Protein 4YIT (pdb70)

Secondary structure (DSSP, 8-state):
--HHHHHHHHHHHEEEEEEEE--EEEEEEEEEEEGGGHHHHHHHHHHHT--EEE--SSSEEEEEE-SHHHHHHHHHHHHHS---STHHHHHHHHHHHHHHHHTTGGGSTTHHHHHHHHHTTSSS-----SSSSTT---------SSHHHHHHHHHHEEEEEEEE--SSSTTS-EEEEEEEEEEEGGGHHHHHHHHHHHT--EEEEETTEEEEE--HHHHHHHHHHHHHS---STHHHHHHHHHHHHHHTSSS-SSSHHHHHHHHHHHHTS--/--SHHHHHHHHHTEEEEEEEE---EEEEEEEEE--GGGHHHHHHHHHHHT--EEEE-STT-EEEEE--HHHHHHHHHHHHHS---STHHHHHHHHHHHHHHHHTTGGGSHHHHHHHHHHHHTSSS---HHHHTTSTT----------SHHHHHHHHHHHEEEEEEEE--SS-TTSSEEEEEEEEEEEGGGHHHHHHHHHTT---EEEE-SSEEEEEE--HHHHHHHHHHHHHS---STHHHHHHHHHHHHHHHHTTGGGSGGGTHHHHHHHHTSS--

B-factor: mean 50.45, std 12.21, range [4.49, 120.56]

Foldseek 3Di:
DDLQLVQLQCLAFKFWAWDAPPNDIFIKIKGKFALQFVVVVVVVCVVLVDWDWDDPDPSIIMTMDTDLVSVVSVLVSCVVNPHDFLCSLQSVLSVVLSVCVVVPVCVDPVNVLVNLLSNQPHDHHDDVCCVVCVVHHDDTDCDDDCLSVLSNCLRQKAWAWDWAQCCPAPLSTFIDTKIKGKDALVRVVVLVVVCVVLVDFDWADDPRMIMTMGPLVGVVVVLVVCVVHNRDGPCVVSSVLSVVCNVCVVVVNRRDNVSVVVNCVSRVPPDD/DDLQLVLLQCLFFKAWAWDWAPVTDIWIKIKGKDFLQQVVVVVVVCVVLVAWDWADPDPGIIMTMHTDLVRVVSVLVSCVVRPHDFLVSQLNVLRVVLSVCVVVVVCVDVVSVLVNLLSQQPRPPGDDPVVCVVNVPHHHDDTDPQDDLSSVLSNCLRFKDKAWDFAQDDPQPQGTDIWIKIKGKDAPNRVVCLCVCCPVLHDDDWDDDDRMIIPMDGDLVSVPVVLVSCVVHPHDGCVNVQSVLSVVVNVVVVVVLCRHNVRVVVSVVSRVPHDVD

Structure (mmCIF, N/CA/C/O backbone):
data_4YIT
#
_entry.id   4YIT
#
_cell.length_a   41.960
_cell.length_b   61.536
_cell.length_c   88.621
_cell.angle_alpha   97.180
_cell.angle_beta   99.100
_cell.angle_gamma   101.890
#
_symmetry.space_group_name_H-M   'P 1'
#
loop_
_entity.id
_entity.type
_entity.pdbx_description
1 polymer 'Meganuclease I-AabMI'
2 polymer 'DNA (25-MER)'
3 polymer 'DNA (25-MER)'
4 polymer 'DNA (25MER)'
5 polymer 'DNA (25-MER)'
6 non-polymer 'CALCIUM ION'
7 water water
#
loop_
_atom_site.group_PDB
_atom_site.id
_atom_site.type_symbol
_atom_site.label_atom_id
_atom_site.label_alt_id
_atom_site.label_comp_id
_atom_site.label_asym_id
_atom_site.label_entity_id
_atom_site.label_seq_id
_atom_site.pdbx_PDB_ins_code
_atom_site.Cartn_x
_atom_site.Cartn_y
_atom_site.Cartn_z
_atom_site.occupancy
_atom_site.B_iso_or_equiv
_atom_site.auth_seq_id
_atom_site.auth_comp_id
_atom_site.auth_asym_id
_atom_site.auth_atom_id
_atom_site.pdbx_PDB_model_num
ATOM 1 N N . ILE A 1 1 ? -35.021 -6.656 -29.013 1.00 85.56 1 ILE A N 1
ATOM 2 C CA . ILE A 1 1 ? -33.794 -7.527 -29.104 1.00 83.50 1 ILE A CA 1
ATOM 3 C C . ILE A 1 1 ? -33.848 -8.519 -30.291 1.00 83.00 1 ILE A C 1
ATOM 4 O O . ILE A 1 1 ? -34.652 -9.465 -30.327 1.00 85.73 1 ILE A O 1
ATOM 9 N N . ASN A 1 2 ? -32.986 -8.279 -31.270 1.00 79.00 2 ASN A N 1
ATOM 10 C CA . ASN A 1 2 ? -33.003 -9.036 -32.516 1.00 78.70 2 ASN A CA 1
ATOM 11 C C . ASN A 1 2 ? -32.317 -10.382 -32.339 1.00 75.97 2 ASN A C 1
ATOM 12 O O . ASN A 1 2 ? -31.386 -10.477 -31.543 1.00 76.52 2 ASN A O 1
ATOM 17 N N . PRO A 1 3 ? -32.740 -11.416 -33.105 1.00 73.90 3 PRO A N 1
ATOM 18 C CA . PRO A 1 3 ? -32.240 -12.744 -32.794 1.00 71.17 3 PRO A CA 1
ATOM 19 C C . PRO A 1 3 ? -30.845 -13.019 -33.338 1.00 65.20 3 PRO A C 1
ATOM 20 O O . PRO A 1 3 ? -30.270 -14.070 -33.031 1.00 67.74 3 PRO A O 1
ATOM 24 N N . TRP A 1 4 ? -30.319 -12.114 -34.156 1.00 55.57 4 TRP A N 1
ATOM 25 C CA . TRP A 1 4 ? -28.978 -12.282 -34.685 1.00 51.91 4 TRP A CA 1
ATOM 26 C C . TRP A 1 4 ? -27.967 -11.643 -33.776 1.00 46.59 4 TRP A C 1
ATOM 27 O O . TRP A 1 4 ? -26.887 -12.174 -33.579 1.00 40.52 4 TRP A O 1
ATOM 38 N N . PHE A 1 5 ? -28.326 -10.493 -33.227 1.00 47.48 5 PHE A N 1
ATOM 39 C CA . PHE A 1 5 ? -27.468 -9.821 -32.273 1.00 50.31 5 PHE A CA 1
ATOM 40 C C . PHE A 1 5 ? -26.988 -10.839 -31.253 1.00 51.20 5 PHE A C 1
ATOM 41 O O . PHE A 1 5 ? -25.818 -10.816 -30.865 1.00 52.69 5 PHE A O 1
ATOM 49 N N . LEU A 1 6 ? -27.887 -11.734 -30.831 1.00 50.90 6 LEU A N 1
ATOM 50 C CA . LEU A 1 6 ? -27.546 -12.760 -29.837 1.00 50.35 6 LEU A CA 1
ATOM 51 C C . LEU A 1 6 ? -26.441 -13.667 -30.347 1.00 48.17 6 LEU A C 1
ATOM 52 O O . LEU A 1 6 ? -25.455 -13.874 -29.647 1.00 54.96 6 LEU A O 1
ATOM 54 N N . THR A 1 7 ? -26.578 -14.196 -31.558 1.00 43.76 7 THR A N 1
ATOM 55 C CA . THR A 1 7 ? -25.550 -15.083 -32.070 1.00 42.87 7 THR A CA 1
ATOM 56 C C . THR A 1 7 ? -24.272 -14.280 -32.212 1.00 44.70 7 THR A C 1
ATOM 57 O O . THR A 1 7 ? -23.270 -14.587 -31.561 1.00 43.04 7 THR A O 1
ATOM 61 N N . GLY A 1 8 ? -24.336 -13.220 -33.022 1.00 47.36 8 GLY A N 1
ATOM 62 C CA . GLY A 1 8 ? -23.246 -12.252 -33.153 1.00 47.00 8 GLY A CA 1
ATOM 63 C C . GLY A 1 8 ? -22.534 -12.025 -31.833 1.00 48.53 8 GLY A C 1
ATOM 64 O O . GLY A 1 8 ? -21.304 -12.043 -31.777 1.00 54.79 8 GLY A O 1
ATOM 65 N N . PHE A 1 9 ? -23.301 -11.844 -30.762 1.00 45.48 9 PHE A N 1
ATOM 66 C CA . PHE A 1 9 ? -22.724 -11.713 -29.424 1.00 44.17 9 PHE A CA 1
ATOM 67 C C . PHE A 1 9 ? -22.055 -13.005 -28.958 1.00 42.42 9 PHE A C 1
ATOM 68 O O . PHE A 1 9 ? -20.841 -13.038 -28.733 1.00 43.87 9 PHE A O 1
ATOM 76 N N . ILE A 1 10 ? -22.837 -14.076 -28.861 1.00 40.13 10 ILE A N 1
ATOM 77 C CA . ILE A 1 10 ? -22.336 -15.381 -28.396 1.00 39.74 10 ILE A CA 1
ATOM 78 C C . ILE A 1 10 ? -21.132 -15.914 -29.209 1.00 40.16 10 ILE A C 1
ATOM 79 O O . ILE A 1 10 ? -20.348 -16.724 -28.686 1.00 42.20 10 ILE A O 1
ATOM 81 N N . ASP A 1 11 ? -20.998 -15.459 -30.463 1.00 35.88 11 ASP A N 1
ATOM 82 C CA . ASP A 1 11 ? -19.897 -15.837 -31.348 1.00 33.21 11 ASP A CA 1
ATOM 83 C C . ASP A 1 11 ? -18.649 -15.171 -30.839 1.00 32.93 11 ASP A C 1
ATOM 84 O O . ASP A 1 11 ? -17.546 -15.690 -31.010 1.00 31.45 11 ASP A O 1
ATOM 89 N N . GLY A 1 12 ? -18.836 -13.998 -30.238 1.00 34.00 12 GLY A N 1
ATOM 90 C CA . GLY A 1 12 ? -17.725 -13.176 -29.765 1.00 36.47 12 GLY A CA 1
ATOM 91 C C . GLY A 1 12 ? -17.313 -13.433 -28.336 1.00 37.68 12 GLY A C 1
ATOM 92 O O . GLY A 1 12 ? -16.123 -13.361 -28.008 1.00 37.50 12 GLY A O 1
ATOM 93 N N . GLU A 1 13 ? -18.294 -13.720 -27.484 1.00 38.75 13 GLU A N 1
ATOM 94 C CA . GLU A 1 13 ? -18.036 -13.808 -26.052 1.00 40.85 13 GLU A CA 1
ATOM 95 C C . GLU A 1 13 ? -18.609 -15.013 -25.315 1.00 41.43 13 GLU A C 1
ATOM 96 O O . GLU A 1 13 ? -18.264 -15.245 -24.152 1.00 41.67 13 GLU A O 1
ATOM 102 N N . GLY A 1 14 ? -19.450 -15.798 -25.979 1.00 40.83 14 GLY A N 1
ATOM 103 C CA . GLY A 1 14 ? -19.983 -17.008 -25.367 1.00 41.88 14 GLY A CA 1
ATOM 104 C C . GLY A 1 14 ? -18.885 -17.999 -25.044 1.00 42.96 14 GLY A C 1
ATOM 105 O O . GLY A 1 14 ? -17.765 -17.880 -25.538 1.00 45.81 14 GLY A O 1
ATOM 106 N N . CYS A 1 15 ? -19.192 -18.984 -24.210 1.00 42.35 15 CYS A N 1
ATOM 107 C CA . CYS A 1 15 ? -18.189 -19.978 -23.859 1.00 42.51 15 CYS A CA 1
ATOM 108 C C . CYS A 1 15 ? -18.786 -21.347 -23.569 1.00 42.61 15 CYS A C 1
ATOM 109 O O . CYS A 1 15 ? -19.247 -21.607 -22.461 1.00 40.74 15 CYS A O 1
ATOM 112 N N . PHE A 1 16 ? -18.760 -22.219 -24.573 1.00 43.55 16 PHE A N 1
ATOM 113 C CA . PHE A 1 16 ? -19.309 -23.566 -24.443 1.00 43.82 16 PHE A CA 1
ATOM 114 C C . PHE A 1 16 ? -18.275 -24.505 -23.857 1.00 43.10 16 PHE A C 1
ATOM 115 O O . PHE A 1 16 ? -17.246 -24.774 -24.479 1.00 41.53 16 PHE A O 1
ATOM 123 N N . ARG A 1 17 ? -18.582 -25.058 -22.695 1.00 43.27 17 ARG A N 1
ATOM 124 C CA . ARG A 1 17 ? -17.617 -25.829 -21.960 1.00 44.06 17 ARG A CA 1
ATOM 125 C C . ARG A 1 17 ? -18.111 -27.239 -21.614 1.00 42.37 17 ARG A C 1
ATOM 126 O O . ARG A 1 17 ? -19.308 -27.490 -21.507 1.00 38.55 17 ARG A O 1
ATOM 134 N N . ILE A 1 18 ? -17.148 -28.150 -21.479 1.00 42.42 18 ILE A N 1
ATOM 135 C CA . ILE A 1 18 ? -17.352 -29.482 -20.942 1.00 41.86 18 ILE A CA 1
ATOM 136 C C . ILE A 1 18 ? -16.385 -29.650 -19.793 1.00 42.79 18 ILE A C 1
ATOM 137 O O . ILE A 1 18 ? -15.172 -29.593 -19.998 1.00 39.90 18 ILE A O 1
ATOM 142 N N . SER A 1 19 ? -16.924 -29.886 -18.600 1.00 47.20 19 SER A N 1
ATOM 143 C CA . SER A 1 19 ? -16.118 -30.122 -17.403 1.00 49.70 19 SER A CA 1
ATOM 144 C C . SER A 1 19 ? -16.194 -31.597 -17.027 1.00 51.15 19 SER A C 1
ATOM 145 O O . SER A 1 19 ? -17.181 -32.274 -17.328 1.00 50.03 19 SER A O 1
ATOM 148 N N . VAL A 1 20 ? -15.127 -32.086 -16.394 1.00 53.73 20 VAL A N 1
ATOM 149 C CA . VAL A 1 20 ? -15.099 -33.422 -15.792 1.00 52.33 20 VAL A CA 1
ATOM 150 C C . VAL A 1 20 ? -14.516 -33.336 -14.390 1.00 57.93 20 VAL A C 1
ATOM 151 O O . VAL A 1 20 ? -13.580 -32.568 -14.147 1.00 62.51 20 VAL A O 1
ATOM 155 N N . THR A 1 21 ? -15.059 -34.145 -13.483 1.00 60.82 21 THR A N 1
ATOM 156 C CA . THR A 1 21 ? -14.709 -34.063 -12.073 1.00 63.51 21 THR A CA 1
ATOM 157 C C . THR A 1 21 ? -14.835 -35.421 -11.353 1.00 65.55 21 THR A C 1
ATOM 158 O O . THR A 1 21 ? -15.723 -36.217 -11.671 1.00 58.75 21 THR A O 1
ATOM 162 N N . LYS A 1 22 ? -13.924 -35.658 -10.396 1.00 72.07 22 LYS A N 1
ATOM 163 C CA . LYS A 1 22 ? -13.896 -36.852 -9.517 1.00 74.16 22 LYS A CA 1
ATOM 164 C C . LYS A 1 22 ? -14.311 -38.161 -10.209 1.00 73.96 22 LYS A C 1
ATOM 165 O O . LYS A 1 22 ? -15.382 -38.723 -9.949 1.00 71.13 22 LYS A O 1
ATOM 171 N N . TRP A 1 29 ? -16.199 -40.282 -12.434 1.00 55.04 29 TRP A N 1
ATOM 172 C CA . TRP A 1 29 ? -16.291 -39.193 -13.415 1.00 54.66 29 TRP A CA 1
ATOM 173 C C . TRP A 1 29 ? -17.697 -38.625 -13.624 1.00 53.54 29 TRP A C 1
ATOM 174 O O . TRP A 1 29 ? -18.583 -39.278 -14.196 1.00 50.35 29 TRP A O 1
ATOM 185 N N . ARG A 1 30 ? -17.873 -37.383 -13.181 1.00 52.01 30 ARG A N 1
ATOM 186 C CA . ARG A 1 30 ? -19.101 -36.630 -13.430 1.00 49.52 30 ARG A CA 1
ATOM 187 C C . ARG A 1 30 ? -18.883 -35.712 -14.615 1.00 47.83 30 ARG A C 1
ATOM 188 O O . ARG A 1 30 ? -17.907 -34.950 -14.628 1.00 53.64 30 ARG A O 1
ATOM 196 N N . VAL A 1 31 ? -19.787 -35.766 -15.593 1.00 41.68 31 VAL A N 1
ATOM 197 C CA . VAL A 1 31 ? -19.696 -34.895 -16.769 1.00 37.62 31 VAL A CA 1
ATOM 198 C C . VAL A 1 31 ? -20.890 -33.967 -16.819 1.00 35.76 31 VAL A C 1
ATOM 199 O O . VAL A 1 31 ? -22.034 -34.406 -16.723 1.00 33.77 31 VAL A O 1
ATOM 203 N N . GLN A 1 32 ? -20.614 -32.673 -16.956 1.00 36.01 32 GLN A N 1
ATOM 204 C CA . GLN A 1 32 ? -21.672 -31.685 -17.200 1.00 34.77 32 GLN A CA 1
ATOM 205 C C . GLN A 1 32 ? -21.246 -30.601 -18.173 1.00 33.22 32 GLN A C 1
ATOM 206 O O . GLN A 1 32 ? -20.103 -30.173 -18.175 1.00 32.09 32 GLN A O 1
ATOM 212 N N . LEU A 1 33 ? -22.197 -30.193 -19.008 1.00 34.06 33 LEU A N 1
ATOM 213 C CA . LEU A 1 33 ? -21.989 -29.184 -20.040 1.00 34.70 33 LEU A CA 1
ATOM 214 C C . LEU A 1 33 ? -22.400 -27.816 -19.493 1.00 35.72 33 LEU A C 1
ATOM 215 O O . LEU A 1 33 ? -23.403 -27.710 -18.797 1.00 36.62 33 LEU A O 1
ATOM 217 N N . PHE A 1 34 ? -21.608 -26.780 -19.761 1.00 38.16 34 PHE A N 1
ATOM 218 C CA . PHE A 1 34 ? -22.030 -25.402 -19.465 1.00 40.40 34 PHE A CA 1
ATOM 219 C C . PHE A 1 34 ? -21.805 -24.512 -20.661 1.00 41.30 34 PHE A C 1
ATOM 220 O O . PHE A 1 34 ? -20.881 -24.700 -21.452 1.00 42.46 34 PHE A O 1
ATOM 228 N N . PHE A 1 35 ? -22.635 -23.494 -20.742 1.00 41.66 35 PHE A N 1
ATOM 229 C CA . PHE A 1 35 ? -22.360 -22.395 -21.607 1.00 41.97 35 PHE A CA 1
ATOM 230 C C . PHE A 1 35 ? -22.692 -21.166 -20.824 1.00 42.08 35 PHE A C 1
ATOM 231 O O . PHE A 1 35 ? -23.753 -21.082 -20.192 1.00 39.62 35 PHE A O 1
ATOM 239 N N . GLN A 1 36 ? -21.757 -20.228 -20.875 1.00 44.76 36 GLN A N 1
ATOM 240 C CA . GLN A 1 36 ? -21.834 -19.013 -20.102 1.00 46.57 36 GLN A CA 1
ATOM 241 C C . GLN A 1 36 ? -21.229 -17.871 -20.887 1.00 45.42 36 GLN A C 1
ATOM 242 O O . GLN A 1 36 ? -20.337 -18.058 -21.722 1.00 46.04 36 GLN A O 1
ATOM 248 N N . ILE A 1 37 ? -21.756 -16.688 -20.625 1.00 43.85 37 ILE A N 1
ATOM 249 C CA . ILE A 1 37 ? -21.106 -15.465 -21.003 1.00 41.48 37 ILE A CA 1
ATOM 250 C C . ILE A 1 37 ? -20.657 -14.809 -19.693 1.00 41.69 37 ILE A C 1
ATOM 251 O O . ILE A 1 37 ? -21.381 -14.752 -18.694 1.00 41.19 37 ILE A O 1
ATOM 256 N N . ASN A 1 38 ? -19.417 -14.367 -19.699 1.00 43.41 38 ASN A N 1
ATOM 257 C CA . ASN A 1 38 ? -18.794 -13.753 -18.552 1.00 45.00 38 ASN A CA 1
ATOM 258 C C . ASN A 1 38 ? -18.369 -12.374 -19.036 1.00 45.86 38 ASN A C 1
ATOM 259 O O . ASN A 1 38 ? -17.742 -12.269 -20.106 1.00 47.82 38 ASN A O 1
ATOM 264 N N . LEU A 1 39 ? -18.729 -11.326 -18.297 1.00 44.00 39 LEU A N 1
ATOM 265 C CA . LEU A 1 39 ? -18.277 -9.979 -18.648 1.00 43.87 39 LEU A CA 1
ATOM 266 C C . LEU A 1 39 ? -18.243 -9.007 -17.459 1.00 43.61 39 LEU A C 1
ATOM 267 O O . LEU A 1 39 ? -18.587 -9.368 -16.339 1.00 41.94 39 LEU A O 1
ATOM 272 N N . HIS A 1 40 ? -17.807 -7.779 -17.720 1.00 45.09 40 HIS A N 1
ATOM 273 C CA . HIS A 1 40 ? -17.710 -6.743 -16.696 1.00 46.51 40 HIS A CA 1
ATOM 274 C C . HIS A 1 40 ? -19.057 -6.455 -16.071 1.00 47.41 40 HIS A C 1
ATOM 275 O O . HIS A 1 40 ? -20.060 -6.332 -16.771 1.00 49.18 40 HIS A O 1
ATOM 282 N N . GLU A 1 41 ? -19.054 -6.267 -14.760 1.00 47.96 41 GLU A N 1
ATOM 283 C CA . GLU A 1 41 ? -20.281 -6.064 -13.995 1.00 47.64 41 GLU A CA 1
ATOM 284 C C . GLU A 1 41 ? -21.130 -4.950 -14.591 1.00 46.30 41 GLU A C 1
ATOM 285 O O . GLU A 1 41 ? -22.360 -5.043 -14.620 1.00 45.86 41 GLU A O 1
ATOM 291 N N . LYS A 1 42 ? -20.452 -3.910 -15.074 1.00 44.93 42 LYS A N 1
ATOM 292 C CA . LYS A 1 42 ? -21.098 -2.726 -15.631 1.00 45.72 42 LYS A CA 1
ATOM 293 C C . LYS A 1 42 ? -22.115 -3.062 -16.703 1.00 48.42 42 LYS A C 1
ATOM 294 O O . LYS A 1 42 ? -23.004 -2.256 -16.996 1.00 50.95 42 LYS A O 1
ATOM 296 N N . ASP A 1 43 ? -21.984 -4.251 -17.282 1.00 49.28 43 ASP A N 1
ATOM 297 C CA . ASP A 1 43 ? -22.862 -4.678 -18.353 1.00 48.98 43 ASP A CA 1
ATOM 298 C C . ASP A 1 43 ? -23.757 -5.841 -18.007 1.00 47.71 43 ASP A C 1
ATOM 299 O O . ASP A 1 43 ? -24.295 -6.501 -18.897 1.00 45.60 43 ASP A O 1
ATOM 304 N N . ARG A 1 44 ? -23.946 -6.063 -16.710 1.00 49.17 44 ARG A N 1
ATOM 305 C CA . ARG A 1 44 ? -24.947 -7.006 -16.221 1.00 52.20 44 ARG A CA 1
ATOM 306 C C . ARG A 1 44 ? -26.290 -6.846 -16.944 1.00 50.59 44 ARG A C 1
ATOM 307 O O . ARG A 1 44 ? -26.944 -7.829 -17.277 1.00 51.84 44 ARG A O 1
ATOM 315 N N . ALA A 1 45 ? -26.699 -5.608 -17.179 1.00 45.93 45 ALA A N 1
ATOM 316 C CA . ALA A 1 45 ? -27.972 -5.358 -17.822 1.00 43.21 45 ALA A CA 1
ATOM 317 C C . ALA A 1 45 ? -28.079 -6.021 -19.203 1.00 41.59 45 ALA A C 1
ATOM 318 O O . ALA A 1 45 ? -29.154 -6.471 -19.601 1.00 39.89 45 ALA A O 1
ATOM 320 N N . LEU A 1 46 ? -26.974 -6.093 -19.931 1.00 41.39 46 LEU A N 1
ATOM 321 C CA . LEU A 1 46 ? -26.996 -6.744 -21.233 1.00 42.43 46 LEU A CA 1
ATOM 322 C C . LEU A 1 46 ? -27.291 -8.231 -21.049 1.00 42.24 46 LEU A C 1
ATOM 323 O O . LEU A 1 46 ? -28.063 -8.830 -21.805 1.00 41.21 46 LEU A O 1
ATOM 328 N N . LEU A 1 47 ? -26.675 -8.820 -20.031 1.00 41.64 47 LEU A N 1
ATOM 329 C CA . LEU A 1 47 ? -26.951 -10.209 -19.690 1.00 39.96 47 LEU A CA 1
ATOM 330 C C . LEU A 1 47 ? -28.437 -10.364 -19.403 1.00 40.59 47 LEU A C 1
ATOM 331 O O . LEU A 1 47 ? -29.137 -11.145 -20.049 1.00 38.44 47 LEU A O 1
ATOM 336 N N . GLU A 1 48 ? -28.918 -9.553 -18.474 1.00 42.72 48 GLU A N 1
ATOM 337 C CA . GLU A 1 48 ? -30.330 -9.495 -18.167 1.00 43.29 48 GLU A CA 1
ATOM 338 C C . GLU A 1 48 ? -31.180 -9.385 -19.429 1.00 43.23 48 GLU A C 1
ATOM 339 O O . GLU A 1 48 ? -32.202 -10.041 -19.530 1.00 45.13 48 GLU A O 1
ATOM 345 N N . SER A 1 49 ? -30.778 -8.564 -20.391 1.00 44.06 49 SER A N 1
ATOM 346 C CA . SER A 1 49 ? -31.556 -8.450 -21.633 1.00 46.06 49 SER A CA 1
ATOM 347 C C . SER A 1 49 ? -31.638 -9.814 -22.313 1.00 46.08 49 SER A C 1
ATOM 348 O O . SER A 1 49 ? -32.694 -10.235 -22.783 1.00 44.19 49 SER A O 1
ATOM 351 N N . ILE A 1 50 ? -30.494 -10.493 -22.342 1.00 47.39 50 ILE A N 1
ATOM 352 C CA . ILE A 1 50 ? -30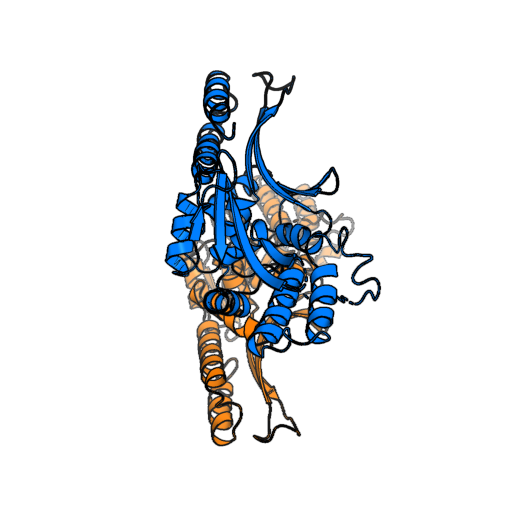.340 -11.772 -23.020 1.00 45.73 50 ILE A CA 1
ATOM 353 C C . ILE A 1 50 ? -31.066 -12.836 -22.239 1.00 45.52 50 ILE A C 1
ATOM 354 O O . ILE A 1 50 ? -31.751 -13.682 -22.804 1.00 45.15 50 ILE A O 1
ATOM 359 N N . LYS A 1 51 ? -30.889 -12.797 -20.930 1.00 45.04 51 LYS A N 1
ATOM 360 C CA . LYS A 1 51 ? -31.547 -13.742 -20.070 1.00 45.71 51 LYS A CA 1
ATOM 361 C C . LYS A 1 51 ? -33.022 -13.727 -20.406 1.00 47.80 51 LYS A C 1
ATOM 362 O O . LYS A 1 51 ? -33.574 -14.726 -20.850 1.00 51.25 51 LYS A O 1
ATOM 368 N N . ASP A 1 52 ? -33.650 -12.576 -20.249 1.00 48.41 52 ASP A N 1
ATOM 369 C CA . ASP A 1 52 ? -35.079 -12.483 -20.464 1.00 48.13 52 ASP A CA 1
ATOM 370 C C . ASP A 1 52 ? -35.446 -12.977 -21.880 1.00 45.38 52 ASP A C 1
ATOM 371 O O . ASP A 1 52 ? -36.474 -13.629 -22.048 1.00 47.43 52 ASP A O 1
ATOM 376 N N . TYR A 1 53 ? -34.581 -12.743 -22.865 1.00 42.47 53 TYR A N 1
ATOM 377 C CA . TYR A 1 53 ? -34.831 -13.187 -24.251 1.00 42.75 53 TYR A CA 1
ATOM 378 C C . TYR A 1 53 ? -34.968 -14.691 -24.446 1.00 46.13 53 TYR A C 1
ATOM 379 O O . TYR A 1 53 ? -35.862 -15.145 -25.154 1.00 47.77 53 TYR A O 1
ATOM 388 N N . LEU A 1 54 ? -34.040 -15.451 -23.878 1.00 49.73 54 LEU A N 1
ATOM 389 C CA . LEU A 1 54 ? -34.142 -16.913 -23.853 1.00 51.45 54 LEU A CA 1
ATOM 390 C C . LEU A 1 54 ? -35.040 -17.372 -22.693 1.00 55.55 54 LEU A C 1
ATOM 391 O O . LEU A 1 54 ? -35.570 -18.487 -22.697 1.00 61.59 54 LEU A O 1
ATOM 396 N N . LYS A 1 55 ? -35.180 -16.525 -21.681 1.00 55.68 55 LYS A N 1
ATOM 397 C CA . LYS A 1 55 ? -35.999 -16.852 -20.523 1.00 57.32 55 LYS A CA 1
ATOM 398 C C . LYS A 1 55 ? -35.452 -17.985 -19.676 1.00 57.32 55 LYS A C 1
ATOM 399 O O . LYS A 1 55 ? -36.150 -18.507 -18.809 1.00 57.76 55 LYS A O 1
ATOM 400 N N . VAL A 1 56 ? -34.206 -18.374 -19.928 1.00 59.08 56 VAL A N 1
ATOM 401 C CA . VAL A 1 56 ? -33.541 -19.417 -19.143 1.00 63.38 56 VAL A CA 1
ATOM 402 C C . VAL A 1 56 ? -32.112 -19.025 -18.754 1.00 62.54 56 VAL A C 1
ATOM 403 O O . VAL A 1 56 ? -31.512 -18.129 -19.351 1.00 65.54 56 VAL A O 1
ATOM 407 N N . GLY A 1 57 ? -31.560 -19.724 -17.770 1.00 57.98 57 GLY A N 1
ATOM 408 C CA . GLY A 1 57 ? -30.210 -19.433 -17.303 1.00 56.53 57 GLY A CA 1
ATOM 409 C C . GLY A 1 57 ? -30.241 -18.476 -16.133 1.00 54.94 57 GLY A C 1
ATOM 410 O O . GLY A 1 57 ? -31.316 -18.091 -15.677 1.00 52.81 57 GLY A O 1
ATOM 411 N N . LYS A 1 58 ? -29.058 -18.078 -15.666 1.00 55.21 58 LYS A N 1
ATOM 412 C CA . LYS A 1 58 ? -28.919 -17.286 -14.439 1.00 56.64 58 LYS A CA 1
ATOM 413 C C . LYS A 1 58 ? -27.645 -16.435 -14.431 1.00 57.18 58 LYS A C 1
ATOM 414 O O . LYS A 1 58 ? -26.655 -16.793 -15.061 1.00 60.88 58 LYS A O 1
ATOM 416 N N . ILE A 1 59 ? -27.689 -15.317 -13.704 1.00 55.76 59 ILE A N 1
ATOM 417 C CA . I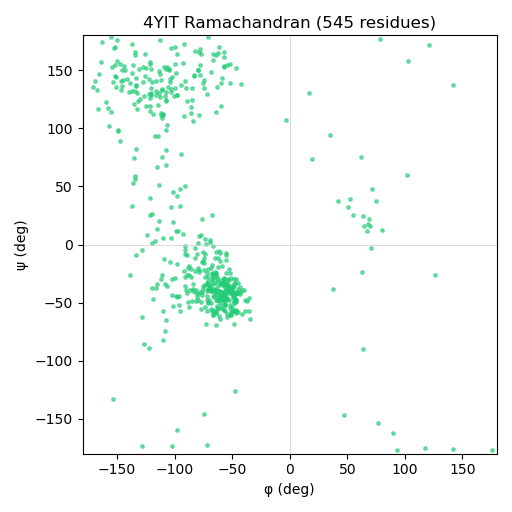LE A 1 59 ? -26.549 -14.392 -13.552 1.00 55.48 59 ILE A CA 1
ATOM 418 C C . ILE A 1 59 ? -26.019 -14.381 -12.099 1.00 54.08 59 ILE A C 1
ATOM 419 O O . ILE A 1 59 ? -26.776 -14.530 -11.142 1.00 53.36 59 ILE A O 1
ATOM 424 N N . HIS A 1 60 ? -24.712 -14.202 -11.944 1.00 54.11 60 HIS A N 1
ATOM 425 C CA . HIS A 1 60 ? -24.077 -14.171 -10.624 1.00 54.67 60 HIS A CA 1
ATOM 426 C C . HIS A 1 60 ? -22.694 -13.552 -10.731 1.00 52.86 60 HIS A C 1
ATOM 427 O O . HIS A 1 60 ? -22.219 -13.290 -11.824 1.00 52.96 60 HIS A O 1
ATOM 434 N N . ILE A 1 61 ? -22.042 -13.358 -9.591 1.00 52.28 61 ILE A N 1
ATOM 435 C CA . ILE A 1 61 ? -20.846 -12.517 -9.505 1.00 50.75 61 ILE A CA 1
ATOM 436 C C . ILE A 1 61 ? -19.589 -13.348 -9.638 1.00 49.72 61 ILE A C 1
ATOM 437 O O . ILE A 1 61 ? -18.914 -13.659 -8.658 1.00 47.21 61 ILE A O 1
ATOM 442 N N . SER A 1 62 ? -19.279 -13.706 -10.868 1.00 53.69 62 SER A N 1
ATOM 443 C CA . SER A 1 62 ? -18.038 -14.386 -11.155 1.00 60.36 62 SER A CA 1
ATOM 444 C C . SER A 1 62 ? -17.271 -13.500 -12.095 1.00 59.57 62 SER A C 1
ATOM 445 O O . SER A 1 62 ? -17.721 -13.266 -13.221 1.00 55.71 62 SER A O 1
ATOM 448 N N . GLY A 1 63 ? -16.155 -12.953 -11.629 1.00 61.32 63 GLY A N 1
ATOM 449 C CA . GLY A 1 63 ? -15.733 -13.041 -10.235 1.00 62.18 63 GLY A CA 1
ATOM 450 C C . GLY A 1 63 ? -15.849 -11.679 -9.592 1.00 62.87 63 GLY A C 1
ATOM 451 O O . GLY A 1 63 ? -16.825 -11.382 -8.933 1.00 65.34 63 GLY A O 1
ATOM 452 N N . LYS A 1 64 ? -14.840 -10.849 -9.811 1.00 67.52 64 LYS A N 1
ATOM 453 C CA . LYS A 1 64 ? -14.744 -9.524 -9.198 1.00 70.91 64 LYS A CA 1
ATOM 454 C C . LYS A 1 64 ? -15.000 -8.404 -10.205 1.00 71.74 64 LYS A C 1
ATOM 455 O O . LYS A 1 64 ? -14.385 -8.373 -11.271 1.00 75.32 64 LYS A O 1
ATOM 461 N N . ASN A 1 65 ? -15.859 -7.453 -9.842 1.00 69.73 65 ASN A N 1
ATOM 462 C CA . ASN A 1 65 ? -16.269 -6.398 -10.770 1.00 68.85 65 ASN A CA 1
ATOM 463 C C . ASN A 1 65 ? -16.832 -6.998 -12.052 1.00 68.94 65 ASN A C 1
ATOM 464 O O . ASN A 1 65 ? -16.814 -6.369 -13.113 1.00 73.60 65 ASN A O 1
ATOM 469 N N . LEU A 1 66 ? -17.341 -8.220 -11.943 1.00 67.63 66 LEU A N 1
ATOM 470 C CA . LEU A 1 66 ? -17.820 -8.970 -13.086 1.00 63.43 66 LEU A CA 1
ATOM 471 C C . LEU A 1 66 ? -19.126 -9.650 -12.758 1.00 58.73 66 LEU A C 1
ATOM 472 O O . LEU A 1 66 ? -19.603 -9.644 -11.621 1.00 54.80 66 LEU A O 1
ATOM 477 N N . VAL A 1 67 ? -19.708 -10.220 -13.795 1.00 56.66 67 VAL A N 1
ATOM 478 C CA . VAL A 1 67 ? -20.914 -10.993 -13.669 1.00 57.99 67 VAL A CA 1
ATOM 479 C C . VAL A 1 67 ? -20.815 -12.092 -14.700 1.00 57.06 67 VAL A C 1
ATOM 480 O O . VAL A 1 67 ? -20.394 -11.865 -15.832 1.00 59.40 67 VAL A O 1
ATOM 484 N N . GLN A 1 68 ? -21.183 -13.291 -14.294 1.00 55.93 68 GLN A N 1
ATOM 485 C CA . GLN A 1 68 ? -21.273 -14.384 -15.215 1.00 54.45 68 GLN A CA 1
ATOM 486 C C . GLN A 1 68 ? -22.725 -14.692 -15.401 1.00 51.34 68 GLN A C 1
ATOM 487 O O . GLN A 1 68 ? -23.545 -14.449 -14.533 1.00 51.19 68 GLN A O 1
ATOM 493 N N . TYR A 1 69 ? -23.029 -15.232 -16.557 1.00 49.31 69 TYR A N 1
ATOM 494 C CA . TYR A 1 69 ? -24.349 -15.720 -16.855 1.00 49.97 69 TYR A CA 1
ATOM 495 C C . TYR A 1 69 ? -24.128 -17.153 -17.293 1.00 48.84 69 TYR A C 1
ATOM 496 O O . TYR A 1 69 ? -23.110 -17.442 -17.902 1.00 45.60 69 TYR A O 1
ATOM 505 N N . ARG A 1 70 ? -25.050 -18.056 -16.975 1.00 47.90 70 ARG A N 1
ATOM 506 C CA . ARG A 1 70 ? -24.806 -19.471 -17.229 1.00 47.29 70 ARG A CA 1
ATOM 507 C C . ARG A 1 70 ? -26.063 -20.280 -17.428 1.00 49.07 70 ARG A C 1
ATOM 508 O O . ARG A 1 70 ? -27.057 -20.079 -16.723 1.00 52.13 70 ARG A O 1
ATOM 516 N N . ILE A 1 71 ? -25.990 -21.204 -18.386 1.00 47.57 71 ILE A N 1
ATOM 517 C CA . ILE A 1 71 ? -27.008 -22.238 -18.587 1.00 45.96 71 ILE A CA 1
ATOM 518 C C . ILE A 1 71 ? -26.392 -23.600 -18.205 1.00 44.50 71 ILE A C 1
ATOM 519 O O . ILE A 1 71 ? -25.514 -24.124 -18.906 1.00 41.16 71 ILE A O 1
ATOM 524 N N . GLN A 1 72 ? -26.845 -24.157 -17.084 1.00 44.15 72 GLN A N 1
ATOM 525 C CA . GLN A 1 72 ? -26.259 -25.392 -16.544 1.00 45.86 72 GLN A CA 1
ATOM 526 C C . GLN A 1 72 ? -27.255 -26.506 -16.217 1.00 46.70 72 GLN A C 1
ATOM 527 O O . GLN A 1 72 ? -26.857 -27.606 -15.851 1.00 46.36 72 GLN A O 1
ATOM 533 N N . THR A 1 73 ? -28.540 -26.220 -16.359 1.00 49.07 73 THR A N 1
ATOM 534 C CA . THR A 1 73 ? -29.557 -27.257 -16.423 1.00 53.52 73 THR A CA 1
ATOM 535 C C . THR A 1 73 ? -29.480 -27.894 -17.814 1.00 53.40 73 THR A C 1
ATOM 536 O O . THR A 1 73 ? -29.309 -27.192 -18.806 1.00 55.34 73 THR A O 1
ATOM 540 N N . PHE A 1 74 ? -29.600 -29.214 -17.895 1.00 51.97 74 PHE A N 1
ATOM 541 C CA . PHE A 1 74 ? -29.732 -29.863 -19.193 1.00 51.08 74 PHE A CA 1
ATOM 542 C C . PHE A 1 74 ? -30.911 -29.248 -19.975 1.00 55.01 74 PHE A C 1
ATOM 543 O O . PHE A 1 74 ? -30.714 -28.631 -21.034 1.00 56.17 74 PHE A O 1
ATOM 551 N N . ASP A 1 75 ? -32.124 -29.387 -19.432 1.00 56.60 75 ASP A N 1
ATOM 552 C CA . ASP A 1 75 ? -33.358 -28.987 -20.139 1.00 57.09 75 ASP A CA 1
ATOM 553 C C . ASP A 1 75 ? -33.477 -27.503 -20.517 1.00 59.96 75 ASP A C 1
ATOM 554 O O . ASP A 1 75 ? -34.345 -27.143 -21.309 1.00 65.30 75 ASP A O 1
ATOM 559 N N . GLU A 1 76 ? -32.634 -26.646 -19.949 1.00 59.84 76 GLU A N 1
ATOM 560 C CA . GLU A 1 76 ? -32.599 -25.244 -20.348 1.00 58.68 76 GLU A CA 1
ATOM 561 C C . GLU A 1 76 ? -31.626 -25.063 -21.479 1.00 55.58 76 GLU A C 1
ATOM 562 O O . GLU A 1 76 ? -31.765 -24.128 -22.248 1.00 61.26 76 GLU A O 1
ATOM 568 N N . LEU A 1 77 ? -30.627 -25.937 -21.565 1.00 51.25 77 LEU A N 1
ATOM 569 C CA . LEU A 1 77 ? -29.669 -25.886 -22.664 1.00 49.82 77 LEU A CA 1
ATOM 570 C C . LEU A 1 77 ? -30.326 -26.149 -24.006 1.00 51.55 77 LEU A C 1
ATOM 571 O O . LEU A 1 77 ? -29.825 -25.701 -25.033 1.00 53.78 77 LEU A O 1
ATOM 576 N N . THR A 1 78 ? -31.443 -26.872 -24.008 1.00 52.54 78 THR A N 1
ATOM 577 C CA . THR A 1 78 ? -32.143 -27.165 -25.263 1.00 53.12 78 THR A CA 1
ATOM 578 C C . THR A 1 78 ? -32.638 -25.896 -25.974 1.00 51.41 78 THR A C 1
ATOM 579 O O . THR A 1 78 ? -32.441 -25.769 -27.185 1.00 50.12 78 THR A O 1
ATOM 583 N N . ILE A 1 79 ? -33.272 -24.983 -25.227 1.00 50.17 79 ILE A N 1
ATOM 584 C CA . ILE A 1 79 ? -33.647 -23.644 -25.740 1.00 50.81 79 ILE A CA 1
ATOM 585 C C . ILE A 1 79 ? -32.470 -22.982 -26.439 1.00 52.51 79 ILE A C 1
ATOM 586 O O . ILE A 1 79 ? -32.621 -22.479 -27.559 1.00 59.12 79 ILE A O 1
ATOM 588 N N . LEU A 1 80 ? -31.304 -23.002 -25.790 1.00 49.17 80 LEU A N 1
ATOM 589 C CA . LEU A 1 80 ? -30.079 -22.473 -26.389 1.00 49.21 80 LEU A CA 1
ATOM 590 C C . LEU A 1 80 ? -29.748 -23.217 -27.668 1.00 48.26 80 LEU A C 1
ATOM 591 O O . LEU A 1 80 ? -29.592 -22.616 -28.724 1.00 50.12 80 LEU A O 1
ATOM 596 N N . ILE A 1 81 ? -29.661 -24.531 -27.581 1.00 47.83 81 ILE A N 1
ATOM 597 C CA . ILE A 1 81 ? -29.238 -25.315 -28.731 1.00 49.74 81 ILE A CA 1
ATOM 598 C C . ILE A 1 81 ? -30.211 -25.100 -29.889 1.00 52.71 81 ILE A C 1
ATOM 599 O O . ILE A 1 81 ? -29.813 -24.955 -31.049 1.00 48.76 81 ILE A O 1
ATOM 604 N N . LYS A 1 82 ? -31.492 -25.063 -29.549 1.00 58.36 82 LYS A N 1
ATOM 605 C CA . LYS A 1 82 ? -32.548 -24.806 -30.514 1.00 60.67 82 LYS A CA 1
ATOM 606 C C . LYS A 1 82 ? -32.363 -23.430 -31.175 1.00 59.01 82 LYS A C 1
ATOM 607 O O . LYS A 1 82 ? -32.551 -23.282 -32.381 1.00 60.33 82 LYS A O 1
ATOM 613 N N . HIS A 1 83 ? -31.996 -22.422 -30.395 1.00 56.93 83 HIS A N 1
ATOM 614 C CA . HIS A 1 83 ? -31.726 -21.097 -30.965 1.00 56.01 83 HIS A CA 1
ATOM 615 C C . HIS A 1 83 ? -30.599 -21.138 -31.995 1.00 50.16 83 HIS A C 1
ATOM 616 O O . HIS A 1 83 ? -30.703 -20.568 -33.070 1.00 46.14 83 HIS A O 1
ATOM 623 N N . LEU A 1 84 ? -29.541 -21.854 -31.655 1.00 47.90 84 LEU A N 1
ATOM 624 C CA . LEU A 1 84 ? -28.291 -21.767 -32.383 1.00 48.05 84 LEU A CA 1
ATOM 625 C C . LEU A 1 84 ? -28.209 -22.600 -33.666 1.00 50.01 84 LEU A C 1
ATOM 626 O O . LEU A 1 84 ? -27.275 -22.425 -34.465 1.00 50.83 84 LEU A O 1
ATOM 631 N N . LYS A 1 85 ? -29.168 -23.495 -33.879 1.00 50.14 85 LYS A N 1
ATOM 632 C CA . LYS A 1 85 ? -29.164 -24.293 -35.098 1.00 49.84 85 LYS A CA 1
ATOM 633 C C . LYS A 1 85 ? -29.774 -23.476 -36.223 1.00 51.01 85 LYS A C 1
ATOM 634 O O . LYS A 1 85 ? -29.255 -23.477 -37.334 1.00 50.27 85 LYS A O 1
ATOM 636 N N . GLU A 1 86 ? -30.858 -22.763 -35.925 1.00 53.00 86 GLU A N 1
ATOM 637 C CA . GLU A 1 86 ? -31.540 -21.941 -36.940 1.00 57.12 86 GLU A CA 1
ATOM 638 C C . GLU A 1 86 ? -30.788 -20.652 -37.260 1.00 57.24 86 GLU A C 1
ATOM 639 O O . GLU A 1 86 ? -30.798 -20.186 -38.405 1.00 57.51 86 GLU A O 1
ATOM 645 N N . TYR A 1 87 ? -30.165 -20.070 -36.241 1.00 54.89 87 TYR A N 1
ATOM 646 C CA . TYR A 1 87 ? -29.260 -18.946 -36.420 1.00 51.85 87 TYR A CA 1
ATOM 647 C C . TYR A 1 87 ? -27.855 -19.430 -36.112 1.00 50.59 87 TYR A C 1
ATOM 648 O O . TYR A 1 87 ? -27.301 -19.135 -35.059 1.00 53.39 87 TYR A O 1
ATOM 657 N N . PRO A 1 88 ? -27.268 -20.191 -37.034 1.00 48.95 88 PRO A N 1
ATOM 658 C CA . PRO A 1 88 ? -25.957 -20.729 -36.731 1.00 51.01 88 PRO A CA 1
ATOM 659 C C . PRO A 1 88 ? -24.907 -19.651 -36.492 1.00 53.12 88 PRO A C 1
ATOM 660 O O . PRO A 1 88 ? -25.153 -18.470 -36.769 1.00 53.55 88 PRO A O 1
ATOM 664 N N . LEU A 1 89 ? -23.744 -20.095 -36.005 1.00 54.22 89 LEU A N 1
ATOM 665 C CA . LEU A 1 89 ? -22.600 -19.239 -35.654 1.00 52.23 89 LEU A CA 1
ATOM 666 C C . LEU A 1 89 ? -21.459 -19.311 -36.702 1.00 49.42 89 LEU A C 1
ATOM 667 O O . LEU A 1 89 ? -21.262 -20.341 -37.349 1.00 45.33 89 LEU A O 1
ATOM 669 N N . VAL A 1 90 ? -20.711 -18.209 -36.834 1.00 49.68 90 VAL A N 1
ATOM 670 C CA . VAL A 1 90 ? -19.671 -18.031 -37.875 1.00 48.36 90 VAL A CA 1
ATOM 671 C C . VAL A 1 90 ? -18.229 -18.213 -37.369 1.00 48.15 90 VAL A C 1
ATOM 672 O O . VAL A 1 90 ? -17.354 -18.632 -38.124 1.00 48.52 90 VAL A O 1
ATOM 674 N N . SER A 1 91 ? -17.968 -17.907 -36.106 1.00 47.61 91 SER A N 1
ATOM 675 C CA . SER A 1 91 ? -16.632 -18.120 -35.559 1.00 51.41 91 SER A CA 1
ATOM 676 C C . SER A 1 91 ? -16.250 -19.598 -35.530 1.00 54.26 91 SER A C 1
ATOM 677 O O . SER A 1 91 ? -17.110 -20.472 -35.624 1.00 56.73 91 SER A O 1
ATOM 680 N N . LYS A 1 92 ? -14.952 -19.862 -35.382 1.00 55.78 92 LYS A N 1
ATOM 681 C CA . LYS A 1 92 ? -14.458 -21.202 -35.072 1.00 56.31 92 LYS A CA 1
ATOM 682 C C . LYS A 1 92 ? -15.190 -21.748 -33.850 1.00 57.13 92 LYS A C 1
ATOM 683 O O . LYS A 1 92 ? -15.288 -22.966 -33.667 1.00 59.70 92 LYS A O 1
ATOM 689 N N . LYS A 1 93 ? -15.698 -20.841 -33.017 1.00 55.52 93 LYS A N 1
ATOM 690 C CA . LYS A 1 93 ? -16.650 -21.202 -31.974 1.00 58.65 93 LYS A CA 1
ATOM 691 C C . LYS A 1 93 ? -17.696 -22.206 -32.462 1.00 56.71 93 LYS A C 1
ATOM 692 O O . LYS A 1 93 ? -18.073 -23.107 -31.726 1.00 59.03 93 LYS A O 1
ATOM 698 N N . ARG A 1 94 ? -18.165 -22.049 -33.696 1.00 53.12 94 ARG A N 1
ATOM 699 C CA . ARG A 1 94 ? -19.016 -23.050 -34.319 1.00 50.93 94 ARG A CA 1
ATOM 700 C C . ARG A 1 94 ? -18.529 -24.456 -33.947 1.00 51.90 94 ARG A C 1
ATOM 701 O O . ARG A 1 94 ? -19.263 -25.240 -33.345 1.00 56.07 94 ARG A O 1
ATOM 703 N N . ALA A 1 95 ? -17.277 -24.758 -34.259 1.00 49.85 95 ALA A N 1
ATOM 704 C CA . ALA A 1 95 ? -16.738 -26.080 -33.981 1.00 50.67 95 ALA A CA 1
ATOM 705 C C . ALA A 1 95 ? -16.981 -26.485 -32.529 1.00 51.20 95 ALA A C 1
ATOM 706 O O . ALA A 1 95 ? -17.242 -27.650 -32.230 1.00 54.61 95 ALA A O 1
ATOM 708 N N . ASP A 1 96 ? -16.907 -25.511 -31.635 1.00 48.91 96 ASP A N 1
ATOM 709 C CA . ASP A 1 96 ? -17.154 -25.759 -30.226 1.00 48.64 96 ASP A CA 1
ATOM 710 C C . ASP A 1 96 ? -18.612 -26.061 -29.947 1.00 47.12 96 ASP A C 1
ATOM 711 O O . ASP A 1 96 ? -18.899 -26.850 -29.072 1.00 47.76 96 ASP A O 1
ATOM 716 N N . PHE A 1 97 ? -19.529 -25.432 -30.672 1.00 48.03 97 PHE A N 1
ATOM 717 C CA . PHE A 1 97 ? -20.945 -25.734 -30.518 1.00 49.45 97 PHE A CA 1
ATOM 718 C C . PHE A 1 97 ? -21.195 -27.165 -30.993 1.00 52.47 97 PHE A C 1
ATOM 719 O O . PHE A 1 97 ? -21.608 -28.026 -30.215 1.00 49.69 97 PHE A O 1
ATOM 727 N N . GLU A 1 98 ? -20.908 -27.425 -32.266 1.00 56.71 98 GLU A N 1
ATOM 728 C CA . GLU A 1 98 ? -21.149 -28.749 -32.844 1.00 57.89 98 GLU A CA 1
ATOM 729 C C . GLU A 1 98 ? -20.685 -29.771 -31.819 1.00 54.55 98 GLU A C 1
ATOM 730 O O . GLU A 1 98 ? -21.384 -30.743 -31.530 1.00 57.98 98 GLU A O 1
ATOM 736 N N . LEU A 1 99 ? -19.535 -29.492 -31.218 1.00 50.35 99 LEU A N 1
ATOM 737 C CA . LEU A 1 99 ? -18.911 -30.417 -30.290 1.00 48.46 99 LEU A CA 1
ATOM 738 C C . LEU A 1 99 ? -19.688 -30.502 -28.975 1.00 47.70 99 LEU A C 1
ATOM 739 O O . LEU A 1 99 ? -20.027 -31.584 -28.493 1.00 50.31 99 LEU A O 1
ATOM 744 N N . PHE A 1 100 ? -19.967 -29.339 -28.412 1.00 45.87 100 PHE A N 1
ATOM 745 C CA . PHE A 1 100 ? -20.830 -29.183 -27.229 1.00 44.07 100 PHE A CA 1
ATOM 746 C C . PHE A 1 100 ? -22.188 -29.868 -27.428 1.00 45.39 100 PHE A C 1
ATOM 747 O O . PHE A 1 100 ? -22.739 -30.491 -26.510 1.00 45.17 100 PHE A O 1
ATOM 755 N N . ASN A 1 101 ? -22.707 -29.749 -28.647 1.00 46.32 101 ASN A N 1
ATOM 756 C CA . ASN A 1 101 ? -24.022 -30.267 -28.995 1.00 45.34 101 ASN A CA 1
ATOM 757 C C . ASN A 1 101 ? -24.056 -31.781 -29.075 1.00 44.21 101 ASN A C 1
ATOM 758 O O . ASN A 1 101 ? -24.959 -32.415 -28.520 1.00 45.61 101 ASN A O 1
ATOM 763 N N . THR A 1 102 ? -23.080 -32.356 -29.777 1.00 41.85 102 THR A N 1
ATOM 764 C CA . THR A 1 102 ? -22.932 -33.817 -29.846 1.00 39.59 102 THR A CA 1
ATOM 765 C C . THR A 1 102 ? -23.009 -34.442 -28.453 1.00 38.36 102 THR A C 1
ATOM 766 O O . THR A 1 102 ? -23.771 -35.389 -28.223 1.00 34.82 102 THR A O 1
ATOM 770 N N . ALA A 1 103 ? -22.210 -33.877 -27.548 1.00 38.69 103 ALA A N 1
ATOM 771 C CA . ALA A 1 103 ? -22.162 -34.238 -26.123 1.00 38.69 103 ALA A CA 1
ATOM 772 C C . ALA A 1 103 ? -23.533 -34.221 -25.412 1.00 38.40 103 ALA A C 1
ATOM 773 O O . ALA A 1 103 ? -23.899 -35.146 -24.671 1.00 36.08 103 ALA A O 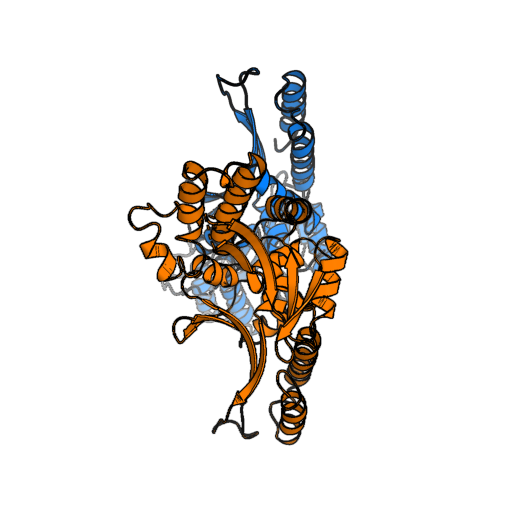1
ATOM 775 N N . HIS A 1 104 ? -24.262 -33.134 -25.629 1.00 38.95 104 HIS A N 1
ATOM 776 C CA . HIS A 1 104 ? -25.626 -32.992 -25.157 1.00 39.58 104 HIS A CA 1
ATOM 777 C C . HIS A 1 104 ? -26.524 -34.078 -25.725 1.00 39.45 104 HIS A C 1
ATOM 778 O O . HIS A 1 104 ? -27.457 -34.502 -25.057 1.00 40.47 104 HIS A O 1
ATOM 785 N N . LYS A 1 105 ? -26.253 -34.523 -26.956 1.00 39.54 105 LYS A N 1
ATOM 786 C CA . LYS A 1 105 ? -26.907 -35.725 -27.513 1.00 39.46 105 LYS A CA 1
ATOM 787 C C . LYS A 1 105 ? -26.711 -36.913 -26.588 1.00 38.09 105 LYS A C 1
ATOM 788 O O . LYS A 1 105 ? -27.675 -37.488 -26.080 1.00 35.70 105 LYS A O 1
ATOM 790 N N . LEU A 1 106 ? -25.440 -37.236 -26.367 1.00 37.95 106 LEU A N 1
ATOM 791 C CA . LEU A 1 106 ? -25.029 -38.336 -25.503 1.00 37.84 106 LEU A CA 1
ATOM 792 C C . LEU A 1 106 ? -25.717 -38.272 -24.170 1.00 38.26 106 LEU A C 1
ATOM 793 O O . LEU A 1 106 ? -26.174 -39.287 -23.653 1.00 41.89 106 LEU A O 1
ATOM 798 N N . ILE A 1 107 ? -25.834 -37.080 -23.622 1.00 38.32 107 ILE A N 1
ATOM 799 C CA . ILE A 1 107 ? -26.538 -36.943 -22.366 1.00 41.02 107 ILE A CA 1
ATOM 800 C C . ILE A 1 107 ? -28.043 -37.191 -22.576 1.00 46.08 107 ILE A C 1
ATOM 801 O O . ILE A 1 107 ? -28.639 -38.007 -21.854 1.00 46.32 107 ILE A O 1
ATOM 806 N N . LYS A 1 108 ? -28.633 -36.565 -23.598 1.00 51.02 108 LYS A N 1
ATOM 807 C CA . LYS A 1 108 ? -30.061 -36.762 -23.909 1.00 55.75 108 LYS A CA 1
ATOM 808 C C . LYS A 1 108 ? -30.472 -38.247 -23.813 1.00 61.27 108 LYS A C 1
ATOM 809 O O . LYS A 1 108 ? -31.583 -38.565 -23.369 1.00 62.32 108 LYS A O 1
ATOM 811 N N . ASN A 1 109 ? -29.566 -39.140 -24.214 1.00 65.50 109 ASN A N 1
ATOM 812 C CA . ASN A 1 109 ? -29.806 -40.586 -24.160 1.00 72.20 109 ASN A CA 1
ATOM 813 C C . ASN A 1 109 ? -29.369 -41.262 -22.859 1.00 76.57 109 ASN A C 1
ATOM 814 O O . ASN A 1 109 ? -29.663 -42.445 -22.642 1.00 83.69 109 ASN A O 1
ATOM 819 N N . ASN A 1 110 ? -28.672 -40.522 -22.003 1.00 74.94 110 ASN A N 1
ATOM 820 C CA . ASN A 1 110 ? -28.115 -41.072 -20.769 1.00 76.71 110 ASN A CA 1
ATOM 821 C C . ASN A 1 110 ? -26.971 -42.058 -21.055 1.00 74.04 110 ASN A C 1
ATOM 822 O O . ASN A 1 110 ? -26.641 -42.886 -20.207 1.00 73.40 110 ASN A O 1
ATOM 827 N N . GLU A 1 111 ? -26.348 -41.943 -22.235 1.00 71.16 111 GLU A N 1
ATOM 828 C CA . GLU A 1 111 ? -25.269 -42.862 -22.639 1.00 70.63 111 GLU A CA 1
ATOM 829 C C . GLU A 1 111 ? -24.001 -42.622 -21.826 1.00 65.82 111 GLU A C 1
ATOM 830 O O . GLU A 1 111 ? -23.133 -43.492 -21.733 1.00 68.95 111 GLU A O 1
ATOM 836 N N . HIS A 1 112 ? -23.908 -41.433 -21.244 1.00 60.52 112 HIS A N 1
ATOM 837 C CA . HIS A 1 112 ? -22.755 -41.028 -20.435 1.00 60.05 112 HIS A CA 1
ATOM 838 C C . HIS A 1 112 ? -22.723 -41.581 -19.008 1.00 63.01 112 HIS A C 1
ATOM 839 O O . HIS A 1 112 ? -21.894 -41.155 -18.197 1.00 66.06 112 HIS A O 1
ATOM 846 N N . LEU A 1 113 ? -23.636 -42.481 -18.675 1.00 59.00 113 LEU A N 1
ATOM 847 C CA . LEU A 1 113 ? -23.557 -43.161 -17.408 1.00 56.47 113 LEU A CA 1
ATOM 848 C C . LEU A 1 113 ? -22.751 -44.437 -17.574 1.00 55.36 113 LEU A C 1
ATOM 849 O O . LEU A 1 113 ? -22.469 -45.123 -16.604 1.00 59.08 113 LEU A O 1
ATOM 854 N N . ASN A 1 114 ? -22.366 -44.737 -18.812 1.00 55.03 114 ASN A N 1
ATOM 855 C CA . ASN A 1 114 ? -21.479 -45.857 -19.128 1.00 58.35 114 ASN A CA 1
ATOM 856 C C . ASN A 1 114 ? -20.013 -45.408 -19.133 1.00 59.23 114 ASN A C 1
ATOM 857 O O . ASN A 1 114 ? -19.720 -44.328 -19.626 1.00 65.18 114 ASN A O 1
ATOM 859 N N . LYS A 1 115 ? -19.098 -46.236 -18.618 1.00 58.94 115 LYS A N 1
ATOM 860 C CA . LYS A 1 115 ? -17.652 -45.962 -18.711 1.00 57.42 115 LYS A CA 1
ATOM 861 C C . LYS A 1 115 ? -17.205 -45.759 -20.163 1.00 60.71 115 LYS A C 1
ATOM 862 O O . LYS A 1 115 ? -16.085 -45.291 -20.414 1.00 60.57 115 LYS A O 1
ATOM 864 N N . GLU A 1 116 ? -18.085 -46.116 -21.107 1.00 63.70 116 GLU A N 1
ATOM 865 C CA . GLU A 1 116 ? -17.840 -45.924 -22.536 1.00 70.43 116 GLU A CA 1
ATOM 866 C C . GLU A 1 116 ? -18.274 -44.533 -23.041 1.00 74.94 116 GLU A C 1
ATOM 867 O O . GLU A 1 116 ? -17.474 -43.811 -23.664 1.00 76.51 116 GLU A O 1
ATOM 873 N N . GLY A 1 117 ? -19.536 -44.172 -22.783 1.00 73.24 117 GLY A N 1
ATOM 874 C CA . GLY A 1 117 ? -20.042 -42.827 -23.081 1.00 67.89 117 GLY A CA 1
ATOM 875 C C . GLY A 1 117 ? -19.069 -41.796 -22.550 1.00 64.80 117 GLY A C 1
ATOM 876 O O . GLY A 1 117 ? -18.686 -40.855 -23.246 1.00 65.80 117 GLY A O 1
ATOM 877 N N . ILE A 1 118 ? -18.618 -42.034 -21.326 1.00 59.01 118 ILE A N 1
ATOM 878 C CA . ILE A 1 118 ? -17.646 -41.181 -20.655 1.00 58.56 118 ILE A CA 1
ATOM 879 C C . ILE A 1 118 ? -16.388 -40.895 -21.514 1.00 57.65 118 ILE A C 1
ATOM 880 O O . ILE A 1 118 ? -15.765 -39.840 -21.378 1.00 57.23 118 ILE A O 1
ATOM 885 N N . ASN A 1 119 ? -16.026 -41.820 -22.399 1.00 56.27 119 ASN A N 1
ATOM 886 C CA . ASN A 1 119 ? -14.871 -41.641 -23.296 1.00 55.06 119 ASN A CA 1
ATOM 887 C C . ASN A 1 119 ? -15.219 -40.857 -24.554 1.00 53.26 119 ASN A C 1
ATOM 888 O O . ASN A 1 119 ? -14.417 -40.043 -25.047 1.00 45.06 119 ASN A O 1
ATOM 893 N N . LYS A 1 120 ? -16.421 -41.122 -25.066 1.00 54.39 120 LYS A N 1
ATOM 894 C CA . LYS A 1 120 ? -16.959 -40.396 -26.211 1.00 56.67 120 LYS A CA 1
ATOM 895 C C . LYS A 1 120 ? -17.014 -38.893 -25.932 1.00 59.31 120 LYS A C 1
ATOM 896 O O . LYS A 1 120 ? -16.904 -38.093 -26.854 1.00 61.18 120 LYS A O 1
ATOM 898 N N . LEU A 1 121 ? -17.172 -38.533 -24.655 1.00 61.85 121 LEU A N 1
ATOM 899 C CA . LEU A 1 121 ? -17.261 -37.131 -24.188 1.00 59.69 121 LEU A CA 1
ATOM 900 C C . LEU A 1 121 ? -15.921 -36.423 -23.949 1.00 57.72 121 LEU A C 1
ATOM 901 O O . LEU A 1 121 ? -15.811 -35.206 -24.131 1.00 52.01 121 LEU A O 1
ATOM 906 N N . VAL A 1 122 ? -14.919 -37.168 -23.495 1.00 57.49 122 VAL A N 1
ATOM 907 C CA . VAL A 1 122 ? -13.603 -36.584 -23.254 1.00 58.89 122 VAL A CA 1
ATOM 908 C C . VAL A 1 122 ? -12.914 -36.264 -24.583 1.00 61.72 122 VAL A C 1
ATOM 909 O O . VAL A 1 122 ? -12.260 -35.227 -24.725 1.00 57.12 122 VAL A O 1
ATOM 913 N N . SER A 1 123 ? -13.073 -37.172 -25.543 1.00 66.08 123 SER A N 1
ATOM 914 C CA . SER A 1 123 ? -12.597 -36.980 -26.914 1.00 68.81 123 SER A CA 1
ATOM 915 C C . SER A 1 123 ? -13.122 -35.698 -27.536 1.00 64.77 123 SER A C 1
ATOM 916 O O . SER A 1 123 ? -12.446 -35.072 -28.359 1.00 67.52 123 SER A O 1
ATOM 919 N N . LEU A 1 124 ? -14.346 -35.345 -27.156 1.00 57.72 124 LEU A N 1
ATOM 920 C CA . LEU A 1 124 ? -14.923 -34.055 -27.478 1.00 53.24 124 LEU A CA 1
ATOM 921 C C . LEU A 1 124 ? -14.228 -32.981 -26.639 1.00 53.13 124 LEU A C 1
ATOM 922 O O . LEU A 1 124 ? -13.635 -32.040 -27.187 1.00 51.25 124 LEU A O 1
ATOM 927 N N . LYS A 1 125 ? -14.273 -33.140 -25.316 1.00 51.59 125 LYS A N 1
ATOM 928 C CA . LYS A 1 125 ? -13.714 -32.140 -24.409 1.00 52.05 125 LYS A CA 1
ATOM 929 C C . LYS A 1 125 ? -12.293 -31.781 -24.796 1.00 55.84 125 LYS A C 1
ATOM 930 O O . LYS A 1 125 ? -11.905 -30.612 -24.738 1.00 58.24 125 LYS A O 1
ATOM 936 N N . ALA A 1 126 ? -11.535 -32.803 -25.201 1.00 60.77 126 ALA A N 1
ATOM 937 C CA . ALA A 1 126 ? -10.131 -32.667 -25.621 1.00 60.44 126 ALA A CA 1
ATOM 938 C C . ALA A 1 126 ? -9.959 -31.716 -26.810 1.00 54.63 126 ALA A C 1
ATOM 939 O O . ALA A 1 126 ? -8.932 -31.058 -26.936 1.00 53.78 126 ALA A O 1
ATOM 941 N N . SER A 1 127 ? -10.969 -31.644 -27.666 1.00 49.83 127 SER A N 1
ATOM 942 C CA . SER A 1 127 ? -10.959 -30.715 -28.786 1.00 51.08 127 SER A CA 1
ATOM 943 C C . SER A 1 127 ? -11.841 -29.474 -28.546 1.00 49.52 127 SER A C 1
ATOM 944 O O . SER A 1 127 ? -12.413 -28.912 -29.476 1.00 48.65 127 SER A O 1
ATOM 947 N N . LEU A 1 128 ? -11.945 -29.038 -27.300 1.00 48.49 128 LEU A N 1
ATOM 948 C CA . LEU A 1 128 ? -12.778 -27.887 -26.986 1.00 47.22 128 LEU A CA 1
ATOM 949 C C . LEU A 1 128 ? -11.877 -26.663 -26.898 1.00 48.63 128 LEU A C 1
ATOM 950 O O . LEU A 1 128 ? -10.755 -26.688 -27.393 1.00 51.92 128 LEU A O 1
ATOM 955 N N . ASN A 1 129 ? -12.360 -25.621 -26.231 1.00 47.82 129 ASN A N 1
ATOM 956 C CA . ASN A 1 129 ? -11.588 -24.400 -26.035 1.00 46.67 129 ASN A CA 1
ATOM 957 C C . ASN A 1 129 ? -10.087 -24.636 -25.871 1.00 48.13 129 ASN A C 1
ATOM 958 O O . ASN A 1 129 ? -9.291 -24.190 -26.698 1.00 49.32 129 ASN A O 1
ATOM 963 N N . LEU A 1 130 ? -9.699 -25.328 -24.802 1.00 49.64 130 LEU A N 1
ATOM 964 C CA . LEU A 1 130 ? -8.268 -25.523 -24.506 1.00 50.36 130 LEU A CA 1
ATOM 965 C C . LEU A 1 130 ? -7.760 -26.948 -24.750 1.00 54.16 130 LEU A C 1
ATOM 966 O O . LEU A 1 130 ? -6.909 -27.167 -25.627 1.00 53.93 130 LEU A O 1
ATOM 971 N N . GLY A 1 131 ? -8.280 -27.890 -23.956 1.00 57.85 131 GLY A N 1
ATOM 972 C CA . GLY A 1 131 ? -7.947 -29.317 -24.050 1.00 59.34 131 GLY A CA 1
ATOM 973 C C . GLY A 1 131 ? -7.850 -30.013 -22.698 1.00 63.54 131 GLY A C 1
ATOM 974 O O . GLY A 1 131 ? -8.113 -29.422 -21.641 1.00 63.74 131 GLY A O 1
ATOM 975 N N . LEU A 1 132 ? -7.468 -31.284 -22.735 1.00 66.72 132 LEU A N 1
ATOM 976 C CA . LEU A 1 132 ? -7.360 -32.093 -21.523 1.00 66.72 132 LEU A CA 1
ATOM 977 C C . LEU A 1 132 ? -6.168 -31.646 -20.709 1.00 66.68 132 LEU A C 1
ATOM 978 O O . LEU A 1 132 ? -5.068 -31.543 -21.242 1.00 67.60 132 LEU A O 1
ATOM 980 N N . SER A 1 133 ? -6.392 -31.404 -19.421 1.00 68.53 133 SER A N 1
ATOM 981 C CA . SER A 1 133 ? -5.353 -30.914 -18.522 1.00 72.35 133 SER A CA 1
ATOM 982 C C . SER A 1 133 ? -4.834 -32.031 -17.630 1.00 72.89 133 SER A C 1
ATOM 983 O O . SER A 1 133 ? -4.295 -31.774 -16.551 1.00 74.82 133 SER A O 1
ATOM 986 N N . SER A 1 135 ? -3.380 -33.734 -15.772 1.00 63.93 135 SER A N 1
ATOM 987 C CA . SER A 1 135 ? -4.290 -34.043 -14.669 1.00 64.13 135 SER A CA 1
ATOM 988 C C . SER A 1 135 ? -5.534 -34.820 -15.093 1.00 66.77 135 SER A C 1
ATOM 989 O O . SER A 1 135 ? -6.157 -35.476 -14.262 1.00 67.78 135 SER A O 1
ATOM 991 N N . LEU A 1 136 ? -5.917 -34.712 -16.361 1.00 68.59 136 LEU A N 1
ATOM 992 C CA . LEU A 1 136 ? -6.941 -35.574 -16.961 1.00 67.82 136 LEU A CA 1
ATOM 993 C C . LEU A 1 136 ? -6.433 -35.987 -18.339 1.00 67.59 136 LEU A C 1
ATOM 994 O O . LEU A 1 136 ? -7.198 -36.151 -19.293 1.00 70.68 136 LEU A O 1
ATOM 996 N N . LYS A 1 137 ? -5.116 -36.129 -18.409 1.00 64.38 137 LYS A N 1
ATOM 997 C CA . LYS A 1 137 ? -4.385 -36.504 -19.616 1.00 63.10 137 LYS A CA 1
ATOM 998 C C . LYS A 1 137 ? -3.881 -37.934 -19.419 1.00 62.83 137 LYS A C 1
ATOM 999 O O . LYS A 1 137 ? -3.773 -38.729 -20.359 1.00 55.43 137 LYS A O 1
ATOM 1005 N N . LEU A 1 138 ? -3.557 -38.206 -18.156 1.00 64.58 138 LEU A N 1
ATOM 1006 C CA . LEU A 1 138 ? -3.117 -39.495 -17.662 1.00 64.52 138 LEU A CA 1
ATOM 1007 C C . LEU A 1 138 ? -4.295 -40.319 -17.175 1.00 64.96 138 LEU A C 1
ATOM 1008 O O . LEU A 1 138 ? -4.195 -41.539 -17.098 1.00 65.86 138 LEU A O 1
ATOM 1013 N N . ALA A 1 139 ? -5.400 -39.666 -16.821 1.00 65.62 139 ALA A N 1
ATOM 1014 C CA . ALA A 1 139 ? -6.629 -40.398 -16.509 1.00 68.58 139 ALA A CA 1
ATOM 1015 C C . ALA A 1 139 ? -7.191 -41.047 -17.785 1.00 68.81 139 ALA A C 1
ATOM 1016 O O . ALA A 1 139 ? -7.483 -42.244 -17.814 1.00 69.73 139 ALA A O 1
ATOM 1018 N N . PHE A 1 140 ? -7.313 -40.252 -18.845 1.00 66.86 140 PHE A N 1
ATOM 1019 C CA . PHE A 1 140 ? -7.799 -40.736 -20.130 1.00 64.97 140 PHE A CA 1
ATOM 1020 C C . PHE A 1 140 ? -6.714 -40.682 -21.208 1.00 68.48 140 PHE A C 1
ATOM 1021 O O . PHE A 1 140 ? -6.968 -40.162 -22.305 1.00 68.31 140 PHE A O 1
ATOM 1029 N N . PRO A 1 141 ? -5.508 -41.243 -20.937 1.00 72.24 141 PRO A N 1
ATOM 1030 C CA . PRO A 1 141 ? -4.450 -41.236 -21.968 1.00 69.99 141 PRO A CA 1
ATOM 1031 C C . PRO A 1 141 ? -4.746 -42.117 -23.193 1.00 64.61 141 PRO A C 1
ATOM 1032 O O . PRO A 1 141 ? -3.821 -42.555 -23.865 1.00 57.42 141 PRO A O 1
ATOM 1036 N N . ASN A 1 142 ? -6.028 -42.356 -23.469 1.00 66.10 142 ASN A N 1
ATOM 1037 C CA . ASN A 1 142 ? -6.470 -43.092 -24.639 1.00 66.53 142 ASN A CA 1
ATOM 1038 C C . ASN A 1 142 ? -6.964 -42.139 -25.710 1.00 68.28 142 ASN A C 1
ATOM 1039 O O . ASN A 1 142 ? -7.719 -42.561 -26.587 1.00 74.12 142 ASN A O 1
ATOM 1041 N N . VAL A 1 143 ? -6.570 -40.861 -25.613 1.00 66.15 143 VAL A N 1
ATOM 1042 C CA . VAL A 1 143 ? -6.773 -39.865 -26.679 1.00 61.99 143 VAL A CA 1
ATOM 1043 C C . VAL A 1 143 ? -8.195 -39.905 -27.227 1.00 58.87 143 VAL A C 1
ATOM 1044 O O . VAL A 1 143 ? -9.128 -40.193 -26.483 1.00 60.42 143 VAL A O 1
ATOM 1046 N N . ILE A 1 144 ? -8.359 -39.631 -28.518 1.00 57.03 144 ILE A N 1
ATOM 1047 C CA . ILE A 1 144 ? -9.680 -39.543 -29.115 1.00 57.71 144 ILE A CA 1
ATOM 1048 C C . ILE A 1 144 ? -9.658 -39.872 -30.608 1.00 60.08 144 ILE A C 1
ATOM 1049 O O . ILE A 1 144 ? -10.644 -39.647 -31.326 1.00 59.94 144 ILE A O 1
ATOM 1051 N N . ALA A 1 146 ? -12.555 -35.387 -30.539 1.00 38.80 146 ALA A N 1
ATOM 1052 C CA . ALA A 1 146 ? -11.562 -35.095 -31.564 1.00 41.30 146 ALA A CA 1
ATOM 1053 C C . ALA A 1 146 ? -12.234 -34.796 -32.915 1.00 43.15 146 ALA A C 1
ATOM 1054 O O . ALA A 1 146 ? -13.444 -34.961 -33.060 1.00 45.62 146 ALA A O 1
ATOM 1056 N N . THR A 1 147 ? -11.452 -34.345 -33.893 1.00 44.11 147 THR A N 1
ATOM 1057 C CA . THR A 1 147 ? -11.961 -34.092 -35.248 1.00 45.55 147 THR A CA 1
ATOM 1058 C C . THR A 1 147 ? -13.042 -33.014 -35.230 1.00 46.57 147 THR A C 1
ATOM 1059 O O . THR A 1 147 ? -14.241 -33.311 -35.344 1.00 46.87 147 THR A O 1
ATOM 1061 N N . ARG A 1 148 ? -12.598 -31.767 -35.079 1.00 47.72 148 ARG A N 1
ATOM 1062 C CA . ARG A 1 148 ? -13.493 -30.610 -35.034 1.00 49.30 148 ARG A CA 1
ATOM 1063 C C . ARG A 1 148 ? -14.021 -30.288 -36.424 1.00 51.30 148 ARG A C 1
ATOM 1064 O O . ARG A 1 148 ? -13.280 -30.349 -37.411 1.00 52.25 148 ARG A O 1
ATOM 1072 N N . LEU A 1 149 ? -15.288 -29.895 -36.487 1.00 52.69 149 LEU A N 1
ATOM 1073 C CA . LEU A 1 149 ? -15.942 -29.536 -37.751 1.00 54.25 149 LEU A CA 1
ATOM 1074 C C . LEU A 1 149 ? -15.070 -28.605 -38.564 1.00 50.98 149 LEU A C 1
ATOM 1075 O O . LEU A 1 149 ? -14.548 -27.653 -38.019 1.00 50.01 149 LEU A O 1
ATOM 1080 N N . ASN A 1 155 ? -18.561 -15.765 -44.031 1.00 41.66 155 ASN A N 1
ATOM 1081 C CA . ASN A 1 155 ? -19.911 -15.896 -44.528 1.00 43.05 155 ASN A CA 1
ATOM 1082 C C . ASN A 1 155 ? -20.961 -15.265 -43.578 1.00 44.65 155 ASN A C 1
ATOM 1083 O O . ASN A 1 155 ? -21.861 -15.945 -43.100 1.00 48.33 155 ASN A O 1
ATOM 1088 N N . ILE A 1 156 ? -20.839 -13.956 -43.334 1.00 44.44 156 ILE A N 1
ATOM 1089 C CA . ILE A 1 156 ? -21.720 -13.176 -42.418 1.00 44.40 156 ILE A CA 1
ATOM 1090 C C . ILE A 1 156 ? -23.184 -13.386 -42.742 1.00 45.59 156 ILE A C 1
ATOM 1091 O O . ILE A 1 156 ? -23.488 -13.687 -43.868 1.00 55.60 156 ILE A O 1
ATOM 1096 N N . PRO A 1 157 ? -24.105 -13.199 -41.787 1.00 45.93 157 PRO A N 1
ATOM 1097 C CA . PRO A 1 157 ? -25.395 -13.806 -42.061 1.00 46.79 157 PRO A CA 1
ATOM 1098 C C . PRO A 1 157 ? -26.578 -12.878 -42.166 1.00 43.77 157 PRO A C 1
ATOM 1099 O O . PRO A 1 157 ? -27.403 -13.066 -43.024 1.00 46.02 157 PRO A O 1
ATOM 1103 N N . ASP A 1 158 ? -26.709 -11.960 -41.234 1.00 43.85 158 ASP A N 1
ATOM 1104 C CA . ASP A 1 158 ? -27.624 -10.845 -41.329 1.00 46.09 158 ASP A CA 1
ATOM 1105 C C . ASP A 1 158 ? -26.623 -9.740 -41.027 1.00 46.29 158 ASP A C 1
ATOM 1106 O O . ASP A 1 158 ? -25.425 -10.011 -40.945 1.00 48.75 158 ASP A O 1
ATOM 1111 N N . PRO A 1 159 ? -27.067 -8.500 -40.874 1.00 45.19 159 PRO A N 1
ATOM 1112 C CA . PRO A 1 159 ? -26.083 -7.572 -40.397 1.00 46.67 159 PRO A CA 1
ATOM 1113 C C . PRO A 1 159 ? -26.339 -7.312 -38.931 1.00 48.86 159 PRO A C 1
ATOM 1114 O O . PRO A 1 159 ? -25.711 -6.448 -38.328 1.00 52.15 159 PRO A O 1
ATOM 1118 N N . HIS A 1 160 ? -27.284 -8.039 -38.363 1.00 47.36 160 HIS A N 1
ATOM 1119 C CA . HIS A 1 160 ? -27.535 -7.932 -36.959 1.00 46.40 160 HIS A CA 1
ATOM 1120 C C . HIS A 1 160 ? -26.469 -8.743 -36.245 1.00 43.99 160 HIS A C 1
ATOM 1121 O O . HIS A 1 160 ? -26.150 -8.511 -35.084 1.00 43.20 160 HIS A O 1
ATOM 1128 N N . TRP A 1 161 ? -25.909 -9.697 -36.960 1.00 42.49 161 TRP A N 1
ATOM 1129 C CA . TRP A 1 161 ? -24.794 -10.428 -36.448 1.00 44.04 161 TRP A CA 1
ATOM 1130 C C . TRP A 1 161 ? -23.699 -9.465 -36.077 1.00 44.68 161 TRP A C 1
ATOM 1131 O O . TRP A 1 161 ? -23.205 -9.518 -34.965 1.00 48.70 161 TRP A O 1
ATOM 1142 N N . LEU A 1 162 ? -23.329 -8.585 -37.009 1.00 44.88 162 LEU A N 1
ATOM 1143 C CA . LEU A 1 162 ? -22.158 -7.719 -36.835 1.00 43.54 162 LEU A CA 1
ATOM 1144 C C . LEU A 1 162 ? -22.394 -6.698 -35.746 1.00 40.12 162 LEU A C 1
ATOM 1145 O O . LEU A 1 162 ? -21.484 -6.368 -35.002 1.00 40.41 162 LEU A O 1
ATOM 1150 N N . SER A 1 163 ? -23.604 -6.187 -35.646 1.00 37.98 163 SER A N 1
ATOM 1151 C CA . SER A 1 163 ? -23.902 -5.308 -34.545 1.00 40.42 163 SER A CA 1
ATOM 1152 C C . SER A 1 163 ? -23.578 -6.046 -33.243 1.00 41.57 163 SER A C 1
ATOM 1153 O O . SER A 1 163 ? -22.936 -5.489 -32.350 1.00 45.34 163 SER A O 1
ATOM 1156 N N . GLY A 1 164 ? -23.997 -7.311 -33.158 1.00 39.82 164 GLY A N 1
ATOM 1157 C CA . GLY A 1 164 ? -23.730 -8.156 -31.985 1.00 36.64 164 GLY A CA 1
ATOM 1158 C C . GLY A 1 164 ? -22.263 -8.455 -31.800 1.00 34.18 164 GLY A C 1
ATOM 1159 O O . GLY A 1 164 ? -21.732 -8.362 -30.714 1.00 34.38 164 GLY A O 1
ATOM 1160 N N . PHE A 1 165 ? -21.608 -8.806 -32.884 1.00 34.30 165 PHE A N 1
ATOM 1161 C CA . PHE A 1 165 ? -20.201 -9.107 -32.849 1.00 35.69 165 PHE A CA 1
ATOM 1162 C C . PHE A 1 165 ? -19.354 -7.907 -32.466 1.00 38.49 165 PHE A C 1
ATOM 1163 O O . PHE A 1 165 ? -18.367 -8.063 -31.748 1.00 43.49 165 PHE A O 1
ATOM 1171 N N . ALA A 1 166 ? -19.724 -6.719 -32.940 1.00 39.13 166 ALA A N 1
ATOM 1172 C CA . ALA A 1 166 ? -18.928 -5.510 -32.686 1.00 38.86 166 ALA A CA 1
ATOM 1173 C C . ALA A 1 166 ? -19.171 -4.991 -31.296 1.00 38.72 166 ALA A C 1
ATOM 1174 O O . ALA A 1 166 ? -18.244 -4.589 -30.595 1.00 37.48 166 ALA A O 1
ATOM 1176 N N . SER A 1 167 ? -20.430 -5.023 -30.890 1.00 39.81 167 SER A N 1
ATOM 1177 C CA . SER A 1 167 ? -20.808 -4.533 -29.578 1.00 42.65 167 SER A CA 1
ATOM 1178 C C . SER A 1 167 ? -20.126 -5.287 -28.435 1.00 45.52 167 SER A C 1
ATOM 1179 O O . SER A 1 167 ? -20.252 -4.892 -27.270 1.00 47.30 167 SER A O 1
ATOM 1182 N N . ALA A 1 168 ? -19.416 -6.363 -28.774 1.00 47.69 168 ALA A N 1
ATOM 1183 C CA . ALA A 1 168 ? -18.663 -7.157 -27.807 1.00 49.25 168 ALA A CA 1
ATOM 1184 C C . ALA A 1 168 ? -17.172 -7.209 -28.089 1.00 50.90 168 ALA A C 1
ATOM 1185 O O . ALA A 1 168 ? -16.360 -7.177 -27.159 1.00 55.57 168 ALA A O 1
ATOM 1187 N N . GLU A 1 169 ? -16.819 -7.279 -29.370 1.00 49.75 169 GLU A N 1
ATOM 1188 C CA . GLU A 1 169 ? -15.439 -7.469 -29.799 1.00 47.83 169 GLU A CA 1
ATOM 1189 C C . GLU A 1 169 ? -14.980 -6.285 -30.647 1.00 46.21 169 GLU A C 1
ATOM 1190 O O . GLU A 1 169 ? -14.089 -6.416 -31.480 1.00 45.20 169 GLU A O 1
ATOM 1196 N N . GLY A 1 170 ? -15.595 -5.130 -30.428 1.00 45.06 170 GLY A N 1
ATOM 1197 C CA . GLY A 1 170 ? -15.253 -3.919 -31.162 1.00 45.84 170 GLY A CA 1
ATOM 1198 C C . GLY A 1 170 ? -14.618 -2.894 -30.246 1.00 45.41 170 GLY A C 1
ATOM 1199 O O . GLY A 1 170 ? -14.507 -3.117 -29.049 1.00 45.89 170 GLY A O 1
ATOM 1200 N N . CYS A 1 171 ? -14.187 -1.774 -30.821 1.00 44.94 171 CYS A N 1
ATOM 1201 C CA . CYS A 1 171 ? -13.592 -0.668 -30.059 1.00 44.27 171 CYS A CA 1
ATOM 1202 C C . CYS A 1 171 ? -13.697 0.584 -30.900 1.00 43.07 171 CYS A C 1
ATOM 1203 O O . CYS A 1 171 ? -13.213 0.623 -32.034 1.00 42.03 171 CYS A O 1
ATOM 1206 N N . PHE A 1 172 ? -14.346 1.595 -30.333 1.00 41.65 172 PHE A N 1
ATOM 1207 C CA . PHE A 1 172 ? -14.554 2.875 -30.986 1.00 39.18 172 PHE A CA 1
ATOM 1208 C C . PHE A 1 172 ? -13.656 3.925 -30.324 1.00 38.31 172 PHE A C 1
ATOM 1209 O O . PHE A 1 172 ? -14.020 4.444 -29.268 1.00 36.95 172 PHE A O 1
ATOM 1217 N N . MET A 1 173 ? -12.495 4.226 -30.916 1.00 37.21 173 MET A N 1
ATOM 1218 C CA . MET A 1 173 ? -11.537 5.158 -30.278 1.00 37.92 173 MET A CA 1
ATOM 1219 C C . MET A 1 173 ? -11.106 6.337 -31.167 1.00 36.64 173 MET A C 1
ATOM 1220 O O . MET A 1 173 ? -11.319 6.315 -32.379 1.00 35.71 173 MET A O 1
ATOM 1225 N N . VAL A 1 174 ? -10.523 7.365 -30.543 1.00 36.40 174 VAL A N 1
ATOM 1226 C CA . VAL A 1 174 ? -10.133 8.604 -31.252 1.00 39.10 174 VAL A CA 1
ATOM 1227 C C . VAL A 1 174 ? -8.649 8.919 -31.135 1.00 40.03 174 VAL A C 1
ATOM 1228 O O . VAL A 1 174 ? -8.049 8.759 -30.079 1.00 44.34 174 VAL A O 1
ATOM 1232 N N . GLY A 1 175 ? -8.078 9.429 -32.211 1.00 39.38 175 GLY A N 1
ATOM 1233 C CA . GLY A 1 175 ? -6.646 9.477 -32.340 1.00 41.17 175 GLY A CA 1
ATOM 1234 C C . GLY A 1 175 ? -6.072 10.876 -32.365 1.00 45.47 175 GLY A C 1
ATOM 1235 O O . GLY A 1 175 ? -6.382 11.666 -33.259 1.00 48.75 175 GLY A O 1
ATOM 1236 N N . ILE A 1 176 ? -5.211 11.167 -31.392 1.00 45.95 176 ILE A N 1
ATOM 1237 C CA . ILE A 1 176 ? -4.497 12.425 -31.327 1.00 44.42 176 ILE A CA 1
ATOM 1238 C C . ILE A 1 176 ? -3.035 12.186 -31.678 1.00 44.74 176 ILE A C 1
ATOM 1239 O O . ILE A 1 176 ? -2.176 12.067 -30.806 1.00 46.99 176 ILE A O 1
ATOM 1244 N N . ALA A 1 177 ? -2.768 12.113 -32.973 1.00 44.75 177 ALA A N 1
ATOM 1245 C CA . ALA A 1 177 ? -1.406 11.990 -33.487 1.00 46.24 177 ALA A CA 1
ATOM 1246 C C . ALA A 1 177 ? -0.585 13.241 -33.226 1.00 46.58 177 ALA A C 1
ATOM 1247 O O . ALA A 1 177 ? -1.117 14.327 -33.059 1.00 47.52 177 ALA A O 1
ATOM 1249 N N . LYS A 1 178 ? 0.724 13.087 -33.242 1.00 47.01 178 LYS A N 1
ATOM 1250 C CA . LYS A 1 178 ? 1.600 14.180 -32.915 1.00 50.95 178 LYS A CA 1
ATOM 1251 C C . LYS A 1 178 ? 2.180 14.788 -34.193 1.00 53.03 178 LYS A C 1
ATOM 1252 O O . LYS A 1 178 ? 3.375 15.058 -34.257 1.00 61.70 178 LYS A O 1
ATOM 1258 N N . SER A 1 179 ? 1.360 15.024 -35.214 1.00 50.71 179 SER A N 1
ATOM 1259 C CA . SER A 1 179 ? 1.921 15.518 -36.485 1.00 48.56 179 SER A CA 1
ATOM 1260 C C . SER A 1 179 ? 2.624 16.842 -36.220 1.00 48.81 179 SER A C 1
ATOM 1261 O O . SER A 1 179 ? 2.002 17.792 -35.777 1.00 50.07 179 SER A O 1
ATOM 1264 N N . SER A 1 180 ? 3.927 16.895 -36.477 1.00 50.19 180 SER A N 1
ATOM 1265 C CA . SER A 1 180 ? 4.683 18.142 -36.312 1.00 52.91 180 SER A CA 1
ATOM 1266 C C . SER A 1 180 ? 4.340 19.145 -37.413 1.00 52.55 180 SER A C 1
ATOM 1267 O O . SER A 1 180 ? 4.865 20.262 -37.432 1.00 54.36 180 SER A O 1
ATOM 1269 N N . ALA A 1 181 ? 3.440 18.745 -38.306 1.00 50.58 181 ALA A N 1
ATOM 1270 C CA . ALA A 1 181 ? 3.157 19.495 -39.500 1.00 50.21 181 ALA A CA 1
ATOM 1271 C C . ALA A 1 181 ? 1.870 20.279 -39.354 1.00 50.42 181 ALA A C 1
ATOM 1272 O O . ALA A 1 181 ? 1.824 21.437 -39.741 1.00 51.96 181 ALA A O 1
ATOM 1274 N N . SER A 1 182 ? 0.831 19.661 -38.803 1.00 53.23 182 SER A N 1
ATOM 1275 C CA . SER A 1 182 ? -0.446 20.356 -38.585 1.00 59.96 182 SER A CA 1
ATOM 1276 C C . SER A 1 182 ? -0.283 21.591 -37.687 1.00 61.33 182 SER A C 1
ATOM 1277 O O . SER A 1 182 ? 0.496 21.578 -36.724 1.00 64.59 182 SER A O 1
ATOM 1279 N N . SER A 1 183 ? -1.030 22.646 -37.992 1.00 58.25 183 SER A N 1
ATOM 1280 C CA . SER A 1 183 ? -0.853 23.927 -37.312 1.00 60.66 183 SER A CA 1
ATOM 1281 C C . SER A 1 183 ? -1.042 23.792 -35.798 1.00 59.63 183 SER A C 1
ATOM 1282 O O . SER A 1 183 ? -0.397 24.475 -34.988 1.00 55.91 183 SER A O 1
ATOM 1285 N N . THR A 1 184 ? -1.931 22.880 -35.438 1.00 57.98 184 THR A N 1
ATOM 1286 C CA . THR A 1 184 ? -2.164 22.528 -34.056 1.00 57.64 184 THR A CA 1
ATOM 1287 C C . THR A 1 184 ? -1.060 21.627 -33.482 1.00 55.64 184 THR A C 1
ATOM 1288 O O . THR A 1 184 ? -0.973 21.474 -32.270 1.00 53.77 184 THR A O 1
ATOM 1292 N N . GLY A 1 185 ? -0.233 21.042 -34.352 1.00 53.19 185 GLY A N 1
ATOM 1293 C CA . GLY A 1 185 ? 0.809 20.088 -33.958 1.00 51.15 185 GLY A CA 1
ATOM 1294 C C . GLY A 1 185 ? 0.265 18.684 -33.723 1.00 49.78 185 GLY A C 1
ATOM 1295 O O . GLY A 1 185 ? 0.958 17.802 -33.198 1.00 48.38 185 GLY A O 1
ATOM 1296 N N . TYR A 1 186 ? -0.970 18.463 -34.149 1.00 47.78 186 TYR A N 1
ATOM 1297 C CA . TYR A 1 186 ? -1.674 17.255 -33.798 1.00 48.47 186 TYR A CA 1
ATOM 1298 C C . TYR A 1 186 ? -2.687 16.902 -34.873 1.00 49.30 186 TYR A C 1
ATOM 1299 O O . TYR A 1 186 ? -3.138 17.784 -35.600 1.00 53.01 186 TYR A O 1
ATOM 1301 N N . GLN A 1 187 ? -3.022 15.613 -34.982 1.00 47.92 187 GLN A N 1
ATOM 1302 C CA . GLN A 1 187 ? -4.120 15.146 -35.847 1.00 45.67 187 GLN A CA 1
ATOM 1303 C C . GLN A 1 187 ? -5.200 14.388 -35.078 1.00 45.72 187 GLN A C 1
ATOM 1304 O O . GLN A 1 187 ? -4.934 13.394 -34.406 1.00 46.00 187 GLN A O 1
ATOM 1310 N N . VAL A 1 188 ? -6.431 14.837 -35.226 1.00 45.65 188 VAL A N 1
ATOM 1311 C CA . VAL A 1 188 ? -7.557 14.070 -34.762 1.00 46.32 188 VAL A CA 1
ATOM 1312 C C . VAL A 1 188 ? -7.900 13.091 -35.873 1.00 45.57 188 VAL A C 1
ATOM 1313 O O . VAL A 1 188 ? -7.932 13.477 -37.043 1.00 43.91 188 VAL A O 1
ATOM 1317 N N . TYR A 1 189 ? -8.139 11.831 -35.508 1.00 43.89 189 TYR A N 1
ATOM 1318 C CA . TYR A 1 189 ? -8.624 10.820 -36.457 1.00 42.83 189 TYR A CA 1
ATOM 1319 C C . TYR A 1 189 ? -9.417 9.790 -35.706 1.00 39.84 189 TYR A C 1
ATOM 1320 O O . TYR A 1 189 ? -9.085 9.475 -34.576 1.00 43.80 189 TYR A O 1
ATOM 1329 N N . LEU A 1 190 ? -10.459 9.260 -36.328 1.00 37.21 190 LEU A N 1
ATOM 1330 C CA . LEU A 1 190 ? -11.296 8.252 -35.701 1.00 33.85 190 LEU A CA 1
ATOM 1331 C C . LEU A 1 190 ? -11.062 6.949 -36.388 1.00 31.81 190 LEU A C 1
ATOM 1332 O O . LEU A 1 190 ? -11.410 6.804 -37.547 1.00 29.55 190 LEU A O 1
ATOM 1337 N N . THR A 1 191 ? -10.465 6.002 -35.678 1.00 32.62 191 THR A N 1
ATOM 1338 C CA . THR A 1 191 ? -10.461 4.578 -36.108 1.00 33.34 191 THR A CA 1
ATOM 1339 C C . THR A 1 191 ? -11.530 3.723 -35.385 1.00 32.52 191 THR A C 1
ATOM 1340 O O . THR A 1 191 ? -11.965 4.049 -34.267 1.00 32.30 191 THR A O 1
ATOM 1344 N N . PHE A 1 192 ? -11.942 2.635 -36.032 1.00 32.20 192 PHE A N 1
ATOM 1345 C CA . PHE A 1 192 ? -12.803 1.604 -35.401 1.00 32.80 192 PHE A CA 1
ATOM 1346 C C . PHE A 1 192 ? -12.074 0.276 -35.442 1.00 34.55 192 PHE A C 1
ATOM 1347 O O . PHE A 1 192 ? -11.514 -0.096 -36.476 1.00 37.24 192 PHE A O 1
ATOM 1355 N N . ILE A 1 193 ? -12.083 -0.448 -34.333 1.00 35.57 193 ILE A N 1
ATOM 1356 C CA . ILE A 1 193 ? -11.275 -1.646 -34.231 1.00 36.52 193 ILE A CA 1
ATOM 1357 C C . ILE A 1 193 ? -12.138 -2.791 -33.800 1.00 38.70 193 ILE A C 1
ATOM 1358 O O . ILE A 1 193 ? -13.158 -2.590 -33.142 1.00 41.01 193 ILE A O 1
ATOM 1363 N N . LEU A 1 194 ? -11.729 -3.988 -34.195 1.00 40.93 194 LEU A N 1
ATOM 1364 C CA . LEU A 1 194 ? -12.383 -5.206 -33.754 1.00 43.66 194 LEU A CA 1
ATOM 1365 C C . LEU A 1 194 ? -11.382 -6.353 -33.842 1.00 41.64 194 LEU A C 1
ATOM 1366 O O . LEU A 1 194 ? -10.916 -6.694 -34.922 1.00 41.11 194 LEU A O 1
ATOM 1371 N N . THR A 1 195 ? -11.025 -6.901 -32.687 1.00 39.27 195 THR A N 1
ATOM 1372 C CA . THR A 1 195 ? -9.911 -7.834 -32.581 1.00 37.98 195 THR A CA 1
ATOM 1373 C C . THR A 1 195 ? -10.403 -9.264 -32.424 1.00 38.17 195 THR A C 1
ATOM 1374 O O . THR A 1 195 ? -11.470 -9.506 -31.870 1.00 40.08 195 THR A O 1
ATOM 1378 N N . GLN A 1 196 ? -9.612 -10.215 -32.896 1.00 36.72 196 GLN A N 1
ATOM 1379 C CA . GLN A 1 196 ? -9.985 -11.617 -32.809 1.00 37.16 196 GLN A CA 1
ATOM 1380 C C . GLN A 1 196 ? -8.765 -12.482 -33.059 1.00 37.06 196 GLN A C 1
ATOM 1381 O O . GLN A 1 196 ? -7.811 -12.043 -33.677 1.00 37.74 196 GLN A O 1
ATOM 1387 N N . HIS A 1 197 ? -8.790 -13.712 -32.577 1.00 37.65 197 HIS A N 1
ATOM 1388 C CA . HIS A 1 197 ? -7.634 -14.572 -32.709 1.00 41.63 197 HIS A CA 1
ATOM 1389 C C . HIS A 1 197 ? -7.166 -14.709 -34.157 1.00 43.57 197 HIS A C 1
ATOM 1390 O O . HIS A 1 197 ? -7.958 -14.577 -35.091 1.00 43.84 197 HIS A O 1
ATOM 1397 N N . VAL A 1 198 ? -5.880 -15.014 -34.329 1.00 44.93 198 VAL A N 1
ATOM 1398 C CA . VAL A 1 198 ? -5.283 -15.178 -35.654 1.00 45.53 198 VAL A CA 1
ATOM 1399 C C . VAL A 1 198 ? -5.804 -16.408 -36.355 1.00 48.85 198 VAL A C 1
ATOM 1400 O O . VAL A 1 198 ? -5.722 -16.507 -37.568 1.00 53.87 198 VAL A O 1
ATOM 1402 N N . ARG A 1 199 ? -6.345 -17.346 -35.592 1.00 54.67 199 ARG A N 1
ATOM 1403 C CA . ARG A 1 199 ? -6.881 -18.595 -36.146 1.00 59.17 199 ARG A CA 1
ATOM 1404 C C . ARG A 1 199 ? -8.215 -18.372 -36.839 1.00 57.58 199 ARG A C 1
ATOM 1405 O O . ARG A 1 199 ? -8.682 -19.226 -37.595 1.00 55.79 199 ARG A O 1
ATOM 1413 N N . ASP A 1 200 ? -8.823 -17.223 -36.563 1.00 55.06 200 ASP A N 1
ATOM 1414 C CA . ASP A 1 200 ? -10.074 -16.865 -37.176 1.00 55.70 200 ASP A CA 1
ATOM 1415 C C . ASP A 1 200 ? -9.837 -16.001 -38.394 1.00 59.47 200 ASP A C 1
ATOM 1416 O O . ASP A 1 200 ? -10.662 -15.149 -38.714 1.00 69.43 200 ASP A O 1
ATOM 1421 N N . GLU A 1 201 ? -8.729 -16.234 -39.100 1.00 59.09 201 GLU A N 1
ATOM 1422 C CA . GLU A 1 201 ? -8.458 -15.542 -40.372 1.00 57.05 201 GLU A CA 1
ATOM 1423 C C . GLU A 1 201 ? -9.669 -15.601 -41.293 1.00 54.80 201 GLU A C 1
ATOM 1424 O O . GLU A 1 201 ? -9.887 -14.708 -42.104 1.00 52.59 201 GLU A O 1
ATOM 1430 N N . ASN A 1 202 ? -10.438 -16.679 -41.144 1.00 55.15 202 ASN A N 1
ATOM 1431 C CA . ASN A 1 202 ? -11.648 -16.938 -41.909 1.00 55.36 202 ASN A CA 1
ATOM 1432 C C . ASN A 1 202 ? -12.652 -15.810 -41.794 1.00 54.05 202 ASN A C 1
ATOM 1433 O O . ASN A 1 202 ? -13.229 -15.334 -42.775 1.00 59.00 202 ASN A O 1
ATOM 1435 N N . LEU A 1 203 ? -12.839 -15.404 -40.556 1.00 50.93 203 LEU A N 1
ATOM 1436 C CA . LEU A 1 203 ? -13.815 -14.431 -40.169 1.00 48.77 203 LEU A CA 1
ATOM 1437 C C . LEU A 1 203 ? -13.305 -13.014 -40.459 1.00 50.42 203 LEU A C 1
ATOM 1438 O O . LEU A 1 203 ? -14.038 -12.161 -40.964 1.00 53.55 203 LEU A O 1
ATOM 1443 N N . MET A 1 204 ? -12.039 -12.770 -40.148 1.00 50.67 204 MET A N 1
ATOM 1444 C CA . MET A 1 204 ? -11.473 -11.435 -40.260 1.00 51.22 204 MET A CA 1
ATOM 1445 C C . MET A 1 204 ? -11.496 -10.959 -41.704 1.00 54.45 204 MET A C 1
ATOM 1446 O O . MET A 1 204 ? -12.033 -9.886 -42.014 1.00 56.68 204 MET A O 1
ATOM 1451 N N . LYS A 1 205 ? -10.943 -11.785 -42.583 1.00 54.12 205 LYS A N 1
ATOM 1452 C CA . LYS A 1 205 ? -11.012 -11.542 -44.018 1.00 52.05 205 LYS A CA 1
ATOM 1453 C C . LYS A 1 205 ? -12.439 -11.274 -44.461 1.00 52.02 205 LYS A C 1
ATOM 1454 O O . LYS A 1 205 ? -12.696 -10.390 -45.271 1.00 52.44 205 LYS A O 1
ATOM 1460 N N . CYS A 1 206 ? -13.370 -12.040 -43.917 1.00 54.03 206 CYS A N 1
ATOM 1461 C CA . CYS A 1 206 ? -14.769 -11.882 -44.265 1.00 56.94 206 CYS A CA 1
ATOM 1462 C C . CYS A 1 206 ? -15.351 -10.544 -43.775 1.00 56.80 206 CYS A C 1
ATOM 1463 O O . CYS A 1 206 ? -16.239 -9.976 -44.424 1.00 63.30 206 CYS A O 1
ATOM 1466 N N . LEU A 1 207 ? -14.859 -10.044 -42.643 1.00 52.40 207 LEU A N 1
ATOM 1467 C CA . LEU A 1 207 ? -15.305 -8.748 -42.124 1.00 52.35 207 LEU A CA 1
ATOM 1468 C C . LEU A 1 207 ? -15.066 -7.627 -43.152 1.00 53.92 207 LEU A C 1
ATOM 1469 O O . LEU A 1 207 ? -15.960 -6.808 -43.434 1.00 50.46 207 LEU A O 1
ATOM 1471 N N . VAL A 1 208 ? -13.854 -7.631 -43.711 1.00 55.55 208 VAL A N 1
ATOM 1472 C CA . VAL A 1 208 ? -13.436 -6.721 -44.786 1.00 56.55 208 VAL A CA 1
ATOM 1473 C C . VAL A 1 208 ? -14.430 -6.720 -45.956 1.00 59.14 208 VAL A C 1
ATOM 1474 O O . VAL A 1 208 ? -14.977 -5.671 -46.301 1.00 66.04 208 VAL A O 1
ATOM 1478 N N . ASP A 1 209 ? -14.660 -7.890 -46.556 1.00 59.33 209 ASP A N 1
ATOM 1479 C CA . ASP A 1 209 ? -15.510 -8.016 -47.761 1.00 58.81 209 ASP A CA 1
ATOM 1480 C C . ASP A 1 209 ? -16.956 -7.614 -47.534 1.00 55.01 209 ASP A C 1
ATOM 1481 O O . ASP A 1 209 ? -17.637 -7.157 -48.459 1.00 51.13 209 ASP A O 1
ATOM 1486 N N . TYR A 1 210 ? -17.414 -7.809 -46.302 1.00 53.53 210 TYR A N 1
ATOM 1487 C CA . TYR A 1 210 ? -18.754 -7.430 -45.909 1.00 53.78 210 TYR A CA 1
ATOM 1488 C C . TYR A 1 210 ? -19.003 -5.951 -46.191 1.00 57.25 210 TYR A C 1
ATOM 1489 O O . TYR A 1 210 ? -20.084 -5.570 -46.630 1.00 60.14 210 TYR A O 1
ATOM 1498 N N . PHE A 1 211 ? -17.995 -5.124 -45.941 1.00 61.04 211 PHE A N 1
ATOM 1499 C CA . PHE A 1 211 ? -18.089 -3.692 -46.230 1.00 63.44 211 PHE A CA 1
ATOM 1500 C C . PHE A 1 211 ? -17.333 -3.255 -47.481 1.00 58.77 211 PHE A C 1
ATOM 1501 O O . PHE A 1 211 ? -17.551 -2.150 -47.966 1.00 56.07 211 PHE A O 1
ATOM 1509 N N . ASN A 1 212 ? -16.448 -4.111 -47.985 1.00 57.33 212 ASN A N 1
ATOM 1510 C CA . ASN A 1 212 ? -15.622 -3.801 -49.154 1.00 59.25 212 ASN A CA 1
ATOM 1511 C C . ASN A 1 212 ? -14.574 -2.725 -48.806 1.00 57.31 212 ASN A C 1
ATOM 1512 O O . ASN A 1 212 ? -13.958 -2.119 -49.685 1.00 59.40 212 ASN A O 1
ATOM 1517 N N . TRP A 1 213 ? -14.359 -2.499 -47.515 1.00 54.74 213 TRP A N 1
ATOM 1518 C CA . TRP A 1 213 ? -13.358 -1.527 -47.065 1.00 51.71 213 TRP A CA 1
ATOM 1519 C C . TRP A 1 213 ? -12.841 -1.917 -45.705 1.00 46.60 213 TRP A C 1
ATOM 1520 O O . TRP A 1 213 ? -13.406 -2.777 -45.037 1.00 45.16 213 TRP A O 1
ATOM 1531 N N . GLY A 1 214 ? -11.776 -1.252 -45.296 1.00 43.42 214 GLY A N 1
ATOM 1532 C CA . GLY A 1 214 ? -11.170 -1.537 -44.016 1.00 44.22 214 GLY A CA 1
ATOM 1533 C C . GLY A 1 214 ? -9.911 -2.370 -44.133 1.00 42.59 214 GLY A C 1
ATOM 1534 O O . GLY A 1 214 ? -9.697 -3.100 -45.093 1.00 41.28 214 GLY A O 1
ATOM 1535 N N . ARG A 1 215 ? -9.106 -2.267 -43.095 1.00 41.77 215 ARG A N 1
ATOM 1536 C CA . ARG A 1 215 ? -7.758 -2.763 -43.079 1.00 43.69 215 ARG A CA 1
ATOM 1537 C C . ARG A 1 215 ? -7.742 -4.045 -42.272 1.00 45.32 215 ARG A C 1
ATOM 1538 O O . ARG A 1 215 ? -8.438 -4.139 -41.264 1.00 49.62 215 ARG A O 1
ATOM 1546 N N . LEU A 1 216 ? -6.954 -5.026 -42.686 1.00 43.87 216 LEU A N 1
ATOM 1547 C CA . LEU A 1 216 ? -6.722 -6.186 -41.832 1.00 43.74 216 LEU A CA 1
ATOM 1548 C C . LEU A 1 216 ? -5.274 -6.130 -41.368 1.00 45.50 216 LEU A C 1
ATOM 1549 O O . LEU A 1 216 ? -4.374 -5.871 -42.160 1.00 48.29 216 LEU A O 1
ATOM 1554 N N . ALA A 1 217 ? -5.039 -6.347 -40.082 1.00 46.99 217 ALA A N 1
ATOM 1555 C CA . ALA A 1 217 ? -3.686 -6.214 -39.535 1.00 49.10 217 ALA A CA 1
ATOM 1556 C C . ALA A 1 217 ? -3.341 -7.350 -38.577 1.00 49.58 217 ALA A C 1
ATOM 1557 O O . ALA A 1 217 ? -4.218 -7.866 -37.871 1.00 52.31 217 ALA A O 1
ATOM 1559 N N . ARG A 1 218 ? -2.059 -7.719 -38.555 1.00 47.05 218 ARG A N 1
ATOM 1560 C CA . ARG A 1 218 ? -1.560 -8.806 -37.714 1.00 43.87 218 ARG A CA 1
ATOM 1561 C C . ARG A 1 218 ? -0.826 -8.228 -36.543 1.00 43.51 218 ARG A C 1
ATOM 1562 O O . ARG A 1 218 ? -0.093 -7.264 -36.681 1.00 39.17 218 ARG A O 1
ATOM 1564 N N . LYS A 1 219 ? -1.019 -8.839 -35.385 1.00 50.60 219 LYS A N 1
ATOM 1565 C CA . LYS A 1 219 ? -0.415 -8.369 -34.145 1.00 55.65 219 LYS A CA 1
ATOM 1566 C C . LYS A 1 219 ? -0.566 -9.436 -33.071 1.00 58.81 219 LYS A C 1
ATOM 1567 O O . LYS A 1 219 ? -1.645 -9.980 -32.900 1.00 59.13 219 LYS A O 1
ATOM 1573 N N . ARG A 1 220 ? 0.519 -9.729 -32.357 1.00 64.55 220 ARG A N 1
ATOM 1574 C CA . ARG A 1 220 ? 0.495 -10.615 -31.180 1.00 70.57 220 ARG A CA 1
ATOM 1575 C C . ARG A 1 220 ? -0.365 -11.864 -31.344 1.00 69.39 220 ARG A C 1
ATOM 1576 O O . ARG A 1 220 ? -1.049 -12.301 -30.403 1.00 70.01 220 ARG A O 1
ATOM 1584 N N . ASN A 1 221 ? -0.358 -12.436 -32.534 1.00 67.29 221 ASN A N 1
ATOM 1585 C CA . ASN A 1 221 ? -1.204 -13.602 -32.790 1.00 70.62 221 ASN A CA 1
ATOM 1586 C C . ASN A 1 221 ? -2.723 -13.293 -32.857 1.00 70.58 221 ASN A C 1
ATOM 1587 O O . ASN A 1 221 ? -3.525 -14.193 -33.100 1.00 77.20 221 ASN A O 1
ATOM 1592 N N . VAL A 1 222 ? -3.116 -12.041 -32.620 1.00 67.90 222 VAL A N 1
ATOM 1593 C CA . VAL A 1 222 ? -4.491 -11.579 -32.845 1.00 62.48 222 VAL A CA 1
ATOM 1594 C C . VAL A 1 222 ? -4.481 -10.709 -34.096 1.00 59.31 222 VAL A C 1
ATOM 1595 O O . VAL A 1 222 ? -3.464 -10.122 -34.432 1.00 62.07 222 VAL A O 1
ATOM 1597 N N . TYR A 1 223 ? -5.601 -10.636 -34.794 1.00 56.05 223 TYR A N 1
ATOM 1598 C CA . TYR A 1 223 ? -5.711 -9.794 -35.971 1.00 54.61 223 TYR A CA 1
ATOM 1599 C C . TYR A 1 223 ? -6.698 -8.689 -35.667 1.00 49.35 223 TYR A C 1
ATOM 1600 O O . TYR A 1 223 ? -7.611 -8.875 -34.867 1.00 47.27 223 TYR A O 1
ATOM 1609 N N . GLU A 1 224 ? -6.509 -7.528 -36.279 1.00 45.44 224 GLU A N 1
ATOM 1610 C CA . GLU A 1 224 ? -7.439 -6.426 -36.082 1.00 43.51 224 GLU A CA 1
ATOM 1611 C C . GLU A 1 224 ? -8.037 -6.024 -37.404 1.00 42.32 224 GLU A C 1
ATOM 1612 O O . GLU A 1 224 ? -7.314 -5.826 -38.387 1.00 43.12 224 GLU A O 1
ATOM 1618 N N . TYR A 1 225 ? -9.357 -5.914 -37.438 1.00 38.57 225 TYR A N 1
ATOM 1619 C CA . TYR A 1 225 ? -9.996 -5.284 -38.559 1.00 36.38 225 TYR A CA 1
ATOM 1620 C C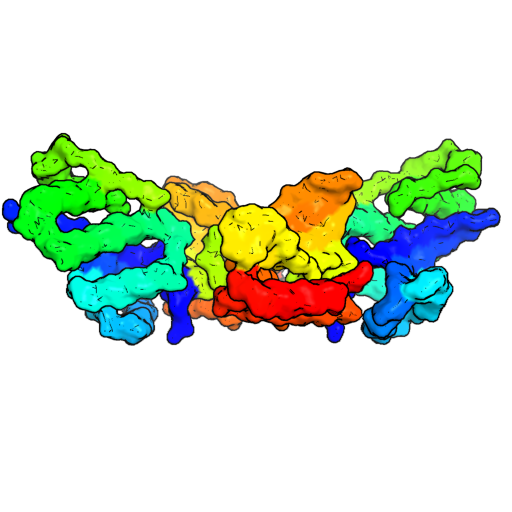 . TYR A 1 225 ? -10.096 -3.838 -38.143 1.00 37.00 225 TYR A C 1
ATOM 1621 O O . TYR A 1 225 ? -10.809 -3.515 -37.200 1.00 40.04 225 TYR A O 1
ATOM 1630 N N . GLN A 1 226 ? -9.325 -2.988 -38.810 1.00 36.85 226 GLN A N 1
ATOM 1631 C CA . GLN A 1 226 ? -9.353 -1.545 -38.595 1.00 36.48 226 GLN A CA 1
ATOM 1632 C C . GLN A 1 226 ? -10.139 -0.892 -39.739 1.00 36.99 226 GLN A C 1
ATOM 1633 O O . GLN A 1 226 ? -10.075 -1.363 -40.887 1.00 38.71 226 GLN A O 1
ATOM 1639 N N . VAL A 1 227 ? -10.887 0.170 -39.438 1.00 35.22 227 VAL A N 1
ATOM 1640 C CA . VAL A 1 227 ? -11.598 0.934 -40.476 1.00 34.89 227 VAL A CA 1
ATOM 1641 C C . VAL A 1 227 ? -11.516 2.440 -40.195 1.00 36.21 227 VAL A C 1
ATOM 1642 O O . VAL A 1 227 ? -10.850 2.884 -39.251 1.00 36.20 227 VAL A O 1
ATOM 1644 N N . LYS A 1 229 ? -10.393 5.553 -43.013 1.00 33.22 229 LYS A N 1
ATOM 1645 C CA . LYS A 1 229 ? -10.733 6.687 -43.864 1.00 32.54 229 LYS A CA 1
ATOM 1646 C C . LYS A 1 229 ? -12.074 7.231 -43.461 1.00 33.44 229 LYS A C 1
ATOM 1647 O O . LYS A 1 229 ? -13.031 6.477 -43.344 1.00 33.18 229 LYS A O 1
ATOM 1649 N N . PHE A 1 230 ? -12.148 8.543 -43.263 1.00 36.15 230 PHE A N 1
ATOM 1650 C CA . PHE A 1 230 ? -13.368 9.193 -42.737 1.00 38.35 230 PHE A CA 1
ATOM 1651 C C . PHE A 1 230 ? -14.649 8.752 -43.462 1.00 39.51 230 PHE A C 1
ATOM 1652 O O . PHE A 1 230 ? -15.655 8.367 -42.834 1.00 36.70 230 PHE A O 1
ATOM 1660 N N . SER A 1 231 ? -14.568 8.819 -44.789 1.00 40.34 231 SER A N 1
ATOM 1661 C CA . SER A 1 231 ? -15.639 8.424 -45.700 1.00 43.00 231 SER A CA 1
ATOM 1662 C C . SER A 1 231 ? -16.141 6.992 -45.489 1.00 42.76 231 SER A C 1
ATOM 1663 O O . SER A 1 231 ? -17.329 6.704 -45.685 1.00 46.30 231 SER A O 1
ATOM 1666 N N . ASP A 1 232 ? -15.232 6.096 -45.124 1.00 40.18 232 ASP A N 1
ATOM 1667 C CA . ASP A 1 232 ? -15.607 4.763 -44.693 1.00 39.08 232 ASP A CA 1
ATOM 1668 C C . ASP A 1 232 ? -16.026 4.840 -43.234 1.00 38.91 232 ASP A C 1
ATOM 1669 O O . ASP A 1 232 ? -17.090 4.363 -42.866 1.00 39.52 232 ASP A O 1
ATOM 1674 N N . VAL A 1 233 ? -15.219 5.486 -42.400 1.00 38.88 233 VAL A N 1
ATOM 1675 C CA . VAL A 1 233 ? -15.563 5.631 -40.970 1.00 38.87 233 VAL A CA 1
ATOM 1676 C C . VAL A 1 233 ? -17.022 6.071 -40.826 1.00 38.98 233 VAL A C 1
ATOM 1677 O O . VAL A 1 233 ? -17.704 5.763 -39.843 1.00 38.33 233 VAL A O 1
ATOM 1681 N N . GLU A 1 234 ? -17.483 6.795 -41.830 1.00 38.95 234 GLU A N 1
ATOM 1682 C CA . GLU A 1 234 ? -18.822 7.330 -41.843 1.00 40.66 234 GLU A CA 1
ATOM 1683 C C . GLU A 1 234 ? -19.842 6.305 -42.273 1.00 40.38 234 GLU A C 1
ATOM 1684 O O . GLU A 1 234 ? -20.948 6.289 -41.761 1.00 40.00 234 GLU A O 1
ATOM 1690 N N . LYS A 1 235 ? -19.486 5.483 -43.250 1.00 43.25 235 LYS A N 1
ATOM 1691 C CA . LYS A 1 235 ? -20.333 4.349 -43.656 1.00 47.45 235 LYS A CA 1
ATOM 1692 C C . LYS A 1 235 ? -20.814 3.514 -42.448 1.00 48.69 235 LYS A C 1
ATOM 1693 O O . LYS A 1 235 ? -22.009 3.528 -42.112 1.00 45.46 235 LYS A O 1
ATOM 1695 N N . LEU A 1 236 ? -19.891 2.819 -41.781 1.00 49.35 236 LEU A N 1
ATOM 1696 C CA . LEU A 1 236 ? -20.260 2.050 -40.590 1.00 50.79 236 LEU A CA 1
ATOM 1697 C C . LEU A 1 236 ? -20.947 2.913 -39.533 1.00 49.63 236 LEU A C 1
ATOM 1698 O O . LEU A 1 236 ? -21.802 2.438 -38.808 1.00 50.56 236 LEU A O 1
ATOM 1703 N N . LEU A 1 237 ? -20.581 4.182 -39.446 1.00 51.84 237 LEU A N 1
ATOM 1704 C CA . LEU A 1 237 ? -21.305 5.092 -38.573 1.00 55.12 237 LEU A CA 1
ATOM 1705 C C . LEU A 1 237 ? -22.798 5.015 -38.939 1.00 58.16 237 LEU A C 1
ATOM 1706 O O . LEU A 1 237 ? -23.659 4.863 -38.058 1.00 54.61 237 LEU A O 1
ATOM 1708 N N . SER A 1 238 ? -23.085 5.078 -40.243 1.00 63.29 238 SER A N 1
ATOM 1709 C CA . SER A 1 238 ? -24.445 4.884 -40.774 1.00 67.39 238 SER A CA 1
ATOM 1710 C C . SER A 1 238 ? -25.019 3.524 -40.382 1.00 73.94 238 SER A C 1
ATOM 1711 O O . SER A 1 238 ? -26.187 3.430 -39.988 1.00 81.67 238 SER A O 1
ATOM 1713 N N . PHE A 1 239 ? -24.187 2.484 -40.496 1.00 72.68 239 PHE A N 1
ATOM 1714 C CA . PHE A 1 239 ? -24.544 1.111 -40.110 1.00 64.10 239 PHE A CA 1
ATOM 1715 C C . PHE A 1 239 ? -25.163 1.055 -38.730 1.00 59.19 239 PHE A C 1
ATOM 1716 O O . PHE A 1 239 ? -26.292 0.607 -38.586 1.00 60.42 239 PHE A O 1
ATOM 1724 N N . PHE A 1 240 ? -24.446 1.547 -37.725 1.00 55.00 240 PHE A N 1
ATOM 1725 C CA . PHE A 1 240 ? -24.935 1.497 -36.346 1.00 55.59 240 PHE A CA 1
ATOM 1726 C C . PHE A 1 240 ? -26.015 2.553 -36.071 1.00 61.64 240 PHE A C 1
ATOM 1727 O O . PHE A 1 240 ? -26.242 2.967 -34.924 1.00 65.26 240 PHE A O 1
ATOM 1735 N N . ASP A 1 241 ? -26.648 3.008 -37.150 1.00 62.89 241 ASP A N 1
ATOM 1736 C CA . ASP A 1 241 ? -27.972 3.603 -37.112 1.00 61.57 241 ASP A CA 1
ATOM 1737 C C . ASP A 1 241 ? -28.963 2.512 -37.516 1.00 59.96 241 ASP A C 1
ATOM 1738 O O . ASP A 1 241 ? -29.999 2.346 -36.891 1.00 60.24 241 ASP A O 1
ATOM 1740 N N . LYS A 1 242 ? -28.630 1.765 -38.561 1.00 60.87 242 LYS A N 1
ATOM 1741 C CA . LYS A 1 242 ? -29.435 0.626 -38.991 1.00 66.27 242 LYS A CA 1
ATOM 1742 C C . LYS A 1 242 ? -29.395 -0.548 -38.002 1.00 69.88 242 LYS A C 1
ATOM 1743 O O . LYS A 1 242 ? -30.397 -1.239 -37.829 1.00 72.68 242 LYS A O 1
ATOM 1745 N N . TYR A 1 243 ? -28.248 -0.782 -37.366 1.00 70.37 243 TYR A N 1
ATOM 1746 C CA . TYR A 1 243 ? -28.120 -1.864 -36.378 1.00 70.02 243 TYR A CA 1
ATOM 1747 C C . TYR A 1 243 ? -27.141 -1.516 -35.276 1.00 64.40 243 TYR A C 1
ATOM 1748 O O . TYR A 1 243 ? -25.973 -1.855 -35.364 1.00 63.49 243 TYR A O 1
ATOM 1757 N N . PRO A 1 244 ? -27.621 -0.882 -34.207 1.00 61.71 244 PRO A N 1
ATOM 1758 C CA . PRO A 1 244 ? -26.635 -0.264 -33.352 1.00 61.55 244 PRO A CA 1
ATOM 1759 C C . PRO A 1 244 ? -25.970 -1.216 -32.365 1.00 56.56 244 PRO A C 1
ATOM 1760 O O . PRO A 1 244 ? -26.420 -2.355 -32.171 1.00 55.21 244 PRO A O 1
ATOM 1764 N N . ILE A 1 245 ? -24.883 -0.722 -31.777 1.00 50.33 245 ILE A N 1
ATOM 1765 C CA . ILE A 1 245 ? -24.169 -1.396 -30.713 1.00 45.34 245 ILE A CA 1
ATOM 1766 C C . ILE A 1 245 ? -25.122 -1.404 -29.553 1.00 42.00 245 ILE A C 1
ATOM 1767 O O . ILE A 1 245 ? -26.110 -0.675 -29.555 1.00 37.59 245 ILE A O 1
ATOM 1772 N N . LEU A 1 246 ? -24.826 -2.257 -28.583 1.00 41.49 246 LEU A N 1
ATOM 1773 C CA . LEU A 1 246 ? -25.637 -2.410 -27.396 1.00 38.81 246 LEU A CA 1
ATOM 1774 C C . LEU A 1 246 ? -24.734 -2.693 -26.198 1.00 37.74 246 LEU A C 1
ATOM 1775 O O . LEU A 1 246 ? -23.734 -3.407 -26.314 1.00 35.58 246 LEU A O 1
ATOM 1780 N N . GLY A 1 247 ? -25.104 -2.114 -25.059 1.00 39.23 247 GLY A N 1
ATOM 1781 C CA . GLY A 1 247 ? -24.344 -2.207 -23.806 1.00 40.33 247 GLY A CA 1
ATOM 1782 C C . GLY A 1 247 ? -23.878 -0.830 -23.379 1.00 41.21 247 GLY A C 1
ATOM 1783 O O . GLY A 1 247 ? -24.234 0.179 -24.002 1.00 41.42 247 GLY A O 1
ATOM 1784 N N . GLU A 1 248 ? -23.085 -0.781 -22.316 1.00 41.80 248 GLU A N 1
ATOM 1785 C CA . GLU A 1 248 ? -22.362 0.438 -21.989 1.00 43.16 248 GLU A CA 1
ATOM 1786 C C . GLU A 1 248 ? -21.625 0.931 -23.231 1.00 39.93 248 GLU A C 1
ATOM 1787 O O . GLU A 1 248 ? -21.596 2.126 -23.514 1.00 36.38 248 GLU A O 1
ATOM 1793 N N . LYS A 1 249 ? -21.096 -0.014 -24.002 1.00 38.84 249 LYS A N 1
ATOM 1794 C CA . LYS A 1 249 ? -20.220 0.292 -25.135 1.00 39.45 249 LYS A CA 1
ATOM 1795 C C . LYS A 1 249 ? -20.800 1.245 -26.166 1.00 39.27 249 LYS A C 1
ATOM 1796 O O . LYS A 1 249 ? -20.084 1.688 -27.075 1.00 40.77 249 LYS A O 1
ATOM 1802 N N . ALA A 1 250 ? -22.080 1.548 -26.044 1.00 37.91 250 ALA A N 1
ATOM 1803 C CA . ALA A 1 250 ? -22.692 2.502 -26.939 1.00 40.46 250 ALA A CA 1
ATOM 1804 C C . ALA A 1 250 ? -22.678 3.948 -26.408 1.00 39.99 250 ALA A C 1
ATOM 1805 O O . ALA A 1 250 ? -23.324 4.821 -26.980 1.00 39.05 250 ALA A O 1
ATOM 1807 N N . LYS A 1 251 ? -21.969 4.213 -25.319 1.00 41.20 251 LYS A N 1
ATOM 1808 C CA . LYS A 1 251 ? -21.629 5.601 -24.997 1.00 43.37 251 LYS A CA 1
ATOM 1809 C C . LYS A 1 251 ? -20.447 5.955 -25.858 1.00 40.14 251 LYS A C 1
ATOM 1810 O O . LYS A 1 251 ? -20.393 7.011 -26.477 1.00 42.27 251 LYS A O 1
ATOM 1816 N N . ASP A 1 252 ? -19.506 5.031 -25.883 1.00 36.63 252 ASP A N 1
ATOM 1817 C CA . ASP A 1 252 ? -18.284 5.190 -26.617 1.00 36.10 252 ASP A CA 1
ATOM 1818 C C . ASP A 1 252 ? -18.555 5.413 -28.081 1.00 36.34 252 ASP A C 1
ATOM 1819 O O . ASP A 1 252 ? -17.948 6.266 -28.712 1.00 36.02 252 ASP A O 1
ATOM 1824 N N . LEU A 1 253 ? -19.506 4.673 -28.608 1.00 38.16 253 LEU A N 1
ATOM 1825 C CA . LEU A 1 253 ? -19.959 4.923 -29.949 1.00 39.98 253 LEU A CA 1
ATOM 1826 C C . LEU A 1 253 ? -20.438 6.365 -30.045 1.00 39.80 253 LEU A C 1
ATOM 1827 O O . LEU A 1 253 ? -19.922 7.117 -30.864 1.00 41.12 253 LEU A O 1
ATOM 1832 N N . GLN A 1 254 ? -21.389 6.767 -29.197 1.00 38.79 254 GLN A N 1
ATOM 1833 C CA . GLN A 1 254 ? -21.982 8.130 -29.283 1.00 39.18 254 GLN A CA 1
ATOM 1834 C C . GLN A 1 254 ? -20.953 9.281 -29.170 1.00 37.54 254 GLN A C 1
ATOM 1835 O O . GLN A 1 254 ? -20.970 10.238 -29.948 1.00 34.14 254 GLN A O 1
ATOM 1837 N N . ASP A 1 255 ? -20.066 9.173 -28.191 1.00 37.39 255 ASP A N 1
ATOM 1838 C CA . ASP A 1 255 ? -18.986 10.132 -28.018 1.00 37.87 255 ASP A CA 1
ATOM 1839 C C . ASP A 1 255 ? -18.081 10.127 -29.242 1.00 37.57 255 ASP A C 1
ATOM 1840 O O . ASP A 1 255 ? -17.624 11.178 -29.690 1.00 37.86 255 ASP A O 1
ATOM 1845 N N . PHE A 1 256 ? -17.818 8.937 -29.771 1.00 36.52 256 PHE A N 1
ATOM 1846 C CA . PHE A 1 256 ? -17.050 8.780 -31.017 1.00 35.70 256 PHE A CA 1
ATOM 1847 C C . PHE A 1 256 ? -17.854 9.458 -32.107 1.00 37.41 256 PHE A C 1
ATOM 1848 O O . PHE A 1 256 ? -17.379 10.394 -32.757 1.00 37.03 256 PHE A O 1
ATOM 1856 N N . CYS A 1 257 ? -19.099 9.018 -32.237 1.00 39.26 257 CYS A N 1
ATOM 1857 C CA . CYS A 1 257 ? -20.045 9.586 -33.179 1.00 43.32 257 CYS A CA 1
ATOM 1858 C C . CYS A 1 257 ? -20.056 11.128 -33.102 1.00 44.62 257 CYS A C 1
ATOM 1859 O O . CYS A 1 257 ? -19.993 11.801 -34.137 1.00 43.19 257 CYS A O 1
ATOM 1862 N N . SER A 1 258 ? -20.093 11.665 -31.874 1.00 44.56 258 SER A N 1
ATOM 1863 C CA . SER A 1 258 ? -20.051 13.120 -31.624 1.00 44.26 258 SER A CA 1
ATOM 1864 C C . SER A 1 258 ? -18.801 13.764 -32.209 1.00 44.90 258 SER A C 1
ATOM 1865 O O . SER A 1 258 ? -18.887 14.793 -32.880 1.00 44.08 258 SER A O 1
ATOM 1868 N N . VAL A 1 259 ? -17.644 13.159 -31.955 1.00 46.34 259 VAL A N 1
ATOM 1869 C CA . VAL A 1 259 ? -16.403 13.649 -32.538 1.00 47.13 259 VAL A CA 1
ATOM 1870 C C . VAL A 1 259 ? -16.583 13.682 -34.057 1.00 49.48 259 VAL A C 1
ATOM 1871 O O . VAL A 1 259 ? -16.123 14.602 -34.731 1.00 53.01 259 VAL A O 1
ATOM 1875 N N . SER A 1 260 ? -17.290 12.692 -34.588 1.00 49.25 260 SER A N 1
ATOM 1876 C CA . SER A 1 260 ? -17.489 12.589 -36.023 1.00 48.77 260 SER A CA 1
ATOM 1877 C C . SER A 1 260 ? -18.247 13.769 -36.603 1.00 48.70 260 SER A C 1
ATOM 1878 O O . SER A 1 260 ? -18.322 13.915 -37.812 1.00 48.89 260 SER A O 1
ATOM 1881 N N . ASP A 1 261 ? -18.828 14.598 -35.748 1.00 50.00 261 ASP A N 1
ATOM 1882 C CA . ASP A 1 261 ? -19.539 15.796 -36.197 1.00 53.24 261 ASP A CA 1
ATOM 1883 C C . ASP A 1 261 ? -18.711 17.057 -36.028 1.00 52.63 261 ASP A C 1
ATOM 1884 O O . ASP A 1 261 ? -18.531 17.843 -36.969 1.00 46.56 261 ASP A O 1
ATOM 1889 N N . LEU A 1 262 ? -18.223 17.221 -34.801 1.00 56.99 262 LEU A N 1
ATOM 1890 C CA . LEU A 1 262 ? -17.344 18.322 -34.408 1.00 59.02 262 LEU A CA 1
ATOM 1891 C C . LEU A 1 262 ? -15.950 18.137 -34.957 1.00 59.77 262 LEU A C 1
ATOM 1892 O O . LEU A 1 262 ? -15.059 18.879 -34.600 1.00 62.25 262 LEU A O 1
ATOM 1897 N N . MET A 1 263 ? -15.740 17.113 -35.768 1.00 64.06 263 MET A N 1
ATOM 1898 C CA . MET A 1 263 ? -14.484 16.958 -36.479 1.00 70.33 263 MET A CA 1
ATOM 1899 C C . MET A 1 263 ? -14.723 16.857 -37.977 1.00 70.33 263 MET A C 1
ATOM 1900 O O . MET A 1 263 ? -13.802 16.591 -38.743 1.00 80.27 263 MET A O 1
ATOM 1902 N N . LYS A 1 264 ? -15.965 17.093 -38.384 1.00 67.68 264 LYS A N 1
ATOM 1903 C CA . LYS A 1 264 ? -16.410 16.874 -39.766 1.00 65.94 264 LYS A CA 1
ATOM 1904 C C . LYS A 1 264 ? -16.910 18.156 -40.423 1.00 62.42 264 LYS A C 1
ATOM 1905 O O . LYS A 1 264 ? -17.368 18.155 -41.573 1.00 59.64 264 LYS A O 1
ATOM 1907 N N . SER A 1 265 ? -16.830 19.240 -39.663 1.00 58.81 265 SER A N 1
ATOM 1908 C CA . SER A 1 265 ? -17.105 20.574 -40.137 1.00 56.62 265 SER A CA 1
ATOM 1909 C C . SER A 1 265 ? -15.846 21.445 -39.914 1.00 56.35 265 SER A C 1
ATOM 1910 O O . SER A 1 265 ? -15.934 22.617 -39.531 1.00 50.59 265 SER A O 1
ATOM 1913 N N . LYS A 1 266 ? -14.681 20.835 -40.165 1.00 56.59 266 LYS A N 1
ATOM 1914 C CA . LYS A 1 266 ? -13.354 21.427 -39.948 1.00 56.21 266 LYS A CA 1
ATOM 1915 C C . LYS A 1 266 ? -13.134 21.993 -38.571 1.00 54.96 266 LYS A C 1
ATOM 1916 O O . LYS A 1 266 ? -12.489 23.029 -38.414 1.00 57.20 266 LYS A O 1
ATOM 1922 N N . THR A 1 267 ? -13.655 21.290 -37.575 1.00 52.92 267 THR A N 1
ATOM 1923 C CA . THR A 1 267 ? -13.581 21.724 -36.182 1.00 51.15 267 THR A CA 1
ATOM 1924 C C . THR A 1 267 ? -12.433 21.026 -35.453 1.00 48.21 267 THR A C 1
ATOM 1925 O O . THR A 1 267 ? -12.004 21.460 -34.383 1.00 46.18 267 THR A O 1
ATOM 1929 N N . HIS A 1 268 ? -11.940 19.943 -36.053 1.00 46.91 268 HIS A N 1
ATOM 1930 C CA . HIS A 1 268 ? -10.824 19.165 -35.511 1.00 44.31 268 HIS A CA 1
ATOM 1931 C C . HIS A 1 268 ? -9.473 19.776 -35.863 1.00 43.17 268 HIS A C 1
ATOM 1932 O O . HIS A 1 268 ? -8.444 19.248 -35.456 1.00 41.29 268 HIS A O 1
ATOM 1939 N N . LEU A 1 269 ? -9.489 20.867 -36.637 1.00 43.75 269 LEU A N 1
ATOM 1940 C CA . LEU A 1 269 ? -8.282 21.603 -37.051 1.00 44.05 269 LEU A CA 1
ATOM 1941 C C . LEU A 1 269 ? -7.992 22.870 -36.234 1.00 46.04 269 LEU A C 1
ATOM 1942 O O . LEU A 1 269 ? -6.846 23.283 -36.120 1.00 45.12 269 LEU A O 1
ATOM 1947 N N . THR A 1 270 ? -9.031 23.504 -35.706 1.00 48.62 270 THR A N 1
ATOM 1948 C CA . THR A 1 270 ? -8.848 24.600 -34.762 1.00 52.81 270 THR A CA 1
ATOM 1949 C C . THR A 1 270 ? -8.420 24.026 -33.426 1.00 53.27 270 THR A C 1
ATOM 1950 O O . THR A 1 270 ? -9.015 23.045 -32.970 1.00 54.06 270 THR A O 1
ATOM 1954 N N . GLU A 1 271 ? -7.413 24.625 -32.785 1.00 54.10 271 GLU A N 1
ATOM 1955 C CA . GLU A 1 271 ? -6.962 24.106 -31.483 1.00 57.26 271 GLU A CA 1
ATOM 1956 C C . GLU A 1 271 ? -7.905 24.396 -30.312 1.00 56.42 271 GLU A C 1
ATOM 1957 O O . GLU A 1 271 ? -7.714 23.871 -29.213 1.00 56.35 271 GLU A O 1
ATOM 1963 N N . GLU A 1 272 ? -8.930 25.209 -30.527 1.00 55.59 272 GLU A N 1
ATOM 1964 C CA . GLU A 1 272 ? -9.996 25.293 -29.536 1.00 55.25 272 GLU A CA 1
ATOM 1965 C C . GLU A 1 272 ? -10.807 23.986 -29.595 1.00 53.96 272 GLU A C 1
ATOM 1966 O O . GLU A 1 272 ? -11.408 23.580 -28.609 1.00 58.25 272 GLU A O 1
ATOM 1968 N N . GLY A 1 273 ? -10.785 23.314 -30.742 1.00 49.37 273 GLY A N 1
ATOM 1969 C CA . GLY A 1 273 ? -11.590 22.119 -30.957 1.00 48.22 273 GLY A CA 1
ATOM 1970 C C . GLY A 1 273 ? -10.904 20.853 -30.488 1.00 46.70 273 GLY A C 1
ATOM 1971 O O . GLY A 1 273 ? -11.539 19.952 -29.925 1.00 43.15 273 GLY A O 1
ATOM 1972 N N . VAL A 1 274 ? -9.602 20.780 -30.724 1.00 46.89 274 VAL A N 1
ATOM 1973 C CA . VAL A 1 274 ? -8.811 19.630 -30.271 1.00 48.94 274 VAL A CA 1
ATOM 1974 C C . VAL A 1 274 ? -8.880 19.507 -28.751 1.00 50.66 274 VAL A C 1
ATOM 1975 O O . VAL A 1 274 ? -9.025 18.410 -28.206 1.00 52.81 274 VAL A O 1
ATOM 1979 N N . ALA A 1 275 ? -8.760 20.639 -28.070 1.00 51.46 275 ALA A N 1
ATOM 1980 C CA . ALA A 1 275 ? -9.080 20.702 -26.648 1.00 51.65 275 ALA A CA 1
ATOM 1981 C C . ALA A 1 275 ? -10.411 19.977 -26.383 1.00 49.21 275 ALA A C 1
ATOM 1982 O O . ALA A 1 275 ? -10.457 19.015 -25.618 1.00 45.07 275 ALA A O 1
ATOM 1984 N N . LYS A 1 276 ? -11.470 20.432 -27.057 1.00 47.71 276 LYS A N 1
ATOM 1985 C CA . LYS A 1 276 ? -12.807 19.836 -26.939 1.00 47.85 276 LYS A CA 1
ATOM 1986 C C . LYS A 1 276 ? -12.835 18.324 -27.187 1.00 48.66 276 LYS A C 1
ATOM 1987 O O . LYS A 1 276 ? -13.548 17.585 -26.505 1.00 48.57 276 LYS A O 1
ATOM 1989 N N . ILE A 1 277 ? -12.069 17.875 -28.174 1.00 49.50 277 ILE A N 1
ATOM 1990 C CA . ILE A 1 277 ? -11.997 16.450 -28.516 1.00 49.30 277 ILE A CA 1
ATOM 1991 C C . ILE A 1 277 ? -11.336 15.614 -27.426 1.00 49.02 277 ILE A C 1
ATOM 1992 O O . ILE A 1 277 ? -11.934 14.659 -26.923 1.00 50.67 277 ILE A O 1
ATOM 1997 N N . ARG A 1 278 ? -10.106 15.961 -27.072 1.00 47.34 278 ARG A N 1
ATOM 1998 C CA . ARG A 1 278 ? -9.440 15.296 -25.969 1.00 48.82 278 ARG A CA 1
ATOM 1999 C C . ARG A 1 278 ? -10.346 15.165 -24.760 1.00 47.95 278 ARG A C 1
ATOM 2000 O O . ARG A 1 278 ? -10.356 14.134 -24.116 1.00 50.30 278 ARG A O 1
ATOM 2008 N N . LYS A 1 279 ? -11.109 16.205 -24.449 1.00 47.71 279 LYS A N 1
ATOM 2009 C CA . LYS A 1 279 ? -12.040 16.159 -23.323 1.00 47.10 279 LYS A CA 1
ATOM 2010 C C . LYS A 1 279 ? -13.005 14.995 -23.509 1.00 48.50 279 LYS A C 1
ATOM 2011 O O . LYS A 1 279 ? -13.245 14.212 -22.597 1.00 50.44 279 LYS A O 1
ATOM 2013 N N . ILE A 1 280 ? -13.545 14.886 -24.714 1.00 48.89 280 ILE A N 1
ATOM 2014 C CA . ILE A 1 280 ? -14.473 13.822 -25.044 1.00 49.26 280 ILE A CA 1
ATOM 2015 C C . ILE A 1 280 ? -13.758 12.480 -24.995 1.00 46.49 280 ILE A C 1
ATOM 2016 O O . ILE A 1 280 ? -14.140 11.587 -24.245 1.00 45.71 280 ILE A O 1
ATOM 2021 N N . LYS A 1 281 ? -12.713 12.357 -25.792 1.00 43.74 281 LYS A N 1
ATOM 2022 C CA . LYS A 1 281 ? -11.873 11.184 -25.758 1.00 44.95 281 LYS A CA 1
ATOM 2023 C C . LYS A 1 281 ? -11.474 10.755 -24.349 1.00 47.84 281 LYS A C 1
ATOM 2024 O O . LYS A 1 281 ? -11.567 9.578 -23.999 1.00 52.02 281 LYS A O 1
ATOM 2030 N N . GLU A 1 282 ? -10.989 11.706 -23.556 1.00 49.13 282 GLU A N 1
ATOM 2031 C CA . GLU A 1 282 ? -10.478 11.421 -22.210 1.00 48.14 282 GLU A CA 1
ATOM 2032 C C . GLU A 1 282 ? -11.518 10.645 -21.434 1.00 50.43 282 GLU A C 1
ATOM 2033 O O . GLU A 1 282 ? -11.189 9.715 -20.696 1.00 51.89 282 GLU A O 1
ATOM 2035 N N . GLY A 1 283 ? -12.778 11.031 -21.631 1.00 52.73 283 GLY A N 1
ATOM 2036 C CA . GLY A 1 283 ? -13.909 10.447 -20.918 1.00 53.75 283 GLY A CA 1
ATOM 2037 C C . GLY A 1 283 ? -14.609 9.377 -21.724 1.00 52.40 283 GLY A C 1
ATOM 2038 O O . GLY A 1 283 ? -15.839 9.306 -21.753 1.00 55.37 283 GLY A O 1
ATOM 2039 N N . MET A 1 284 ? -13.833 8.541 -22.388 1.00 48.62 284 MET A N 1
ATOM 2040 C CA . MET A 1 284 ? -14.413 7.420 -23.074 1.00 49.78 284 MET A CA 1
ATOM 2041 C C . MET A 1 284 ? -13.403 6.308 -23.015 1.00 51.79 284 MET A C 1
ATOM 2042 O O . MET A 1 284 ? -12.197 6.566 -22.865 1.00 52.19 284 MET A O 1
ATOM 2047 N N . ASN A 1 285 ? -13.921 5.079 -23.114 1.00 50.75 285 ASN A N 1
ATOM 2048 C CA . ASN A 1 285 ? -13.156 3.853 -22.877 1.00 46.88 285 ASN A CA 1
ATOM 2049 C C . ASN A 1 285 ? -12.687 3.776 -21.432 1.00 44.20 285 ASN A C 1
ATOM 2050 O O . ASN A 1 285 ? -13.405 3.260 -20.589 1.00 45.25 285 ASN A O 1
ATOM 2055 N N . ARG A 1 286 ? -11.505 4.323 -21.156 1.00 42.16 286 ARG A N 1
ATOM 2056 C CA . ARG A 1 286 ? -10.903 4.287 -19.823 1.00 40.55 286 ARG A CA 1
ATOM 2057 C C . ARG A 1 286 ? -10.660 2.871 -19.347 1.00 38.65 286 ARG A C 1
ATOM 2058 O O . ARG A 1 286 ? -9.569 2.353 -19.517 1.00 38.20 286 ARG A O 1
ATOM 2066 N N . ILE B 1 1 ? -38.003 10.106 -58.257 1.00 67.30 1 ILE D N 1
ATOM 2067 C CA . ILE B 1 1 ? -37.517 8.676 -58.231 1.00 69.50 1 ILE D CA 1
ATOM 2068 C C . ILE B 1 1 ? -36.218 8.447 -57.434 1.00 71.31 1 ILE D C 1
ATOM 2069 O O . ILE B 1 1 ? -36.294 8.208 -56.225 1.00 84.00 1 ILE D O 1
ATOM 2074 N N . ASN B 1 2 ? -35.042 8.497 -58.074 1.00 60.53 2 ASN D N 1
ATOM 2075 C CA . ASN B 1 2 ? -33.788 8.196 -57.378 1.00 56.01 2 ASN D CA 1
ATOM 2076 C C . ASN B 1 2 ? -32.550 8.515 -58.200 1.00 55.36 2 ASN D C 1
ATOM 2077 O O . ASN B 1 2 ? -32.495 8.148 -59.364 1.00 59.94 2 ASN D O 1
ATOM 2082 N N . PRO B 1 3 ? -31.530 9.149 -57.588 1.00 54.12 3 PRO D N 1
ATOM 2083 C CA . PRO B 1 3 ? -30.306 9.448 -58.332 1.00 56.07 3 PRO D CA 1
ATOM 2084 C C . PRO B 1 3 ? -29.382 8.239 -58.592 1.00 59.60 3 PRO D C 1
ATOM 2085 O O . PRO B 1 3 ? -28.565 8.287 -59.523 1.00 60.20 3 PRO D O 1
ATOM 2089 N N . TRP B 1 4 ? -29.503 7.179 -57.789 1.00 57.93 4 TRP D N 1
ATOM 2090 C CA . TRP B 1 4 ? -28.633 6.015 -57.933 1.00 55.43 4 TRP D CA 1
ATOM 2091 C C . TRP B 1 4 ? -29.209 4.992 -58.902 1.00 59.58 4 TRP D C 1
ATOM 2092 O O . TRP B 1 4 ? -28.475 4.435 -59.722 1.00 63.81 4 TRP D O 1
ATOM 2103 N N . PHE B 1 5 ? -30.517 4.745 -58.824 1.00 61.37 5 PHE D N 1
ATOM 2104 C CA . PHE B 1 5 ? -31.199 3.905 -59.830 1.00 61.80 5 PHE D CA 1
ATOM 2105 C C . PHE B 1 5 ? -31.156 4.562 -61.200 1.00 60.76 5 PHE D C 1
ATOM 2106 O O . PHE B 1 5 ? -31.598 3.981 -62.177 1.00 59.79 5 PHE D O 1
ATOM 2108 N N . LEU B 1 6 ? -30.659 5.793 -61.243 1.00 59.75 6 LEU D N 1
ATOM 2109 C CA . LEU B 1 6 ? -30.464 6.521 -62.476 1.00 56.18 6 LEU D CA 1
ATOM 2110 C C . LEU B 1 6 ? -29.033 6.372 -62.939 1.00 51.21 6 LEU D C 1
ATOM 2111 O O . LEU B 1 6 ? -28.795 6.182 -64.122 1.00 52.55 6 LEU D O 1
ATOM 2116 N N . THR B 1 7 ? -28.079 6.495 -62.017 1.00 48.81 7 THR D N 1
ATOM 2117 C CA . THR B 1 7 ? -26.661 6.306 -62.354 1.00 48.31 7 THR D CA 1
ATOM 2118 C C . THR B 1 7 ? -26.467 4.836 -62.618 1.00 48.71 7 THR D C 1
ATOM 2119 O O . THR B 1 7 ? -25.748 4.457 -63.539 1.00 50.88 7 THR D O 1
ATOM 2121 N N . GLY B 1 8 ? -27.137 4.019 -61.805 1.00 48.11 8 GLY D N 1
ATOM 2122 C CA . GLY B 1 8 ? -27.148 2.576 -61.967 1.00 46.06 8 GLY D CA 1
ATOM 2123 C C . GLY B 1 8 ? -27.630 2.219 -63.353 1.00 44.83 8 GLY D C 1
ATOM 2124 O O . GLY B 1 8 ? -26.967 1.481 -64.074 1.00 50.87 8 GLY D O 1
ATOM 2125 N N . PHE B 1 9 ? -28.764 2.775 -63.748 1.00 38.97 9 PHE D N 1
ATOM 2126 C CA . PHE B 1 9 ? -29.335 2.482 -65.066 1.00 35.74 9 PHE D CA 1
ATOM 2127 C C . PHE B 1 9 ? -28.525 3.002 -66.264 1.00 33.37 9 PHE D C 1
ATOM 2128 O O . PHE B 1 9 ? -28.571 2.428 -67.349 1.00 32.85 9 PHE D O 1
ATOM 2136 N N . ILE B 1 10 ? -27.802 4.095 -66.081 1.00 31.58 10 ILE D N 1
ATOM 2137 C CA . ILE B 1 10 ? -27.006 4.643 -67.165 1.00 31.55 10 ILE D CA 1
ATOM 2138 C C . ILE B 1 10 ? -25.772 3.753 -67.384 1.00 31.95 10 ILE D C 1
ATOM 2139 O O . ILE B 1 10 ? -25.336 3.576 -68.532 1.00 33.39 10 ILE D O 1
ATOM 2141 N N . ASP B 1 11 ? -25.217 3.191 -66.298 1.00 29.83 11 ASP D N 1
ATOM 2142 C CA . ASP B 1 11 ? -24.104 2.225 -66.398 1.00 28.22 11 ASP D CA 1
ATOM 2143 C C . ASP B 1 11 ? -24.574 1.075 -67.257 1.00 27.62 11 ASP D C 1
ATOM 2144 O O . ASP B 1 11 ? -23.807 0.483 -68.005 1.00 26.24 11 ASP D O 1
ATOM 2149 N N . GLY B 1 12 ? -25.855 0.770 -67.125 1.00 28.33 12 GLY D N 1
ATOM 2150 C CA . GLY B 1 12 ? -26.488 -0.277 -67.899 1.00 30.18 12 GLY D CA 1
ATOM 2151 C C . GLY B 1 12 ? -26.718 0.038 -69.364 1.00 31.90 12 GLY D C 1
ATOM 2152 O O . GLY B 1 12 ? -26.090 -0.576 -70.226 1.00 33.18 12 GLY D O 1
ATOM 2153 N N . GLU B 1 13 ? -27.619 0.980 -69.653 1.00 34.06 13 GLU D N 1
ATOM 2154 C CA . GLU B 1 13 ? -28.124 1.168 -71.038 1.00 36.27 13 GLU D CA 1
ATOM 2155 C C . GLU B 1 13 ? -27.694 2.456 -71.750 1.00 36.99 13 GLU D C 1
ATOM 2156 O O . GLU B 1 13 ? -27.645 2.489 -72.995 1.00 35.14 13 GLU D O 1
ATOM 2162 N N . GLY B 1 14 ? -27.398 3.500 -70.969 1.00 38.01 14 GLY D N 1
ATOM 2163 C CA . GLY B 1 14 ? -26.922 4.787 -71.501 1.00 38.57 14 GLY D CA 1
ATOM 2164 C C . GLY B 1 14 ? -25.663 4.639 -72.332 1.00 38.19 14 GLY D C 1
ATOM 2165 O O . GLY B 1 14 ? -24.980 3.623 -72.246 1.00 41.22 14 GLY D O 1
ATOM 2166 N N . CYS B 1 15 ? -25.365 5.641 -73.149 1.00 36.30 15 CYS D N 1
ATOM 2167 C CA . CYS B 1 15 ? -24.257 5.551 -74.091 1.00 35.50 15 CYS D CA 1
ATOM 2168 C C . CYS B 1 15 ? -23.803 6.947 -74.473 1.00 36.85 15 CYS D C 1
ATOM 2169 O O . CYS B 1 15 ? -24.564 7.719 -75.055 1.00 35.96 15 CYS D O 1
ATOM 2172 N N . PHE B 1 16 ? -22.554 7.254 -74.141 1.00 37.99 16 PHE D N 1
ATOM 2173 C CA . PHE B 1 16 ? -22.003 8.594 -74.301 1.00 38.11 16 PHE D CA 1
ATOM 2174 C C . PHE B 1 16 ? -21.193 8.579 -75.567 1.00 38.52 16 PHE D C 1
ATOM 2175 O O . PHE B 1 16 ? -20.417 7.655 -75.778 1.00 38.93 16 PHE D O 1
ATOM 2183 N N . ARG B 1 17 ? -21.349 9.589 -76.413 1.00 40.45 17 ARG D N 1
ATOM 2184 C CA . ARG B 1 17 ? -20.504 9.673 -77.599 1.00 41.81 17 ARG D CA 1
ATOM 2185 C C . ARG B 1 17 ? -20.208 11.079 -78.117 1.00 41.64 17 ARG D C 1
ATOM 2186 O O . ARG B 1 17 ? -20.928 12.047 -77.842 1.00 39.97 17 ARG D O 1
ATOM 2194 N N . ILE B 1 18 ? -19.110 11.138 -78.870 1.00 41.73 18 ILE D N 1
ATOM 2195 C CA . ILE B 1 18 ? -18.545 12.356 -79.415 1.00 41.39 18 ILE D CA 1
ATOM 2196 C C . ILE B 1 18 ? -18.522 12.160 -80.923 1.00 43.41 18 ILE D C 1
ATOM 2197 O O . ILE B 1 18 ? -17.892 11.231 -81.410 1.00 43.12 18 ILE D O 1
ATOM 2199 N N . SER B 1 19 ? -19.239 13.017 -81.648 1.00 47.17 19 SER D N 1
ATOM 2200 C CA . SER B 1 19 ? -19.359 12.926 -83.098 1.00 48.81 19 SER D CA 1
ATOM 2201 C C . SER B 1 19 ? -18.426 13.934 -83.744 1.00 49.72 19 SER D C 1
ATOM 2202 O O . SER B 1 19 ? -18.466 15.119 -83.398 1.00 47.04 19 SER D O 1
ATOM 2205 N N . VAL B 1 20 ? -17.597 13.455 -84.676 1.00 51.64 20 VAL D N 1
ATOM 2206 C CA . VAL B 1 20 ? -16.729 14.329 -85.489 1.00 50.92 20 VAL D CA 1
ATOM 2207 C C . VAL B 1 20 ? -16.985 14.186 -86.991 1.00 53.65 20 VAL D C 1
ATOM 2208 O O . VAL B 1 20 ? -16.701 13.142 -87.598 1.00 53.70 20 VAL D O 1
ATOM 2212 N N . THR B 1 21 ? -17.472 15.269 -87.591 1.00 56.01 21 THR D N 1
ATOM 2213 C CA . THR B 1 21 ? -18.051 15.214 -88.923 1.00 55.86 21 THR D CA 1
ATOM 2214 C C . THR B 1 21 ? -17.908 16.506 -89.724 1.00 54.84 21 THR D C 1
ATOM 2215 O O . THR B 1 21 ? -18.132 17.596 -89.188 1.00 51.11 21 THR D O 1
ATOM 2219 N N . LYS B 1 22 ? -17.532 16.346 -91.000 1.00 55.72 22 LYS D N 1
ATOM 2220 C CA . LYS B 1 22 ? -17.605 17.381 -92.067 1.00 55.54 22 LYS D CA 1
ATOM 2221 C C . LYS B 1 22 ? -18.230 18.745 -91.691 1.00 57.05 22 LYS D C 1
ATOM 2222 O O . LYS B 1 22 ? -18.080 19.752 -92.404 1.00 54.19 22 LYS D O 1
ATOM 2224 N N . ASP B 1 28 ? -12.356 21.375 -91.795 1.00 62.26 28 ASP D N 1
ATOM 2225 C CA . ASP B 1 28 ? -13.818 21.388 -91.902 1.00 64.21 28 ASP D CA 1
ATOM 2226 C C . ASP B 1 28 ? -14.460 20.160 -91.217 1.00 59.90 28 ASP D C 1
ATOM 2227 O O . ASP B 1 28 ? -14.951 19.228 -91.866 1.00 57.44 28 ASP D O 1
ATOM 2232 N N . TRP B 1 29 ? -14.449 20.194 -89.887 1.00 55.14 29 TRP D N 1
ATOM 2233 C CA . TRP B 1 29 ? -15.053 19.162 -89.051 1.00 50.07 29 TRP D CA 1
ATOM 2234 C C . TRP B 1 29 ? -15.875 19.826 -87.957 1.00 46.13 29 TRP D C 1
ATOM 2235 O O . TRP B 1 29 ? -15.414 20.777 -87.342 1.00 43.77 29 TRP D O 1
ATOM 2246 N N . ARG B 1 30 ? -17.073 19.298 -87.701 1.00 43.96 30 ARG D N 1
ATOM 2247 C CA . ARG B 1 30 ? -17.971 19.769 -86.625 1.00 40.40 30 ARG D CA 1
ATOM 2248 C C . ARG B 1 30 ? -17.943 18.838 -85.428 1.00 37.44 30 ARG D C 1
ATOM 2249 O O . ARG B 1 30 ? -18.116 17.627 -85.599 1.00 38.44 30 ARG D O 1
ATOM 2257 N N . VAL B 1 31 ? -17.783 19.393 -84.223 1.00 34.09 31 VAL D N 1
ATOM 2258 C CA . VAL B 1 31 ? -17.736 18.571 -82.993 1.00 31.54 31 VAL D CA 1
ATOM 2259 C C . VAL B 1 31 ? -19.014 18.667 -82.172 1.00 30.39 31 VAL D C 1
ATOM 2260 O O . VAL B 1 31 ? -19.570 19.747 -81.935 1.00 27.41 31 VAL D O 1
ATOM 2262 N N . GLN B 1 32 ? -19.451 17.495 -81.728 1.00 32.02 32 GLN D N 1
ATOM 2263 C CA . GLN B 1 32 ? -20.749 17.312 -81.081 1.00 32.53 32 GLN D CA 1
ATOM 2264 C C . GLN B 1 32 ? -20.671 16.219 -80.015 1.00 32.54 32 GLN D C 1
ATOM 2265 O O . GLN B 1 32 ? -20.145 15.142 -80.265 1.00 32.26 32 GLN D O 1
ATOM 2271 N N . LEU B 1 33 ? -21.207 16.500 -78.835 1.00 33.65 33 LEU D N 1
ATOM 2272 C CA . LEU B 1 33 ? -21.249 15.520 -77.750 1.00 34.86 33 LEU D CA 1
ATOM 2273 C C . LEU B 1 33 ? -22.678 14.994 -77.508 1.00 33.42 33 LEU D C 1
ATOM 2274 O O . LEU B 1 33 ? -23.631 15.758 -77.333 1.00 31.96 33 LEU D O 1
ATOM 2279 N N . PHE B 1 34 ? -22.811 13.678 -77.502 1.00 32.68 34 PHE D N 1
ATOM 2280 C CA . PHE B 1 34 ? -24.110 13.049 -77.388 1.00 33.28 34 PHE D CA 1
ATOM 2281 C C . PHE B 1 34 ? -24.113 12.056 -76.251 1.00 33.39 34 PHE D C 1
ATOM 2282 O O . PHE B 1 34 ? -23.248 11.188 -76.189 1.00 31.91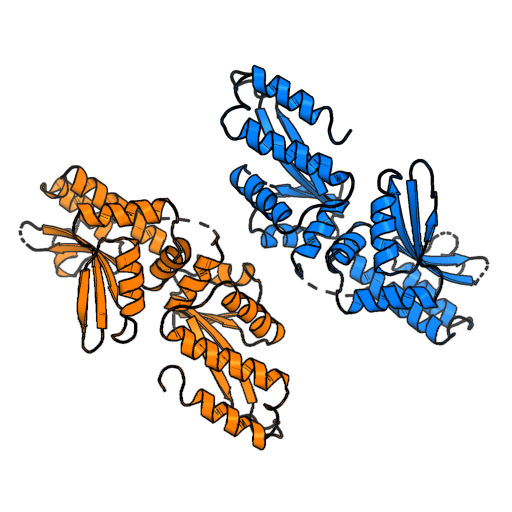 34 PHE D O 1
ATOM 2290 N N . PHE B 1 35 ? -25.090 12.198 -75.359 1.00 34.93 35 PHE D N 1
ATOM 2291 C CA . PHE B 1 35 ? -25.506 11.120 -74.470 1.00 35.00 35 PHE D CA 1
ATOM 2292 C C . PHE B 1 35 ? -26.961 10.806 -74.733 1.00 34.55 35 PHE D C 1
ATOM 2293 O O . PHE B 1 35 ? -27.782 11.713 -74.901 1.00 32.86 35 PHE D O 1
ATOM 2301 N N . GLN B 1 36 ? -27.272 9.516 -74.711 1.00 35.22 36 GLN D N 1
ATOM 2302 C CA . GLN B 1 36 ? -28.547 9.017 -75.201 1.00 35.23 36 GLN D CA 1
ATOM 2303 C C . GLN B 1 36 ? -28.770 7.591 -74.745 1.00 35.81 36 GLN D C 1
ATOM 2304 O O . GLN B 1 36 ? -27.821 6.811 -74.612 1.00 35.56 36 GLN D O 1
ATOM 2310 N N . ILE B 1 37 ? -30.037 7.268 -74.505 1.00 36.83 37 ILE D N 1
ATOM 2311 C CA . ILE B 1 37 ? -30.463 5.918 -74.144 1.00 37.10 37 ILE D CA 1
ATOM 2312 C C . ILE B 1 37 ? -31.392 5.329 -75.211 1.00 38.59 37 ILE D C 1
ATOM 2313 O O . ILE B 1 37 ? -32.343 5.972 -75.640 1.00 39.54 37 ILE D O 1
ATOM 2318 N N . ASN B 1 38 ? -31.123 4.103 -75.629 1.00 40.95 38 ASN D N 1
ATOM 2319 C CA . ASN B 1 38 ? -31.901 3.490 -76.689 1.00 44.95 38 ASN D CA 1
ATOM 2320 C C . ASN B 1 38 ? -32.690 2.281 -76.146 1.00 48.84 38 ASN D C 1
ATOM 2321 O O . ASN B 1 38 ? -32.178 1.160 -76.079 1.00 50.90 38 ASN D O 1
ATOM 2326 N N . LEU B 1 39 ? -33.939 2.534 -75.748 1.00 49.99 39 LEU D N 1
ATOM 2327 C CA . LEU B 1 39 ? -34.840 1.498 -75.230 1.00 48.64 39 LEU D CA 1
ATOM 2328 C C . LEU B 1 39 ? -35.865 1.049 -76.281 1.00 44.88 39 LEU D C 1
ATOM 2329 O O . LEU B 1 39 ? -35.773 1.437 -77.440 1.00 42.40 39 LEU D O 1
ATOM 2334 N N . HIS B 1 40 ? -36.817 0.215 -75.857 1.00 44.14 40 HIS D N 1
ATOM 2335 C CA . HIS B 1 40 ? -37.915 -0.287 -76.699 1.00 43.09 40 HIS D CA 1
ATOM 2336 C C . HIS B 1 40 ? -39.211 0.491 -76.476 1.00 40.63 40 HIS D C 1
ATOM 2337 O O . HIS B 1 40 ? -39.507 0.924 -75.367 1.00 39.75 40 HIS D O 1
ATOM 2344 N N . GLU B 1 41 ? -40.007 0.616 -77.528 1.00 39.70 41 GLU D N 1
ATOM 2345 C CA . GLU B 1 41 ? -41.223 1.424 -77.491 1.00 39.84 41 GLU D CA 1
ATOM 2346 C C . GLU B 1 41 ? -41.995 1.286 -76.162 1.00 40.34 41 GLU D C 1
ATOM 2347 O O . GLU B 1 41 ? -42.516 2.272 -75.631 1.00 41.62 41 GLU D O 1
ATOM 2349 N N . LYS B 1 42 ? -42.045 0.076 -75.619 1.00 39.13 42 LYS D N 1
ATOM 2350 C CA . LYS B 1 42 ? -42.825 -0.189 -74.419 1.00 40.94 42 LYS D CA 1
ATOM 2351 C C . LYS B 1 42 ? -42.268 0.517 -73.198 1.00 41.89 42 LYS D C 1
ATOM 2352 O O . LYS B 1 42 ? -43.010 0.847 -72.270 1.00 38.86 42 LYS D O 1
ATOM 2358 N N . ASP B 1 43 ? -40.956 0.754 -73.235 1.00 44.51 43 ASP D N 1
ATOM 2359 C CA . ASP B 1 43 ? -40.171 1.228 -72.090 1.00 47.28 43 ASP D CA 1
ATOM 2360 C C . ASP B 1 43 ? -39.920 2.746 -72.109 1.00 49.71 43 ASP D C 1
ATOM 2361 O O . ASP B 1 43 ? -39.104 3.275 -71.340 1.00 47.09 43 ASP D O 1
ATOM 2366 N N . ARG B 1 44 ? -40.629 3.441 -72.988 1.00 54.51 44 ARG D N 1
ATOM 2367 C CA . ARG B 1 44 ? -40.591 4.899 -73.037 1.00 59.19 44 ARG D CA 1
ATOM 2368 C C . ARG B 1 44 ? -40.786 5.518 -71.653 1.00 56.64 44 ARG D C 1
ATOM 2369 O O . ARG B 1 44 ? -40.042 6.418 -71.261 1.00 54.84 44 ARG D O 1
ATOM 2377 N N . ALA B 1 45 ? -41.760 5.003 -70.902 1.00 55.06 45 ALA D N 1
ATOM 2378 C CA . ALA B 1 45 ? -42.160 5.609 -69.628 1.00 54.34 45 ALA D CA 1
ATOM 2379 C C . ALA B 1 45 ? -40.985 5.786 -68.672 1.00 52.86 45 ALA D C 1
ATOM 2380 O O . ALA B 1 45 ? -40.934 6.766 -67.919 1.00 53.78 45 ALA D O 1
ATOM 2382 N N . LEU B 1 46 ? -40.046 4.841 -68.717 1.00 49.74 46 LEU D N 1
ATOM 2383 C CA . LEU B 1 46 ? -38.812 4.925 -67.936 1.00 46.62 46 LEU D CA 1
ATOM 2384 C C . LEU B 1 46 ? -37.883 6.002 -68.470 1.00 44.98 46 LEU D C 1
ATOM 2385 O O . LEU B 1 46 ? -37.206 6.679 -67.696 1.00 45.49 46 LEU D O 1
ATOM 2390 N N . LEU B 1 47 ? -37.826 6.130 -69.792 1.00 41.31 47 LEU D N 1
ATOM 2391 C CA . LEU B 1 47 ? -37.141 7.252 -70.398 1.00 38.93 47 LEU D CA 1
ATOM 2392 C C . LEU B 1 47 ? -37.761 8.574 -69.953 1.00 38.37 47 LEU D C 1
ATOM 2393 O O . LEU B 1 47 ? -37.054 9.468 -69.462 1.00 37.03 47 LEU D O 1
ATOM 2398 N N . GLU B 1 48 ? -39.078 8.682 -70.098 1.00 37.20 48 GLU D N 1
ATOM 2399 C CA . GLU B 1 48 ? -39.790 9.871 -69.649 1.00 37.78 48 GLU D CA 1
ATOM 2400 C C . GLU B 1 48 ? -39.541 10.148 -68.180 1.00 39.27 48 GLU D C 1
ATOM 2401 O O . GLU B 1 48 ? -39.320 11.298 -67.810 1.00 41.90 48 GLU D O 1
ATOM 2407 N N . SER B 1 49 ? -39.566 9.104 -67.350 1.00 39.63 49 SER D N 1
ATOM 2408 C CA . SER B 1 49 ? -39.293 9.233 -65.899 1.00 41.17 49 SER D CA 1
ATOM 2409 C C . SER B 1 49 ? -37.937 9.936 -65.607 1.00 42.67 49 SER D C 1
ATOM 2410 O O . SER B 1 49 ? -37.801 10.787 -64.713 1.00 42.41 49 SER D O 1
ATOM 2412 N N . ILE B 1 50 ? -36.947 9.555 -66.394 1.00 42.58 50 ILE D N 1
ATOM 2413 C CA . ILE B 1 50 ? -35.623 10.109 -66.327 1.00 41.37 50 ILE D CA 1
ATOM 2414 C C . ILE B 1 50 ? -35.631 11.483 -66.953 1.00 40.86 50 ILE D C 1
ATOM 2415 O O . ILE B 1 50 ? -34.935 12.386 -66.499 1.00 38.99 50 ILE D O 1
ATOM 2420 N N . LYS B 1 51 ? -36.394 11.624 -68.029 1.00 42.12 51 LYS D N 1
ATOM 2421 C CA . LYS B 1 51 ? -36.513 12.908 -68.701 1.00 44.86 51 LYS D CA 1
ATOM 2422 C C . LYS B 1 51 ? -36.993 13.929 -67.688 1.00 48.09 51 LYS D C 1
ATOM 2423 O O . LYS B 1 51 ? -36.325 14.929 -67.440 1.00 48.84 51 LYS D O 1
ATOM 2425 N N . ASP B 1 52 ? -38.143 13.643 -67.088 1.00 52.09 52 ASP D N 1
ATOM 2426 C CA . ASP B 1 52 ? -38.705 14.467 -66.018 1.00 55.85 52 ASP D CA 1
ATOM 2427 C C . ASP B 1 52 ? -37.617 14.788 -64.995 1.00 53.52 52 ASP D C 1
ATOM 2428 O O . ASP B 1 52 ? -37.315 15.953 -64.738 1.00 50.16 52 ASP D O 1
ATOM 2433 N N . TYR B 1 53 ? -37.011 13.747 -64.445 1.00 54.17 53 TYR D N 1
ATOM 2434 C CA . TYR B 1 53 ? -36.007 13.912 -63.403 1.00 55.47 53 TYR D CA 1
ATOM 2435 C C . TYR B 1 53 ? -35.059 15.085 -63.702 1.00 54.78 53 TYR D C 1
ATOM 2436 O O . TYR B 1 53 ? -34.954 16.044 -62.921 1.00 54.97 53 TYR D O 1
ATOM 2445 N N . LEU B 1 54 ? -34.375 14.981 -64.838 1.00 52.91 54 LEU D N 1
ATOM 2446 C CA . LEU B 1 54 ? -33.324 15.919 -65.228 1.00 52.19 54 LEU D CA 1
ATOM 2447 C C . LEU B 1 54 ? -33.874 17.139 -65.992 1.00 55.09 54 LEU D C 1
ATOM 2448 O O . LEU B 1 54 ? -33.190 18.166 -66.129 1.00 53.86 54 LEU D O 1
ATOM 2453 N N . LYS B 1 55 ? -35.097 17.009 -66.512 1.00 55.92 55 LYS D N 1
ATOM 2454 C CA . LYS B 1 55 ? -35.760 18.084 -67.269 1.00 53.94 55 LYS D CA 1
ATOM 2455 C C . LYS B 1 55 ? -34.847 18.632 -68.360 1.00 48.52 55 LYS D C 1
ATOM 2456 O O . LYS B 1 55 ? -34.897 19.804 -68.692 1.00 47.89 55 LYS D O 1
ATOM 2458 N N . VAL B 1 56 ? -34.013 17.767 -68.912 1.00 45.12 56 VAL D N 1
ATOM 2459 C CA . VAL B 1 56 ? -33.041 18.167 -69.910 1.00 44.68 56 VAL D CA 1
ATOM 2460 C C . VAL B 1 56 ? -32.841 16.971 -70.829 1.00 46.14 56 VAL D C 1
ATOM 2461 O O . VAL B 1 56 ? -32.123 16.043 -70.481 1.00 49.29 56 VAL D O 1
ATOM 2463 N N . GLY B 1 57 ? -33.512 16.984 -71.978 1.00 45.22 57 GLY D N 1
ATOM 2464 C CA . GLY B 1 57 ? -33.358 15.950 -72.990 1.00 44.26 57 GLY D CA 1
ATOM 2465 C C . GLY B 1 57 ? -34.694 15.638 -73.617 1.00 45.54 57 GLY D C 1
ATOM 2466 O O . GLY B 1 57 ? -35.707 15.544 -72.919 1.00 49.41 57 GLY D O 1
ATOM 2467 N N . LYS B 1 58 ? -34.699 15.481 -74.936 1.00 44.97 58 LYS D N 1
ATOM 2468 C CA . LYS B 1 58 ? -35.906 15.091 -75.668 1.00 46.65 58 LYS D CA 1
ATOM 2469 C C . LYS B 1 58 ? -35.965 13.574 -75.803 1.00 45.98 58 LYS D C 1
ATOM 2470 O O . LYS B 1 58 ? -35.019 12.881 -75.441 1.00 44.19 58 LYS D O 1
ATOM 2472 N N . ILE B 1 59 ? -37.087 13.064 -76.306 1.00 46.49 59 ILE D N 1
ATOM 2473 C CA . ILE B 1 59 ? -37.204 11.645 -76.638 1.00 46.84 59 ILE D CA 1
ATOM 2474 C C . ILE B 1 59 ? -37.837 11.496 -78.007 1.00 49.03 59 ILE D C 1
ATOM 2475 O O . ILE B 1 59 ? -38.801 12.183 -78.312 1.00 51.37 59 ILE D O 1
ATOM 2480 N N . HIS B 1 60 ? -37.308 10.585 -78.816 1.00 51.65 60 HIS D N 1
ATOM 2481 C CA . HIS B 1 60 ? -37.779 10.414 -80.193 1.00 56.29 60 HIS D CA 1
ATOM 2482 C C . HIS B 1 60 ? -37.616 8.972 -80.667 1.00 56.13 60 HIS D C 1
ATOM 2483 O O . HIS B 1 60 ? -37.037 8.147 -79.959 1.00 57.57 60 HIS D O 1
ATOM 2490 N N . ILE B 1 61 ? -38.091 8.690 -81.883 1.00 53.37 61 ILE D N 1
ATOM 2491 C CA . ILE B 1 61 ? -38.023 7.343 -82.456 1.00 52.14 61 ILE D CA 1
ATOM 2492 C C . ILE B 1 61 ? -36.726 7.156 -83.222 1.00 52.47 61 ILE D C 1
ATOM 2493 O O . ILE B 1 61 ? -36.425 7.911 -84.144 1.00 54.08 61 ILE D O 1
ATOM 2498 N N . SER B 1 62 ? -35.970 6.142 -82.825 1.00 52.20 62 SER D N 1
ATOM 2499 C CA . SER B 1 62 ? -34.707 5.796 -83.456 1.00 50.58 62 SER D CA 1
ATOM 2500 C C . SER B 1 62 ? -34.782 4.427 -84.104 1.00 47.52 62 SER D C 1
ATOM 2501 O O . SER B 1 62 ? -33.757 3.856 -84.456 1.00 45.19 62 SER D O 1
ATOM 2504 N N . GLY B 1 63 ? -35.995 3.904 -84.247 1.00 47.43 63 GLY D N 1
ATOM 2505 C CA . GLY B 1 63 ? -36.204 2.591 -84.842 1.00 50.95 63 GLY D CA 1
ATOM 2506 C C . GLY B 1 63 ? -37.647 2.121 -84.835 1.00 53.34 63 GLY D C 1
ATOM 2507 O O . GLY B 1 63 ? -38.535 2.833 -84.381 1.00 55.15 63 GLY D O 1
ATOM 2508 N N . LYS B 1 64 ? -37.865 0.899 -85.318 1.00 56.74 64 LYS D N 1
ATOM 2509 C CA . LYS B 1 64 ? -39.211 0.355 -85.493 1.00 58.55 64 LYS D CA 1
ATOM 2510 C C . LYS B 1 64 ? -40.002 0.624 -84.243 1.00 59.54 64 LYS D C 1
ATOM 2511 O O . LYS B 1 64 ? -41.038 1.293 -84.289 1.00 60.06 64 LYS D O 1
ATOM 2517 N N . ASN B 1 65 ? -39.487 0.110 -83.127 1.00 61.10 65 ASN D N 1
ATOM 2518 C CA . ASN B 1 65 ? -40.048 0.371 -81.806 1.00 62.83 65 ASN D CA 1
ATOM 2519 C C . ASN B 1 65 ? -38.913 0.693 -80.856 1.00 60.50 65 ASN D C 1
ATOM 2520 O O . ASN B 1 65 ? -38.751 0.025 -79.837 1.00 58.49 65 ASN D O 1
ATOM 2525 N N . LEU B 1 66 ? -38.125 1.707 -81.203 1.00 57.54 66 LEU D N 1
ATOM 2526 C CA . LEU B 1 66 ? -36.911 2.005 -80.467 1.00 58.66 66 LEU D CA 1
ATOM 2527 C C . LEU B 1 66 ? -36.832 3.467 -80.181 1.00 61.41 66 LEU D C 1
ATOM 2528 O O . LEU B 1 66 ? -36.165 4.223 -80.879 1.00 69.58 66 LEU D O 1
ATOM 2533 N N . VAL B 1 67 ? -37.516 3.867 -79.134 1.00 61.36 67 VAL D N 1
ATOM 2534 C CA . VAL B 1 67 ? -37.485 5.252 -78.733 1.00 62.12 67 VAL D CA 1
ATOM 2535 C C . VAL B 1 67 ? -36.185 5.544 -77.999 1.00 61.09 67 VAL D C 1
ATOM 2536 O O . VAL B 1 67 ? -35.652 4.687 -77.298 1.00 63.57 67 VAL D O 1
ATOM 2540 N N . GLN B 1 68 ? -35.688 6.760 -78.183 1.00 59.07 68 GLN D N 1
ATOM 2541 C CA . GLN B 1 68 ? -34.385 7.160 -77.696 1.00 55.09 68 GLN D CA 1
ATOM 2542 C C . GLN B 1 68 ? -34.438 8.465 -76.928 1.00 53.40 68 GLN D C 1
ATOM 2543 O O . GLN B 1 68 ? -34.922 9.466 -77.457 1.00 56.66 68 GLN D O 1
ATOM 2549 N N . TYR B 1 69 ? -33.935 8.455 -75.695 1.00 49.82 69 TYR D N 1
ATOM 2550 C CA . TYR B 1 69 ? -33.761 9.681 -74.916 1.00 48.18 69 TYR D CA 1
ATOM 2551 C C . TYR B 1 69 ? -32.417 10.253 -75.345 1.00 49.73 69 TYR D C 1
ATOM 2552 O O . TYR B 1 69 ? -31.419 9.546 -75.302 1.00 53.63 69 TYR D O 1
ATOM 2561 N N . ARG B 1 70 ? -32.389 11.502 -75.799 1.00 48.79 70 ARG D N 1
ATOM 2562 C CA . ARG B 1 70 ? -31.144 12.090 -76.277 1.00 48.32 70 ARG D CA 1
ATOM 2563 C C . ARG B 1 70 ? -30.903 13.480 -75.694 1.00 46.48 70 ARG D C 1
ATOM 2564 O O . ARG B 1 70 ? -31.792 14.335 -75.714 1.00 43.83 70 ARG D O 1
ATOM 2572 N N . ILE B 1 71 ? -29.692 13.679 -75.170 1.00 46.19 71 ILE D N 1
ATOM 2573 C CA . ILE B 1 71 ? -29.197 15.003 -74.804 1.00 46.94 71 ILE D CA 1
ATOM 2574 C C . ILE B 1 71 ? -28.028 15.391 -75.716 1.00 49.72 71 ILE D C 1
ATOM 2575 O O . ILE B 1 71 ? -27.084 14.626 -75.891 1.00 48.87 71 ILE D O 1
ATOM 2580 N N . GLN B 1 72 ? -28.109 16.594 -76.278 1.00 54.83 72 GLN D N 1
ATOM 2581 C CA . GLN B 1 72 ? -27.104 17.118 -77.228 1.00 60.81 72 GLN D CA 1
ATOM 2582 C C . GLN B 1 72 ? -26.738 18.600 -77.032 1.00 66.59 72 GLN D C 1
ATOM 2583 O O . GLN B 1 72 ? -25.641 19.022 -77.419 1.00 70.12 72 GLN D O 1
ATOM 2589 N N . THR B 1 73 ? -27.665 19.383 -76.473 1.00 67.91 73 THR D N 1
ATOM 2590 C CA . THR B 1 73 ? -27.429 20.787 -76.115 1.00 66.71 73 THR D CA 1
ATOM 2591 C C . THR B 1 73 ? -26.350 20.913 -75.040 1.00 64.59 73 THR D C 1
ATOM 2592 O O . THR B 1 73 ? -26.383 20.181 -74.053 1.00 67.81 73 THR D O 1
ATOM 2596 N N . PHE B 1 74 ? -25.426 21.858 -75.213 1.00 58.88 74 PHE D N 1
ATOM 2597 C CA . PHE B 1 74 ? -24.324 22.040 -74.270 1.00 56.11 74 PHE D CA 1
ATOM 2598 C C . PHE B 1 74 ? -24.814 22.482 -72.882 1.00 56.97 74 PHE D C 1
ATOM 2599 O O . PHE B 1 74 ? -24.305 22.015 -71.856 1.00 53.04 74 PHE D O 1
ATOM 2601 N N . ASP B 1 75 ? -25.797 23.379 -72.858 1.00 59.49 75 ASP D N 1
ATOM 2602 C CA . ASP B 1 75 ? -26.471 23.778 -71.608 1.00 62.12 75 ASP D CA 1
ATOM 2603 C C . ASP B 1 75 ? -27.230 22.615 -70.902 1.00 61.20 75 ASP D C 1
ATOM 2604 O O . ASP B 1 75 ? -27.384 22.617 -69.669 1.00 58.72 75 ASP D O 1
ATOM 2606 N N . GLU B 1 76 ? -27.692 21.636 -71.688 1.00 58.87 76 GLU D N 1
ATOM 2607 C CA . GLU B 1 76 ? -28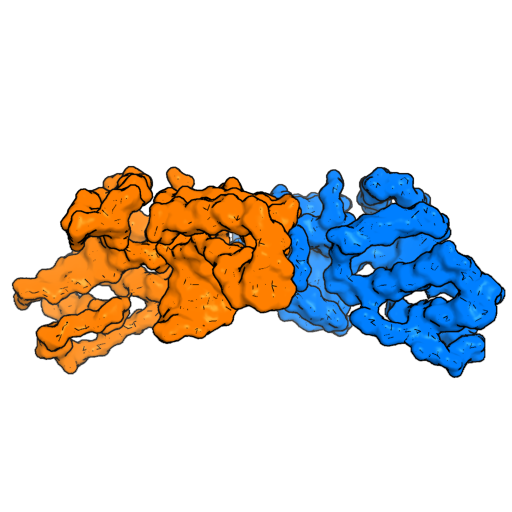.457 20.487 -71.177 1.00 55.96 76 GLU D CA 1
ATOM 2608 C C . GLU B 1 76 ? -27.573 19.328 -70.748 1.00 49.43 76 GLU D C 1
ATOM 2609 O O . GLU B 1 76 ? -27.995 18.470 -69.991 1.00 53.38 76 GLU D O 1
ATOM 2615 N N . LEU B 1 77 ? -26.353 19.291 -71.242 1.00 42.84 77 LEU D N 1
ATOM 2616 C CA . LEU B 1 77 ? -25.465 18.197 -70.943 1.00 40.92 77 LEU D CA 1
ATOM 2617 C C . LEU B 1 77 ? -24.649 18.457 -69.670 1.00 39.70 77 LEU D C 1
ATOM 2618 O O . LEU B 1 77 ? -23.954 17.575 -69.182 1.00 37.81 77 LEU D O 1
ATOM 2623 N N . THR B 1 78 ? -24.716 19.677 -69.147 1.00 40.23 78 THR D N 1
ATOM 2624 C CA . THR B 1 78 ? -24.032 20.029 -67.895 1.00 38.51 78 THR D CA 1
ATOM 2625 C C . THR B 1 78 ? -24.830 19.458 -66.770 1.00 37.51 78 THR D C 1
ATOM 2626 O O . THR B 1 78 ? -24.288 18.943 -65.795 1.00 37.48 78 THR D O 1
ATOM 2630 N N . ILE B 1 79 ? -26.138 19.575 -66.923 1.00 37.70 79 ILE D N 1
ATOM 2631 C CA . ILE B 1 79 ? -27.070 18.963 -66.002 1.00 40.13 79 ILE D CA 1
ATOM 2632 C C . ILE B 1 79 ? -26.656 17.512 -65.740 1.00 42.05 79 ILE D C 1
ATOM 2633 O O . ILE B 1 79 ? -26.415 17.122 -64.584 1.00 42.21 79 ILE D O 1
ATOM 2638 N N . LEU B 1 80 ? -26.539 16.741 -66.820 1.00 42.11 80 LEU D N 1
ATOM 2639 C CA . LEU B 1 80 ? -26.095 15.348 -66.745 1.00 43.03 80 LEU D CA 1
ATOM 2640 C C . LEU B 1 80 ? -24.706 15.214 -66.088 1.00 40.77 80 LEU D C 1
ATOM 2641 O O . LEU B 1 80 ? -24.502 14.395 -65.185 1.00 37.85 80 LEU D O 1
ATOM 2646 N N . ILE B 1 81 ? -23.764 16.030 -66.543 1.00 40.41 81 ILE D N 1
ATOM 2647 C CA . ILE B 1 81 ? -22.376 15.908 -66.109 1.00 42.76 81 ILE D CA 1
ATOM 2648 C C . ILE B 1 81 ? -22.220 16.131 -64.621 1.00 44.38 81 ILE D C 1
ATOM 2649 O O . ILE B 1 81 ? -21.383 15.493 -63.996 1.00 45.01 81 ILE D O 1
ATOM 2651 N N . LYS B 1 82 ? -23.015 17.045 -64.066 1.00 47.21 82 LYS D N 1
ATOM 2652 C CA . LYS B 1 82 ? -23.030 17.299 -62.610 1.00 49.04 82 LYS D CA 1
ATOM 2653 C C . LYS B 1 82 ? -23.572 16.091 -61.808 1.00 48.25 82 LYS D C 1
ATOM 2654 O O . LYS B 1 82 ? -22.989 15.699 -60.791 1.00 45.72 82 LYS D O 1
ATOM 2656 N N . HIS B 1 83 ? -24.670 15.503 -62.284 1.00 47.61 83 HIS D N 1
ATOM 2657 C CA . HIS B 1 83 ? -25.257 14.333 -61.642 1.00 47.73 83 HIS D CA 1
ATOM 2658 C C . HIS B 1 83 ? -24.228 13.230 -61.540 1.00 48.92 83 HIS D C 1
ATOM 2659 O O . HIS B 1 83 ? -23.990 12.706 -60.465 1.00 52.84 83 HIS D O 1
ATOM 2666 N N . LEU B 1 84 ? -23.594 12.903 -62.657 1.00 50.75 84 LEU D N 1
ATOM 2667 C CA . LEU B 1 84 ? -22.601 11.821 -62.699 1.00 52.34 84 LEU D CA 1
ATOM 2668 C C . LEU B 1 84 ? -21.357 12.077 -61.836 1.00 55.86 84 LEU D C 1
ATOM 2669 O O . LEU B 1 84 ? -20.657 11.148 -61.411 1.00 59.19 84 LEU D O 1
ATOM 2674 N N . LYS B 1 85 ? -21.069 13.341 -61.594 1.00 55.14 85 LYS D N 1
ATOM 2675 C CA . LYS B 1 85 ? -19.998 13.677 -60.695 1.00 56.42 85 LYS D CA 1
ATOM 2676 C C . LYS B 1 85 ? -20.409 13.543 -59.230 1.00 56.00 85 LYS D C 1
ATOM 2677 O O . LYS B 1 85 ? -19.541 13.400 -58.384 1.00 59.97 85 LYS D O 1
ATOM 2683 N N . GLU B 1 86 ? -21.711 13.586 -58.934 1.00 54.50 86 GLU D N 1
ATOM 2684 C CA . GLU B 1 86 ? -22.243 13.359 -57.558 1.00 53.09 86 GLU D CA 1
ATOM 2685 C C . GLU B 1 86 ? -22.592 11.902 -57.264 1.00 50.68 86 GLU D C 1
ATOM 2686 O O . GLU B 1 86 ? -22.597 11.478 -56.107 1.00 47.77 86 GLU D O 1
ATOM 2692 N N . TYR B 1 87 ? -22.948 11.165 -58.310 1.00 50.58 87 TYR D N 1
ATOM 2693 C CA . TYR B 1 87 ? -23.286 9.749 -58.203 1.00 51.71 87 TYR D CA 1
ATOM 2694 C C . TYR B 1 87 ? -22.614 8.970 -59.331 1.00 51.77 87 TYR D C 1
ATOM 2695 O O . TYR B 1 87 ? -23.289 8.532 -60.278 1.00 58.88 87 TYR D O 1
ATOM 2704 N N . PRO B 1 88 ? -21.292 8.759 -59.222 1.00 47.04 88 PRO D N 1
ATOM 2705 C CA . PRO B 1 88 ? -20.515 8.382 -60.375 1.00 46.83 88 PRO D CA 1
ATOM 2706 C C . PRO B 1 88 ? -20.669 6.920 -60.705 1.00 47.44 88 PRO D C 1
ATOM 2707 O O . PRO B 1 88 ? -21.146 6.138 -59.878 1.00 47.98 88 PRO D O 1
ATOM 2711 N N . LEU B 1 89 ? -20.235 6.576 -61.912 1.00 47.60 89 LEU D N 1
ATOM 2712 C CA . LEU B 1 89 ? -20.419 5.245 -62.476 1.00 47.27 89 LEU D CA 1
ATOM 2713 C C . LEU B 1 89 ? -19.438 4.220 -61.888 1.00 46.14 89 LEU D C 1
ATOM 2714 O O . LEU B 1 89 ? -18.440 4.567 -61.256 1.00 45.92 89 LEU D O 1
ATOM 2719 N N . VAL B 1 90 ? -19.757 2.952 -62.100 1.00 44.63 90 VAL D N 1
ATOM 2720 C CA . VAL B 1 90 ? -18.923 1.843 -61.675 1.00 43.79 90 VAL D CA 1
ATOM 2721 C C . VAL B 1 90 ? -18.322 1.103 -62.868 1.00 45.39 90 VAL D C 1
ATOM 2722 O O . VAL B 1 90 ? -17.244 0.541 -62.768 1.00 45.92 90 VAL D O 1
ATOM 2724 N N . SER B 1 91 ? -19.011 1.092 -64.001 1.00 48.81 91 SER D N 1
ATOM 2725 C CA . SER B 1 91 ? -18.517 0.375 -65.173 1.00 50.92 91 SER D CA 1
ATOM 2726 C C . SER B 1 91 ? -17.433 1.128 -65.910 1.00 51.53 91 SER D C 1
ATOM 2727 O O . SER B 1 91 ? -17.216 2.312 -65.689 1.00 48.78 91 SER D O 1
ATOM 2730 N N . LYS B 1 92 ? -16.787 0.427 -66.832 1.00 54.49 92 LYS D N 1
ATOM 2731 C CA . LYS B 1 92 ? -15.855 1.047 -67.765 1.00 55.45 92 LYS D CA 1
ATOM 2732 C C . LYS B 1 92 ? -16.535 2.194 -68.527 1.00 54.29 92 LYS D C 1
ATOM 2733 O O . LYS B 1 92 ? -15.887 2.934 -69.272 1.00 59.17 92 LYS D O 1
ATOM 2735 N N . LYS B 1 93 ? -17.840 2.345 -68.348 1.00 50.08 93 LYS D N 1
ATOM 2736 C CA . LYS B 1 93 ? -18.487 3.586 -68.726 1.00 49.45 93 LYS D CA 1
ATOM 2737 C C . LYS B 1 93 ? -17.870 4.770 -67.987 1.00 47.95 93 LYS D C 1
ATOM 2738 O O . LYS B 1 93 ? -17.845 5.871 -68.518 1.00 48.19 93 LYS D O 1
ATOM 2744 N N . ARG B 1 94 ? -17.400 4.542 -66.760 1.00 45.90 94 ARG D N 1
ATOM 2745 C CA . ARG B 1 94 ? -16.707 5.558 -65.972 1.00 44.41 94 ARG D CA 1
ATOM 2746 C C . ARG B 1 94 ? -15.583 6.190 -66.774 1.00 39.88 94 ARG D C 1
ATOM 2747 O O . ARG B 1 94 ? -15.375 7.403 -66.735 1.00 39.10 94 ARG D O 1
ATOM 2755 N N . ALA B 1 95 ? -14.855 5.349 -67.494 1.00 36.84 95 ALA D N 1
ATOM 2756 C CA . ALA B 1 95 ? -13.831 5.813 -68.415 1.00 36.54 95 ALA D CA 1
ATOM 2757 C C . ALA B 1 95 ? -14.463 6.674 -69.492 1.00 36.31 95 ALA D C 1
ATOM 2758 O O . ALA B 1 95 ? -14.161 7.878 -69.592 1.00 34.03 95 ALA D O 1
ATOM 2760 N N . ASP B 1 96 ? -15.369 6.049 -70.257 1.00 36.92 96 ASP D N 1
ATOM 2761 C CA . ASP B 1 96 ? -16.133 6.716 -7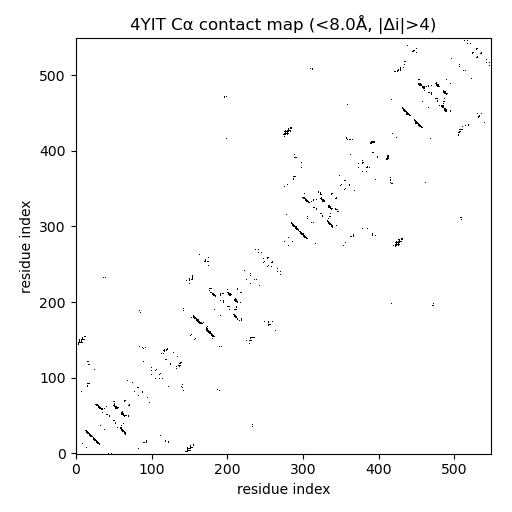1.331 1.00 37.05 96 ASP D CA 1
ATOM 2762 C C . ASP B 1 96 ? -16.613 8.079 -70.868 1.00 38.33 96 ASP D C 1
ATOM 2763 O O . ASP B 1 96 ? -16.573 9.046 -71.606 1.00 37.90 96 ASP D O 1
ATOM 2768 N N . PHE B 1 97 ? -17.064 8.139 -69.625 1.00 41.64 97 PHE D N 1
ATOM 2769 C CA . PHE B 1 97 ? -17.511 9.374 -69.037 1.00 44.29 97 PHE D CA 1
ATOM 2770 C C . PHE B 1 97 ? -16.429 10.429 -68.905 1.00 46.17 97 PHE D C 1
ATOM 2771 O O . PHE B 1 97 ? -16.617 11.553 -69.355 1.00 47.61 97 PHE D O 1
ATOM 2779 N N . GLU B 1 98 ? -15.318 10.105 -68.259 1.00 47.76 98 GLU D N 1
ATOM 2780 C CA . GLU B 1 98 ? -14.306 11.133 -68.054 1.00 52.26 98 GLU D CA 1
ATOM 2781 C C . GLU B 1 98 ? -13.694 11.612 -69.378 1.00 54.30 98 GLU D C 1
ATOM 2782 O O . GLU B 1 98 ? -13.242 12.762 -69.468 1.00 58.75 98 GLU D O 1
ATOM 2788 N N . LEU B 1 99 ? -13.714 10.759 -70.407 1.00 52.04 99 LEU D N 1
ATOM 2789 C CA . LEU B 1 99 ? -13.369 11.201 -71.767 1.00 49.08 99 LEU D CA 1
ATOM 2790 C C . LEU B 1 99 ? -14.340 12.277 -72.217 1.00 49.74 99 LEU D C 1
ATOM 2791 O O . LEU B 1 99 ? -13.949 13.265 -72.838 1.00 52.07 99 LEU D O 1
ATOM 2796 N N . PHE B 1 100 ? -15.605 12.082 -71.866 1.00 48.63 100 PHE D N 1
ATOM 2797 C CA . PHE B 1 100 ? -16.680 13.005 -72.209 1.00 46.86 100 PHE D CA 1
ATOM 2798 C C . PHE B 1 100 ? -16.465 14.305 -71.476 1.00 50.19 100 PHE D C 1
ATOM 2799 O O . PHE B 1 100 ? -16.367 15.374 -72.092 1.00 49.73 100 PHE D O 1
ATOM 2807 N N . ASN B 1 101 ? -16.380 14.189 -70.152 1.00 53.73 101 ASN D N 1
ATOM 2808 C CA . ASN B 1 101 ? -16.276 15.345 -69.289 1.00 56.34 101 ASN D CA 1
ATOM 2809 C C . ASN B 1 101 ? -15.220 16.279 -69.833 1.00 56.52 101 ASN D C 1
ATOM 2810 O O . ASN B 1 101 ? -15.406 17.506 -69.874 1.00 60.20 101 ASN D O 1
ATOM 2815 N N . THR B 1 102 ? -14.115 15.684 -70.272 1.00 51.54 102 THR D N 1
ATOM 2816 C CA . THR B 1 102 ? -13.039 16.450 -70.848 1.00 49.50 102 THR D CA 1
ATOM 2817 C C . THR B 1 102 ? -13.508 17.208 -72.076 1.00 49.07 102 THR D C 1
ATOM 2818 O O . THR B 1 102 ? -13.548 18.439 -72.065 1.00 53.96 102 THR D O 1
ATOM 2822 N N . ALA B 1 103 ? -13.901 16.475 -73.112 1.00 45.92 103 ALA D N 1
ATOM 2823 C CA . ALA B 1 103 ? -14.344 17.075 -74.365 1.00 41.74 103 ALA D CA 1
ATOM 2824 C C . ALA B 1 103 ? -15.347 18.205 -74.127 1.00 41.49 103 ALA D C 1
ATOM 2825 O O . ALA B 1 103 ? -15.397 19.180 -74.874 1.00 41.72 103 ALA D O 1
ATOM 2827 N N . HIS B 1 104 ? -16.154 18.070 -73.086 1.00 40.74 104 HIS D N 1
ATOM 2828 C CA . HIS B 1 104 ? -17.137 19.092 -72.753 1.00 40.83 104 HIS D CA 1
ATOM 2829 C C . HIS B 1 104 ? -16.455 20.372 -72.273 1.00 41.37 104 HIS D C 1
ATOM 2830 O O . HIS B 1 104 ? -16.912 21.476 -72.592 1.00 41.79 104 HIS D O 1
ATOM 2837 N N . LYS B 1 105 ? -15.382 20.214 -71.494 1.00 41.04 105 LYS D N 1
ATOM 2838 C CA . LYS B 1 105 ? -14.553 21.343 -71.059 1.00 41.28 105 LYS D CA 1
ATOM 2839 C C . LYS B 1 105 ? -13.982 22.119 -72.255 1.00 40.96 105 LYS D C 1
ATOM 2840 O O . LYS B 1 105 ? -14.063 23.341 -72.297 1.00 41.83 105 LYS D O 1
ATOM 2842 N N . LEU B 1 106 ? -13.440 21.398 -73.227 1.00 40.87 106 LEU D N 1
ATOM 2843 C CA . LEU B 1 106 ? -12.955 21.986 -74.487 1.00 44.01 106 LEU D CA 1
ATOM 2844 C C . LEU B 1 106 ? -14.011 22.769 -75.287 1.00 48.01 106 LEU D C 1
ATOM 2845 O O . LEU B 1 106 ? -13.726 23.823 -75.848 1.00 49.51 106 LEU D O 1
ATOM 2850 N N . ILE B 1 107 ? -15.223 22.240 -75.362 1.00 55.39 107 ILE D N 1
ATOM 2851 C CA . ILE B 1 107 ? -16.332 22.956 -75.998 1.00 58.99 107 ILE D CA 1
ATOM 2852 C C . ILE B 1 107 ? -16.707 24.202 -75.188 1.00 61.58 107 ILE D C 1
ATOM 2853 O O . ILE B 1 107 ? -17.184 25.183 -75.755 1.00 66.74 107 ILE D O 1
ATOM 2855 N N . LYS B 1 108 ? -16.474 24.160 -73.873 1.00 63.14 108 LYS D N 1
ATOM 2856 C CA . LYS B 1 108 ? -16.711 25.307 -72.983 1.00 68.17 108 LYS D CA 1
ATOM 2857 C C . LYS B 1 108 ? -15.686 26.427 -73.209 1.00 69.74 108 LYS D C 1
ATOM 2858 O O . LYS B 1 108 ? -16.055 27.586 -73.379 1.00 72.10 108 LYS D O 1
ATOM 2860 N N . ASN B 1 109 ? -14.407 26.067 -73.216 1.00 70.27 109 ASN D N 1
ATOM 2861 C CA . ASN B 1 109 ? -13.336 26.959 -73.667 1.00 71.92 109 ASN D CA 1
ATOM 2862 C C . ASN B 1 109 ? -13.375 27.215 -75.187 1.00 68.82 109 ASN D C 1
ATOM 2863 O O . ASN B 1 109 ? -12.496 27.890 -75.730 1.00 70.03 109 ASN D O 1
ATOM 2868 N N . ASN B 1 110 ? -14.378 26.652 -75.866 1.00 64.50 110 ASN D N 1
ATOM 2869 C CA . ASN B 1 110 ? -14.638 26.926 -77.275 1.00 61.86 110 ASN D CA 1
ATOM 2870 C C . ASN B 1 110 ? -13.472 26.450 -78.151 1.00 60.25 110 ASN D C 1
ATOM 2871 O O . ASN B 1 110 ? -13.287 26.936 -79.261 1.00 65.53 110 ASN D O 1
ATOM 2876 N N . GLU B 1 111 ? -12.712 25.469 -77.659 1.00 56.80 111 GLU D N 1
ATOM 2877 C CA . GLU B 1 111 ? -11.427 25.073 -78.265 1.00 55.22 111 GLU D CA 1
ATOM 2878 C C . GLU B 1 111 ? -11.589 24.182 -79.494 1.00 55.09 111 GLU D C 1
ATOM 2879 O O . GLU B 1 111 ? -10.674 24.055 -80.301 1.00 56.64 111 GLU D O 1
ATOM 2881 N N . HIS B 1 112 ? -12.754 23.555 -79.610 1.00 54.87 112 HIS D N 1
ATOM 2882 C CA . HIS B 1 112 ? -13.147 22.772 -80.801 1.00 52.45 112 HIS D CA 1
ATOM 2883 C C . HIS B 1 112 ? -13.234 23.549 -82.137 1.00 53.33 112 HIS D C 1
ATOM 2884 O O . HIS B 1 112 ? -13.454 22.937 -83.189 1.00 51.27 112 HIS D O 1
ATOM 2891 N N . LEU B 1 113 ? -13.060 24.874 -82.092 1.00 54.02 113 LEU D N 1
ATOM 2892 C CA . LEU B 1 113 ? -13.135 25.725 -83.286 1.00 55.12 113 LEU D CA 1
ATOM 2893 C C . LEU B 1 113 ? -11.820 25.852 -84.073 1.00 56.27 113 LEU D C 1
ATOM 2894 O O . LEU B 1 113 ? -11.840 26.216 -85.250 1.00 55.47 113 LEU D O 1
ATOM 2899 N N . ASN B 1 114 ? -10.693 25.567 -83.418 1.00 57.64 114 ASN D N 1
ATOM 2900 C CA . ASN B 1 114 ? -9.368 25.472 -84.071 1.00 57.65 114 ASN D CA 1
ATOM 2901 C C . ASN B 1 114 ? -8.986 24.016 -84.370 1.00 58.46 114 ASN D C 1
ATOM 2902 O O . ASN B 1 114 ? -9.573 23.104 -83.800 1.00 68.73 114 ASN D O 1
ATOM 2907 N N . LYS B 1 115 ? -7.993 23.786 -85.228 1.00 57.88 115 LYS D N 1
ATOM 2908 C CA . LYS B 1 115 ? -7.562 22.409 -85.539 1.00 58.28 115 LYS D CA 1
ATOM 2909 C C . LYS B 1 115 ? -6.781 21.776 -84.383 1.00 61.66 115 LYS D C 1
ATOM 2910 O O . LYS B 1 115 ? -6.788 20.553 -84.238 1.00 65.60 115 LYS D O 1
ATOM 2912 N N . GLU B 1 116 ? -6.105 22.607 -83.582 1.00 63.24 116 GLU D N 1
ATOM 2913 C CA . GLU B 1 116 ? -5.364 22.150 -82.399 1.00 60.25 116 GLU D CA 1
ATOM 2914 C C . GLU B 1 116 ? -6.285 21.393 -81.449 1.00 59.36 116 GLU D C 1
ATOM 2915 O O . GLU B 1 116 ? -5.917 20.349 -80.918 1.00 60.15 116 GLU D O 1
ATOM 2917 N N . GLY B 1 117 ? -7.491 21.918 -81.262 1.00 58.56 117 GLY D N 1
ATOM 2918 C CA . GLY B 1 117 ? -8.479 21.309 -80.371 1.00 59.93 117 GLY D CA 1
ATOM 2919 C C . GLY B 1 117 ? -9.152 20.092 -80.988 1.00 59.59 117 GLY D C 1
ATOM 2920 O O . GLY B 1 117 ? -9.235 19.024 -80.360 1.00 58.17 117 GLY D O 1
ATOM 2921 N N . ILE B 1 118 ? -9.633 20.254 -82.223 1.00 56.00 118 ILE D N 1
ATOM 2922 C CA . ILE B 1 118 ? -10.201 19.137 -82.993 1.00 53.31 118 ILE D CA 1
ATOM 2923 C C . ILE B 1 118 ? -9.286 17.905 -82.965 1.00 51.75 118 ILE D C 1
ATOM 2924 O O . ILE B 1 118 ? -9.758 16.771 -82.828 1.00 50.13 118 ILE D O 1
ATOM 2926 N N . ASN B 1 119 ? -7.980 18.141 -83.088 1.00 50.46 119 ASN D N 1
ATOM 2927 C CA . ASN B 1 119 ? -6.989 17.076 -82.966 1.00 49.95 119 ASN D CA 1
ATOM 2928 C C . ASN B 1 119 ? -7.016 16.479 -81.555 1.00 51.01 119 ASN D C 1
ATOM 2929 O O . ASN B 1 119 ? -6.974 15.251 -81.387 1.00 52.83 119 ASN D O 1
ATOM 2931 N N . LYS B 1 120 ? -7.095 17.343 -80.543 1.00 48.58 120 LYS D N 1
ATOM 2932 C CA . LYS B 1 120 ? -7.128 16.882 -79.154 1.00 46.46 120 LYS D CA 1
ATOM 2933 C C . LYS B 1 120 ? -8.400 16.098 -78.860 1.00 44.68 120 LYS D C 1
ATOM 2934 O O . LYS B 1 120 ? -8.368 15.097 -78.144 1.00 42.20 120 LYS D O 1
ATOM 2940 N N . LEU B 1 121 ? -9.509 16.560 -79.431 1.00 43.39 121 LEU D N 1
ATOM 2941 C CA . LEU B 1 121 ? -10.809 15.920 -79.257 1.00 42.32 121 LEU D CA 1
ATOM 2942 C C . LEU B 1 121 ? -10.871 14.500 -79.816 1.00 41.75 121 LEU D C 1
ATOM 2943 O O . LEU B 1 121 ? -11.329 13.580 -79.154 1.00 41.44 121 LEU D O 1
ATOM 2948 N N . VAL B 1 122 ? -10.393 14.320 -81.032 1.00 41.08 122 VAL D N 1
ATOM 2949 C CA . VAL B 1 122 ? -10.379 13.004 -81.624 1.00 41.73 122 VAL D CA 1
ATOM 2950 C C . VAL B 1 122 ? -9.548 12.010 -80.813 1.00 45.26 122 VAL D C 1
ATOM 2951 O O . VAL B 1 122 ? -9.899 10.840 -80.767 1.00 46.40 122 VAL D O 1
ATOM 2955 N N . SER B 1 123 ? -8.458 12.455 -80.178 1.00 50.77 123 SER D N 1
ATOM 2956 C CA . SER B 1 123 ? -7.682 11.575 -79.265 1.00 52.53 123 SER D CA 1
ATOM 2957 C C . SER B 1 123 ? -8.615 10.959 -78.248 1.00 48.83 123 SER D C 1
ATOM 2958 O O . SER B 1 123 ? -8.471 9.793 -77.897 1.00 48.79 123 SER D O 1
ATOM 2961 N N . LEU B 1 124 ? -9.567 11.766 -77.785 1.00 45.45 124 LEU D N 1
ATOM 2962 C CA . LEU B 1 124 ? -10.607 11.308 -76.893 1.00 43.45 124 LEU D CA 1
ATOM 2963 C C . LEU B 1 124 ? -11.516 10.368 -77.681 1.00 44.13 124 LEU D C 1
ATOM 2964 O O . LEU B 1 124 ? -11.686 9.199 -77.327 1.00 46.40 124 LEU D O 1
ATOM 2969 N N . LYS B 1 125 ? -12.046 10.840 -78.799 1.00 43.86 125 LYS D N 1
ATOM 2970 C CA . LYS B 1 125 ? -12.873 9.970 -79.646 1.00 42.83 125 LYS D CA 1
ATOM 2971 C C . LYS B 1 125 ? -12.188 8.624 -79.913 1.00 42.17 125 LYS D C 1
ATOM 2972 O O . LYS B 1 125 ? -12.857 7.597 -80.015 1.00 43.03 125 LYS D O 1
ATOM 2978 N N . ALA B 1 126 ? -10.859 8.653 -80.015 1.00 42.33 126 ALA D N 1
ATOM 2979 C CA . ALA B 1 126 ? -10.063 7.512 -80.462 1.00 43.10 126 ALA D CA 1
ATOM 2980 C C . ALA B 1 126 ? -10.335 6.293 -79.631 1.00 42.81 126 ALA D C 1
ATOM 2981 O O . ALA B 1 126 ? -10.499 5.190 -80.174 1.00 41.57 126 ALA D O 1
ATOM 2983 N N . SER B 1 127 ? -10.356 6.500 -78.317 1.00 41.10 127 SER D N 1
ATOM 2984 C CA . SER B 1 127 ? -10.695 5.434 -77.391 1.00 42.03 127 SER D CA 1
ATOM 2985 C C . SER B 1 127 ? -11.997 5.768 -76.661 1.00 42.00 127 SER D C 1
ATOM 2986 O O . SER B 1 127 ? -12.007 5.998 -75.454 1.00 43.91 127 SER D O 1
ATOM 2989 N N . LEU B 1 128 ? -13.099 5.800 -77.408 1.00 41.02 128 LEU D N 1
ATOM 2990 C CA . LEU B 1 128 ? -14.405 6.018 -76.803 1.00 41.45 128 LEU D CA 1
ATOM 2991 C C . LEU B 1 128 ? -15.210 4.731 -76.822 1.00 43.23 128 LEU D C 1
ATOM 2992 O O . LEU B 1 128 ? -15.375 4.081 -75.780 1.00 48.17 128 LEU D O 1
ATOM 2997 N N . ASN B 1 129 ? -15.709 4.353 -77.989 1.00 41.10 129 ASN D N 1
ATOM 2998 C CA . ASN B 1 129 ? -16.491 3.144 -78.101 1.00 39.94 129 ASN D CA 1
ATOM 2999 C C . ASN B 1 129 ? -15.828 2.356 -79.197 1.00 41.47 129 ASN D C 1
ATOM 3000 O O . ASN B 1 129 ? -14.923 1.568 -78.923 1.00 40.77 129 ASN D O 1
ATOM 3005 N N . LEU B 1 130 ? -16.202 2.631 -80.441 1.00 43.66 130 LEU D N 1
ATOM 3006 C CA . LEU B 1 130 ? -15.622 1.928 -81.570 1.00 44.84 130 LEU D CA 1
ATOM 3007 C C . LEU B 1 130 ? -14.392 2.628 -82.139 1.00 46.12 130 LEU D C 1
ATOM 3008 O O . LEU B 1 130 ? -13.787 2.145 -83.092 1.00 48.39 130 LEU D O 1
ATOM 3013 N N . GLY B 1 131 ? -14.023 3.771 -81.576 1.00 47.14 131 GLY D N 1
ATOM 3014 C CA . GLY B 1 131 ? -12.894 4.532 -82.100 1.00 47.26 131 GLY D CA 1
ATOM 3015 C C . GLY B 1 131 ? -13.319 5.260 -83.351 1.00 47.51 131 GLY D C 1
ATOM 3016 O O . GLY B 1 131 ? -14.492 5.564 -83.543 1.00 53.08 131 GLY D O 1
ATOM 3017 N N . LEU B 1 132 ? -12.380 5.532 -84.228 1.00 44.96 132 LEU D N 1
ATOM 3018 C CA . LEU B 1 132 ? -12.694 6.380 -85.345 1.00 44.01 132 LEU D CA 1
ATOM 3019 C C . LEU B 1 132 ? -13.344 5.567 -86.448 1.00 43.96 132 LEU D C 1
ATOM 3020 O O . LEU B 1 132 ? -13.025 4.404 -86.635 1.00 41.04 132 LEU D O 1
ATOM 3022 N N . SER B 1 133 ? -14.280 6.177 -87.165 1.00 47.20 133 SER D N 1
ATOM 3023 C CA . SER B 1 133 ? -14.723 5.643 -88.451 1.00 49.01 133 SER D CA 1
ATOM 3024 C C . SER B 1 133 ? -13.487 5.527 -89.335 1.00 52.57 133 SER D C 1
ATOM 3025 O O . SER B 1 133 ? -12.526 6.282 -89.140 1.00 51.75 133 SER D O 1
ATOM 3028 N N . GLU B 1 134 ? -13.501 4.593 -90.294 1.00 57.74 134 GLU D N 1
ATOM 3029 C CA . GLU B 1 134 ? -12.339 4.362 -91.192 1.00 59.92 134 GLU D CA 1
ATOM 3030 C C . GLU B 1 134 ? -11.906 5.653 -91.917 1.00 61.23 134 GLU D C 1
ATOM 3031 O O . GLU B 1 134 ? -10.710 5.944 -92.058 1.00 59.25 134 GLU D O 1
ATOM 3033 N N . SER B 1 135 ? -12.891 6.444 -92.330 1.00 62.22 135 SER D N 1
ATOM 3034 C CA . SER B 1 135 ? -12.644 7.770 -92.900 1.00 60.84 135 SER D CA 1
ATOM 3035 C C . SER B 1 135 ? -11.899 8.732 -91.955 1.00 58.30 135 SER D C 1
ATOM 3036 O O . SER B 1 135 ? -11.326 9.712 -92.421 1.00 61.67 135 SER D O 1
ATOM 3039 N N . LEU B 1 136 ? -11.889 8.448 -90.651 1.00 55.23 136 LEU D N 1
ATOM 3040 C CA . LEU B 1 136 ? -11.393 9.400 -89.652 1.00 53.72 136 LEU D CA 1
ATOM 3041 C C . LEU B 1 136 ? -10.068 9.018 -89.015 1.00 56.28 136 LEU D C 1
ATOM 3042 O O . LEU B 1 136 ? -9.464 9.838 -88.324 1.00 54.16 136 LEU D O 1
ATOM 3047 N N . LYS B 1 137 ? -9.635 7.774 -89.219 1.00 60.77 137 LYS D N 1
ATOM 3048 C CA . LYS B 1 137 ? -8.243 7.380 -88.958 1.00 61.54 137 LYS D CA 1
ATOM 3049 C C . LYS B 1 137 ? -7.388 8.015 -90.062 1.00 62.54 137 LYS D C 1
ATOM 3050 O O . LYS B 1 137 ? -6.261 8.450 -89.844 1.00 62.53 137 LYS D O 1
ATOM 3052 N N . LEU B 1 138 ? -7.983 8.092 -91.244 1.00 61.57 138 LEU D N 1
ATOM 3053 C CA . LEU B 1 138 ? -7.347 8.628 -92.426 1.00 62.36 138 LEU D CA 1
ATOM 3054 C C . LEU B 1 138 ? -7.183 10.145 -92.322 1.00 61.55 138 LEU D C 1
ATOM 3055 O O . LEU B 1 138 ? -6.277 10.733 -92.912 1.00 64.56 138 LEU D O 1
ATOM 3060 N N . ALA B 1 139 ? -8.072 10.774 -91.570 1.00 57.45 139 ALA D N 1
ATOM 3061 C CA . ALA B 1 139 ? -8.049 12.214 -91.419 1.00 55.06 139 ALA D CA 1
ATOM 3062 C C . ALA B 1 139 ? -7.107 12.634 -90.302 1.00 53.39 139 ALA D C 1
ATOM 3063 O O . ALA B 1 139 ? -6.566 13.743 -90.329 1.00 55.59 139 ALA D O 1
ATOM 3065 N N . PHE B 1 140 ? -6.919 11.758 -89.319 1.00 50.24 140 PHE D N 1
ATOM 3066 C CA . PHE B 1 140 ? -6.089 12.071 -88.157 1.00 50.09 140 PHE D CA 1
ATOM 3067 C C . PHE B 1 140 ? -5.153 10.887 -87.861 1.00 52.38 140 PHE D C 1
ATOM 3068 O O . PHE B 1 140 ? -5.177 10.330 -86.747 1.00 53.45 140 PHE D O 1
ATOM 3076 N N . PRO B 1 141 ? -4.304 10.515 -88.860 1.00 53.08 141 PRO D N 1
ATOM 3077 C CA . PRO B 1 141 ? -3.498 9.278 -88.888 1.00 51.74 141 PRO D CA 1
ATOM 3078 C C . PRO B 1 141 ? -2.228 9.306 -88.059 1.00 50.52 141 PRO D C 1
ATOM 3079 O O . PRO B 1 141 ? -1.471 8.322 -88.078 1.00 47.35 141 PRO D O 1
ATOM 3083 N N . ASN B 1 142 ? -1.999 10.429 -87.370 1.00 49.51 142 ASN D N 1
ATOM 3084 C CA . ASN B 1 142 ? -0.857 10.604 -86.478 1.00 49.11 142 ASN D CA 1
ATOM 3085 C C . ASN B 1 142 ? -1.247 10.927 -85.022 1.00 48.53 142 ASN D C 1
ATOM 3086 O O . ASN B 1 142 ? -0.442 11.508 -84.291 1.00 49.91 142 ASN D O 1
ATOM 3088 N N . VAL B 1 143 ? -2.451 10.528 -84.594 1.00 46.50 143 VAL D N 1
ATOM 3089 C CA . VAL B 1 143 ? -3.010 10.933 -83.288 1.00 44.98 143 VAL D CA 1
ATOM 3090 C C . VAL B 1 143 ? -2.828 9.900 -82.162 1.00 45.93 143 VAL D C 1
ATOM 3091 O O . VAL B 1 143 ? -3.186 8.738 -82.321 1.00 46.79 143 VAL D O 1
ATOM 3093 N N . ILE B 1 144 ? -2.302 10.336 -81.016 1.00 47.72 144 ILE D N 1
ATOM 3094 C CA . ILE B 1 144 ? -2.157 9.458 -79.841 1.00 49.72 144 ILE D CA 1
ATOM 3095 C C . ILE B 1 144 ? -3.442 9.451 -79.046 1.00 49.75 144 ILE D C 1
ATOM 3096 O O . ILE B 1 144 ? -3.827 10.461 -78.443 1.00 51.86 144 ILE D O 1
ATOM 3101 N N . SER B 1 145 ? -4.084 8.293 -79.033 1.00 46.74 145 SER D N 1
ATOM 3102 C CA . SER B 1 145 ? -5.359 8.132 -78.382 1.00 46.24 145 SER D CA 1
ATOM 3103 C C . SER B 1 145 ? -5.278 8.513 -76.909 1.00 46.59 145 SER D C 1
ATOM 3104 O O . SER B 1 145 ? -4.209 8.448 -76.301 1.00 52.45 145 SER D O 1
ATOM 3107 N N . ALA B 1 146 ? -6.406 8.921 -76.344 1.00 44.66 146 ALA D N 1
ATOM 3108 C CA . ALA B 1 146 ? -6.448 9.460 -74.990 1.00 44.86 146 ALA D CA 1
ATOM 3109 C C . ALA B 1 146 ? -6.160 8.398 -73.958 1.00 45.58 146 ALA D C 1
ATOM 3110 O O . ALA B 1 146 ? -6.507 7.250 -74.170 1.00 45.33 146 ALA D O 1
ATOM 3112 N N . THR B 1 147 ? -5.548 8.782 -72.838 1.00 48.76 147 THR D N 1
ATOM 3113 C CA . THR B 1 147 ? -5.422 7.881 -71.676 1.00 52.08 147 THR D CA 1
ATOM 3114 C C . THR B 1 147 ? -6.810 7.528 -71.085 1.00 52.92 147 THR D C 1
ATOM 3115 O O . THR B 1 147 ? -7.516 8.398 -70.557 1.00 54.00 147 THR D O 1
ATOM 3117 N N . ARG B 1 148 ? -7.191 6.255 -71.185 1.00 52.82 148 ARG D N 1
ATOM 3118 C CA . ARG B 1 148 ? -8.539 5.813 -70.815 1.00 53.88 148 ARG D CA 1
ATOM 3119 C C . ARG B 1 148 ? -8.591 5.418 -69.349 1.00 51.78 148 ARG D C 1
ATOM 3120 O O . ARG B 1 148 ? -7.716 4.693 -68.869 1.00 55.04 148 ARG D O 1
ATOM 3128 N N . LEU B 1 149 ? -9.621 5.862 -68.640 1.00 46.04 149 LEU D N 1
ATOM 3129 C CA . LEU B 1 149 ? -9.624 5.710 -67.190 1.00 43.54 149 LEU D CA 1
ATOM 3130 C C . LEU B 1 149 ? -9.893 4.273 -66.766 1.00 41.24 149 LEU D C 1
ATOM 3131 O O . LEU B 1 149 ? -9.202 3.751 -65.899 1.00 40.17 149 LEU D O 1
ATOM 3136 N N . ASN B 1 155 ? -16.584 -1.038 -55.970 1.00 46.24 155 ASN D N 1
ATOM 3137 C CA . ASN B 1 155 ? -17.642 -0.382 -55.183 1.00 49.47 155 ASN D CA 1
ATOM 3138 C C . ASN B 1 155 ? -18.986 -0.422 -55.915 1.00 47.54 155 ASN D C 1
ATOM 3139 O O . ASN B 1 155 ? -19.070 -0.915 -57.036 1.00 48.72 155 ASN D O 1
ATOM 3144 N N . ILE B 1 156 ? -20.038 0.086 -55.284 1.00 44.27 156 ILE D N 1
ATOM 3145 C CA . ILE B 1 156 ? -21.340 0.117 -55.908 1.00 43.04 156 ILE D CA 1
ATOM 3146 C C . ILE B 1 156 ? -21.991 1.525 -55.880 1.00 46.54 156 ILE D C 1
A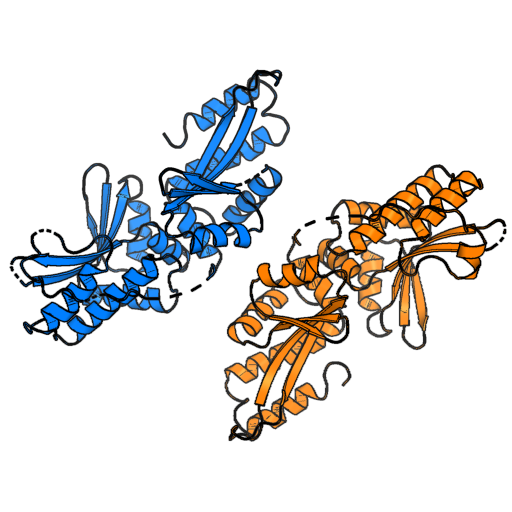TOM 3147 O O . ILE B 1 156 ? -22.257 2.096 -56.945 1.00 48.86 156 ILE D O 1
ATOM 3152 N N . PRO B 1 157 ? -22.274 2.099 -54.703 1.00 49.04 157 PRO D N 1
ATOM 3153 C CA . PRO B 1 157 ? -22.508 1.501 -53.428 1.00 49.96 157 PRO D CA 1
ATOM 3154 C C . PRO B 1 157 ? -23.992 1.365 -53.238 1.00 53.27 157 PRO D C 1
ATOM 3155 O O . PRO B 1 157 ? -24.436 0.251 -52.949 1.00 66.19 157 PRO D O 1
ATOM 3159 N N . ASP B 1 158 ? -24.764 2.448 -53.417 1.00 50.24 158 ASP D N 1
ATOM 3160 C CA . ASP B 1 158 ? -26.170 2.437 -52.975 1.00 49.22 158 ASP D CA 1
ATOM 3161 C C . ASP B 1 158 ? -26.883 1.220 -53.544 1.00 48.75 158 ASP D C 1
ATOM 3162 O O . ASP B 1 158 ? -26.645 0.845 -54.693 1.00 48.27 158 ASP D O 1
ATOM 3167 N N . PRO B 1 159 ? -27.721 0.567 -52.730 1.00 48.61 159 PRO D N 1
ATOM 3168 C CA . PRO B 1 159 ? -28.473 -0.553 -53.250 1.00 51.47 159 PRO D CA 1
ATOM 3169 C C . PRO B 1 159 ? -29.172 -0.241 -54.573 1.00 53.09 159 PRO D C 1
ATOM 3170 O O . PRO B 1 159 ? -29.110 -1.033 -55.521 1.00 52.53 159 PRO D O 1
ATOM 3174 N N . HIS B 1 160 ? -29.796 0.929 -54.633 1.00 53.62 160 HIS D N 1
ATOM 3175 C CA . HIS B 1 160 ? -30.467 1.392 -55.841 1.00 53.92 160 HIS D CA 1
ATOM 3176 C C . HIS B 1 160 ? -29.677 1.209 -57.117 1.00 49.27 160 HIS D C 1
ATOM 3177 O O . HIS B 1 160 ? -30.272 1.000 -58.162 1.00 52.80 160 HIS D O 1
ATOM 3184 N N . TRP B 1 161 ? -28.357 1.321 -57.047 1.00 42.88 161 TRP D N 1
ATOM 3185 C CA . TRP B 1 161 ? -27.536 1.122 -58.223 1.00 42.53 161 TRP D CA 1
ATOM 3186 C C . TRP B 1 161 ? -27.836 -0.203 -58.948 1.00 41.45 161 TRP D C 1
ATOM 3187 O O . TRP B 1 161 ? -28.072 -0.208 -60.173 1.00 40.51 161 TRP D O 1
ATOM 3198 N N . LEU B 1 162 ? -27.812 -1.312 -58.202 1.00 38.70 162 LEU D N 1
ATOM 3199 C CA . LEU B 1 162 ? -28.058 -2.645 -58.779 1.00 36.81 162 LEU D CA 1
ATOM 3200 C C . LEU B 1 162 ? -29.460 -2.697 -59.349 1.00 36.44 162 LEU D C 1
ATOM 3201 O O . LEU B 1 162 ? -29.667 -3.173 -60.459 1.00 36.59 162 LEU D O 1
ATOM 3203 N N . SER B 1 163 ? -30.405 -2.186 -58.563 1.00 36.25 163 SER D N 1
ATOM 3204 C CA . SER B 1 163 ? -31.816 -2.108 -58.914 1.00 35.35 163 SER D CA 1
ATOM 3205 C C . SER B 1 163 ? -31.958 -1.489 -60.300 1.00 34.44 163 SER D C 1
ATOM 3206 O O . SER B 1 163 ? -32.562 -2.069 -61.202 1.00 35.45 163 SER D O 1
ATOM 3209 N N . GLY B 1 164 ? -31.356 -0.324 -60.471 1.00 32.61 164 GLY D N 1
ATOM 3210 C CA . GLY B 1 164 ? -31.290 0.312 -61.770 1.00 32.25 164 GLY D CA 1
ATOM 3211 C C . GLY B 1 164 ? -30.410 -0.422 -62.772 1.00 31.12 164 GLY D C 1
ATOM 3212 O O . GLY B 1 164 ? -30.748 -0.500 -63.944 1.00 31.38 164 GLY D O 1
ATOM 3213 N N . PHE B 1 165 ? -29.274 -0.949 -62.341 1.00 29.85 165 PHE D N 1
ATOM 3214 C CA . PHE B 1 165 ? -28.460 -1.750 -63.250 1.00 29.52 165 PHE D CA 1
ATOM 3215 C C . PHE B 1 165 ? -29.187 -3.018 -63.724 1.00 32.13 165 PHE D C 1
ATOM 3216 O O . PHE B 1 165 ? -28.956 -3.492 -64.840 1.00 34.35 165 PHE D O 1
ATOM 3224 N N . ALA B 1 166 ? -30.052 -3.578 -62.881 1.00 33.17 166 ALA D N 1
ATOM 3225 C CA . ALA B 1 166 ? -30.704 -4.845 -63.207 1.00 34.54 166 ALA D CA 1
ATOM 3226 C C . ALA B 1 166 ? -31.971 -4.587 -63.998 1.00 34.33 166 ALA D C 1
ATOM 3227 O O . ALA B 1 166 ? -32.407 -5.433 -64.784 1.00 34.83 166 ALA D O 1
ATOM 3229 N N . SER B 1 167 ? -32.555 -3.409 -63.804 1.00 34.51 167 SER D N 1
ATOM 3230 C CA . SER B 1 167 ? -33.672 -2.963 -64.659 1.00 35.49 167 SER D CA 1
ATOM 3231 C C . SER B 1 167 ? -33.226 -2.826 -66.113 1.00 34.93 167 SER D C 1
ATOM 3232 O O . SER B 1 167 ? -34.056 -2.788 -67.014 1.00 36.22 167 SER D O 1
ATOM 3235 N N . ALA B 1 168 ? -31.911 -2.730 -66.314 1.00 34.47 168 ALA D N 1
ATOM 3236 C CA . ALA B 1 168 ? -31.294 -2.559 -67.631 1.00 32.77 168 ALA D CA 1
ATOM 3237 C C . ALA B 1 168 ? -30.872 -3.880 -68.221 1.00 30.89 168 ALA D C 1
ATOM 3238 O O . ALA B 1 168 ? -31.281 -4.251 -69.312 1.00 31.68 168 ALA D O 1
ATOM 3240 N N . GLU B 1 169 ? -30.037 -4.580 -67.484 1.00 29.14 169 GLU D N 1
ATOM 3241 C CA . GLU B 1 169 ? -29.320 -5.680 -68.042 1.00 29.09 169 GLU D CA 1
ATOM 3242 C C . GLU B 1 169 ? -29.696 -6.995 -67.366 1.00 28.81 169 GLU D C 1
ATOM 3243 O O . GLU B 1 169 ? -29.174 -8.046 -67.693 1.00 29.42 169 GLU D O 1
ATOM 3249 N N . GLY B 1 170 ? -30.637 -6.952 -66.448 1.00 29.47 170 GLY D N 1
ATOM 3250 C CA . GLY B 1 170 ? -31.090 -8.169 -65.795 1.00 30.93 170 GLY D CA 1
ATOM 3251 C C . GLY B 1 170 ? -31.907 -9.069 -66.698 1.00 31.90 170 GLY D C 1
ATOM 3252 O O . GLY B 1 170 ? -32.150 -8.746 -67.853 1.00 29.85 170 GLY D O 1
ATOM 3253 N N . CYS B 1 171 ? -32.320 -10.211 -66.144 1.00 34.96 171 CYS D N 1
ATOM 3254 C CA . CYS B 1 171 ? -33.234 -11.159 -66.810 1.00 35.97 171 CYS D CA 1
ATOM 3255 C C . CYS B 1 171 ? -33.772 -12.164 -65.827 1.00 36.74 171 CYS D C 1
ATOM 3256 O O . CYS B 1 171 ? -33.009 -12.950 -65.288 1.00 39.13 171 CYS D O 1
ATOM 3259 N N . PHE B 1 172 ? -35.076 -12.164 -65.611 1.00 37.02 172 PHE D N 1
ATOM 3260 C CA . PHE B 1 172 ? -35.647 -13.014 -64.593 1.00 39.43 172 PHE D CA 1
ATOM 3261 C C . PHE B 1 172 ? -36.396 -14.062 -65.331 1.00 39.28 172 PHE D C 1
ATOM 3262 O O . PHE B 1 172 ? -37.400 -13.760 -65.960 1.00 41.75 172 PHE D O 1
ATOM 3270 N N . MET B 1 173 ? -35.915 -15.292 -65.281 1.00 39.59 173 MET D N 1
ATOM 3271 C CA . MET B 1 173 ? -36.543 -16.338 -66.067 1.00 42.55 173 MET D CA 1
ATOM 3272 C C . MET B 1 173 ? -36.723 -17.652 -65.295 1.00 42.74 173 MET D C 1
ATOM 3273 O O . MET B 1 173 ? -36.011 -17.923 -64.339 1.00 40.20 173 MET D O 1
ATOM 3278 N N . VAL B 1 174 ? -37.714 -18.434 -65.731 1.00 45.72 174 VAL D N 1
ATOM 3279 C CA . VAL B 1 174 ? -38.087 -19.721 -65.128 1.00 47.16 174 VAL D CA 1
ATOM 3280 C C . VAL B 1 174 ? -37.567 -20.868 -65.967 1.00 46.03 174 VAL D C 1
ATOM 3281 O O . VAL B 1 174 ? -37.747 -20.878 -67.171 1.00 49.01 174 VAL D O 1
ATOM 3285 N N . GLY B 1 175 ? -36.965 -21.858 -65.339 1.00 43.95 175 GLY D N 1
ATOM 3286 C CA . GLY B 1 175 ? -36.343 -22.919 -66.099 1.00 47.81 175 GLY D CA 1
ATOM 3287 C C . GLY B 1 175 ? -37.074 -24.222 -65.921 1.00 52.72 175 GLY D C 1
ATOM 3288 O O . GLY B 1 175 ? -37.075 -24.784 -64.826 1.00 55.25 175 GLY D O 1
ATOM 3289 N N . ILE B 1 176 ? -37.700 -24.698 -66.995 1.00 55.86 176 ILE D N 1
ATOM 3290 C CA . ILE B 1 176 ? -38.366 -25.999 -66.998 1.00 56.69 176 ILE D CA 1
ATOM 3291 C C . ILE B 1 176 ? -37.540 -26.974 -67.839 1.00 58.52 176 ILE D C 1
ATOM 3292 O O . ILE B 1 176 ? -37.943 -27.395 -68.931 1.00 57.81 176 ILE D O 1
ATOM 3297 N N . ALA B 1 177 ? -36.368 -27.319 -67.322 1.00 61.54 177 ALA D N 1
ATOM 3298 C CA . ALA B 1 177 ? -35.511 -28.313 -67.951 1.00 66.99 177 ALA D CA 1
ATOM 3299 C C . ALA B 1 177 ? -36.231 -29.630 -68.117 1.00 74.00 177 ALA D C 1
ATOM 3300 O O . ALA B 1 177 ? -37.280 -29.875 -67.513 1.00 80.13 177 ALA D O 1
ATOM 3302 N N . LYS B 1 178 ? -35.636 -30.483 -68.936 1.00 79.47 178 LYS D N 1
ATOM 3303 C CA . LYS B 1 178 ? -36.181 -31.792 -69.220 1.00 76.88 178 LYS D CA 1
ATOM 3304 C C . LYS B 1 178 ? -35.289 -32.767 -68.465 1.00 69.49 178 LYS D C 1
ATOM 3305 O O . LYS B 1 178 ? -34.146 -33.019 -68.855 1.00 67.36 178 LYS D O 1
ATOM 3311 N N . SER B 1 179 ? -35.806 -33.244 -67.337 1.00 65.45 179 SER D N 1
ATOM 3312 C CA . SER B 1 179 ? -35.123 -34.237 -66.502 1.00 64.56 179 SER D CA 1
ATOM 3313 C C . SER B 1 179 ? -35.658 -35.650 -66.752 1.00 64.42 179 SER D C 1
ATOM 3314 O O . SER B 1 179 ? -36.672 -35.841 -67.424 1.00 63.21 179 SER D O 1
ATOM 3317 N N . SER B 1 180 ? -34.963 -36.636 -66.201 1.00 63.69 180 SER D N 1
ATOM 3318 C CA . SER B 1 180 ? -35.392 -38.033 -66.289 1.00 66.23 180 SER D CA 1
ATOM 3319 C C . SER B 1 180 ? -35.846 -38.526 -64.917 1.00 64.76 180 SER D C 1
ATOM 3320 O O . SER B 1 180 ? -36.982 -38.970 -64.737 1.00 61.78 180 SER D O 1
ATOM 3323 N N . ALA B 1 181 ? -34.939 -38.417 -63.951 1.00 64.49 181 ALA D N 1
ATOM 3324 C CA . ALA B 1 181 ? -35.173 -38.844 -62.572 1.00 65.34 181 ALA D CA 1
ATOM 3325 C C . ALA B 1 181 ? -36.230 -38.011 -61.843 1.00 65.57 181 ALA D C 1
ATOM 3326 O O . ALA B 1 181 ? -36.532 -38.268 -60.679 1.00 66.18 181 ALA D O 1
ATOM 3328 N N . SER B 1 182 ? -36.776 -37.003 -62.509 1.00 69.85 182 SER D N 1
ATOM 3329 C CA . SER B 1 182 ? -37.864 -36.221 -61.943 1.00 74.11 182 SER D CA 1
ATOM 3330 C C . SER B 1 182 ? -39.198 -36.940 -62.197 1.00 79.45 182 SER D C 1
ATOM 3331 O O . SER B 1 182 ? -39.691 -36.976 -63.339 1.00 85.40 182 SER D O 1
ATOM 3334 N N . SER B 1 183 ? -39.750 -37.525 -61.127 1.00 79.87 183 SER D N 1
ATOM 3335 C CA . SER B 1 183 ? -41.079 -38.179 -61.124 1.00 79.92 183 SER D CA 1
ATOM 3336 C C . SER B 1 183 ? -42.200 -37.355 -61.783 1.00 74.26 183 SER D C 1
ATOM 3337 O O . SER B 1 183 ? -42.979 -37.885 -62.584 1.00 68.20 183 SER D O 1
ATOM 3340 N N . THR B 1 184 ? -42.272 -36.074 -61.409 1.00 70.33 184 THR D N 1
ATOM 3341 C CA . THR B 1 184 ? -43.163 -35.090 -62.032 1.00 63.28 184 THR D CA 1
ATOM 3342 C C . THR B 1 184 ? -42.952 -35.055 -63.540 1.00 59.60 184 THR D C 1
ATOM 3343 O O . THR B 1 184 ? -43.899 -34.852 -64.288 1.00 59.19 184 THR D O 1
ATOM 3345 N N . GLY B 1 185 ? -41.708 -35.251 -63.971 1.00 57.87 185 GLY D N 1
ATOM 3346 C CA . GLY B 1 185 ? -41.371 -35.390 -65.384 1.00 60.01 185 GLY D CA 1
ATOM 3347 C C . GLY B 1 185 ? -40.289 -34.416 -65.816 1.00 66.20 185 GLY D C 1
ATOM 3348 O O . GLY B 1 185 ? -39.557 -34.656 -66.781 1.00 67.80 185 GLY D O 1
ATOM 3349 N N . TYR B 1 186 ? -40.193 -33.299 -65.105 1.00 71.49 186 TYR D N 1
ATOM 3350 C CA . TYR B 1 186 ? -39.273 -32.232 -65.479 1.00 71.25 186 TYR D CA 1
ATOM 3351 C C . TYR B 1 186 ? -38.825 -31.442 -64.253 1.00 68.94 186 TYR D C 1
ATOM 3352 O O . TYR B 1 186 ? -39.377 -31.594 -63.151 1.00 70.75 186 TYR D O 1
ATOM 3354 N N . GLN B 1 187 ? -37.824 -30.594 -64.477 1.00 62.82 187 GLN D N 1
ATOM 3355 C CA . GLN B 1 187 ? -37.197 -29.792 -63.431 1.00 57.33 187 GLN D CA 1
ATOM 3356 C C . GLN B 1 187 ? -37.570 -28.296 -63.502 1.00 55.23 187 GLN D C 1
ATOM 3357 O O . GLN B 1 187 ? -37.335 -27.644 -64.514 1.00 58.33 187 GLN D O 1
ATOM 3363 N N . VAL B 1 188 ? -38.119 -27.754 -62.418 1.00 50.17 188 VAL D N 1
ATOM 3364 C CA . VAL B 1 188 ? -38.429 -26.331 -62.340 1.00 46.60 188 VAL D CA 1
ATOM 3365 C C . VAL B 1 188 ? -37.438 -25.664 -61.412 1.00 49.60 188 VAL D C 1
ATOM 3366 O O . VAL B 1 188 ? -37.290 -26.092 -60.260 1.00 52.82 188 VAL D O 1
ATOM 3370 N N . TYR B 1 189 ? -36.751 -24.636 -61.927 1.00 49.32 189 TYR D N 1
ATOM 3371 C CA . TYR B 1 189 ? -35.882 -23.743 -61.124 1.00 46.35 189 TYR D CA 1
ATOM 3372 C C . TYR B 1 189 ? -36.160 -22.301 -61.510 1.00 43.22 189 TYR D C 1
ATOM 3373 O O . TYR B 1 189 ? -36.789 -22.035 -62.533 1.00 44.81 189 TYR D O 1
ATOM 3382 N N . LEU B 1 190 ? -35.690 -21.382 -60.681 1.00 40.62 190 LEU D N 1
ATOM 3383 C CA . LEU B 1 190 ? -35.715 -19.984 -61.010 1.00 40.30 190 LEU D CA 1
ATOM 3384 C C . LEU B 1 190 ? -34.290 -19.519 -61.198 1.00 41.70 190 LEU D C 1
ATOM 3385 O O . LEU B 1 190 ? -33.462 -19.751 -60.310 1.00 45.59 190 LEU D O 1
ATOM 3390 N N . THR B 1 191 ? -33.999 -18.889 -62.349 1.00 41.17 191 THR D N 1
ATOM 3391 C CA . THR B 1 191 ? -32.697 -18.230 -62.589 1.00 39.45 191 THR D CA 1
ATOM 3392 C C . THR B 1 191 ? -32.806 -16.726 -62.666 1.00 38.12 191 THR D C 1
ATOM 3393 O O . THR B 1 191 ? -33.752 -16.187 -63.226 1.00 38.70 191 THR D O 1
ATOM 3396 N N . PHE B 1 192 ? -31.806 -16.059 -62.109 1.00 38.82 192 PHE D N 1
ATOM 3397 C CA . PHE B 1 192 ? -31.624 -14.620 -62.291 1.00 38.84 192 PHE D CA 1
ATOM 3398 C C . PHE B 1 192 ? -30.279 -14.331 -62.915 1.00 41.64 192 PHE D C 1
ATOM 3399 O O . PHE B 1 192 ? -29.238 -14.772 -62.400 1.00 43.89 192 PHE D O 1
ATOM 3407 N N . ILE B 1 193 ? -30.323 -13.547 -63.991 1.00 42.55 193 ILE D N 1
ATOM 3408 C CA . ILE B 1 193 ? -29.177 -13.250 -64.815 1.00 42.64 193 ILE D CA 1
ATOM 3409 C C . ILE B 1 193 ? -29.150 -11.771 -65.099 1.00 44.33 193 ILE D C 1
ATOM 3410 O O . ILE B 1 193 ? -30.166 -11.208 -65.484 1.00 45.93 193 ILE D O 1
ATOM 3415 N N . LEU B 1 194 ? -27.991 -11.149 -64.918 1.00 45.15 194 LEU D N 1
ATOM 3416 C CA . LEU B 1 194 ? -27.692 -9.899 -65.617 1.00 45.94 194 LEU D CA 1
ATOM 3417 C C . LEU B 1 194 ? -26.338 -10.077 -66.314 1.00 44.15 194 LEU D C 1
ATOM 3418 O O . LEU B 1 194 ? -25.427 -10.698 -65.754 1.00 45.10 194 LEU D O 1
ATOM 3423 N N . THR B 1 195 ? -26.223 -9.572 -67.540 1.00 41.18 195 THR D N 1
ATOM 3424 C CA . THR B 1 195 ? -25.068 -9.875 -68.376 1.00 39.62 195 THR D CA 1
ATOM 3425 C C . THR B 1 195 ? -24.336 -8.591 -68.785 1.00 39.77 195 THR D C 1
ATOM 3426 O O . THR B 1 195 ? -24.899 -7.493 -68.797 1.00 37.02 195 THR D O 1
ATOM 3430 N N . GLN B 1 196 ? -23.064 -8.747 -69.123 1.00 41.39 196 GLN D N 1
ATOM 3431 C CA . GLN B 1 196 ? -22.176 -7.617 -69.352 1.00 42.96 196 GLN D CA 1
ATOM 3432 C C . GLN B 1 196 ? -20.864 -8.099 -69.980 1.00 44.70 196 GLN D C 1
ATOM 3433 O O . GLN B 1 196 ? -20.330 -9.142 -69.598 1.00 46.39 196 GLN D O 1
ATOM 3439 N N . HIS B 1 197 ? -20.339 -7.323 -70.923 1.00 46.37 197 HIS D N 1
ATOM 3440 C CA . HIS B 1 197 ? -19.093 -7.651 -71.642 1.00 49.01 197 HIS D CA 1
ATOM 3441 C C . HIS B 1 197 ? -17.942 -8.104 -70.742 1.00 49.70 197 HIS D C 1
ATOM 3442 O O . HIS B 1 197 ? -17.850 -7.710 -69.584 1.00 50.79 197 HIS D O 1
ATOM 3449 N N . VAL B 1 198 ? -17.056 -8.925 -71.291 1.00 51.90 198 VAL D N 1
ATOM 3450 C CA . VAL B 1 198 ? -15.854 -9.348 -70.560 1.00 55.20 198 VAL D CA 1
ATOM 3451 C C . VAL B 1 198 ? -14.947 -8.216 -70.064 1.00 56.85 198 VAL D C 1
ATOM 3452 O O . VAL B 1 198 ? -14.491 -8.265 -68.929 1.00 58.70 198 VAL D O 1
ATOM 3456 N N . ARG B 1 199 ? -14.684 -7.223 -70.915 1.00 57.37 199 ARG D N 1
ATOM 3457 C CA . ARG B 1 199 ? -13.922 -6.007 -70.549 1.00 58.10 199 ARG D CA 1
ATOM 3458 C C . ARG B 1 199 ? -14.232 -5.489 -69.151 1.00 57.65 199 ARG D C 1
ATOM 3459 O O . ARG B 1 199 ? -13.329 -5.193 -68.375 1.00 56.06 199 ARG D O 1
ATOM 3461 N N . ASP B 1 200 ? -15.513 -5.384 -68.831 1.00 59.42 200 ASP D N 1
ATOM 3462 C CA . ASP B 1 200 ? -15.924 -4.869 -67.541 1.00 61.84 200 ASP D CA 1
ATOM 3463 C C . ASP B 1 200 ? -16.079 -6.013 -66.540 1.00 65.16 200 ASP D C 1
ATOM 3464 O O . ASP B 1 200 ? -17.085 -6.124 -65.841 1.00 67.46 200 ASP D O 1
ATOM 3469 N N . GLU B 1 201 ? -15.048 -6.847 -66.472 1.00 68.44 201 GLU D N 1
ATOM 3470 C CA . GLU B 1 201 ? -14.978 -7.964 -65.542 1.00 69.71 201 GLU D CA 1
ATOM 3471 C C . GLU B 1 201 ? -14.773 -7.426 -64.149 1.00 64.07 201 GLU D C 1
ATOM 3472 O O . GLU B 1 201 ? -15.245 -7.996 -63.173 1.00 58.45 201 GLU D O 1
ATOM 3478 N N . ASN B 1 202 ? -14.048 -6.321 -64.071 1.00 66.17 202 ASN D N 1
ATOM 3479 C CA . ASN B 1 202 ? -13.868 -5.616 -62.816 1.00 70.87 202 ASN D CA 1
ATOM 3480 C C . ASN B 1 202 ? -15.148 -5.659 -61.985 1.00 70.40 202 ASN D C 1
ATOM 3481 O O . ASN B 1 202 ? -15.124 -6.005 -60.796 1.00 69.75 202 ASN D O 1
ATOM 3483 N N . LEU B 1 203 ? -16.264 -5.335 -62.633 1.00 67.35 203 LEU D N 1
ATOM 3484 C CA . LEU B 1 203 ? -17.535 -5.251 -61.943 1.00 64.92 203 LEU D CA 1
ATOM 3485 C C . LEU B 1 203 ? -18.168 -6.612 -61.714 1.00 63.16 203 LEU D C 1
ATOM 3486 O O . LEU B 1 203 ? -18.598 -6.909 -60.610 1.00 66.53 203 LEU D O 1
ATOM 3491 N N . MET B 1 204 ? -18.226 -7.448 -62.739 1.00 59.03 204 MET D N 1
ATOM 3492 C CA . MET B 1 204 ? -18.943 -8.716 -62.614 1.00 57.61 204 MET D CA 1
ATOM 3493 C C . MET B 1 204 ? -18.529 -9.479 -61.345 1.00 58.92 204 MET D C 1
ATOM 3494 O O . MET B 1 204 ? -19.366 -10.099 -60.674 1.00 62.06 204 MET D O 1
ATOM 3499 N N . LYS B 1 205 ? -17.250 -9.389 -60.997 1.00 57.94 205 LYS D N 1
ATOM 3500 C CA . LYS B 1 205 ? -16.750 -9.929 -59.732 1.00 57.35 205 LYS D CA 1
ATOM 3501 C C . LYS B 1 205 ? -17.284 -9.165 -58.497 1.00 59.53 205 LYS D C 1
ATOM 3502 O O . LYS B 1 205 ? -17.351 -9.725 -57.403 1.00 64.01 205 LYS D O 1
ATOM 3508 N N . CYS B 1 206 ? -17.655 -7.897 -58.673 1.00 59.29 206 CYS D N 1
ATOM 3509 C CA . CYS B 1 206 ? -18.237 -7.089 -57.592 1.00 60.19 206 CYS D CA 1
ATOM 3510 C C . CYS B 1 206 ? -19.617 -7.541 -57.218 1.00 57.38 206 CYS D C 1
ATOM 3511 O O . CYS B 1 206 ? -19.980 -7.476 -56.049 1.00 58.90 206 CYS D O 1
ATOM 3514 N N . LEU B 1 207 ? -20.400 -7.942 -58.214 1.00 54.97 207 LEU D N 1
ATOM 3515 C CA . LEU B 1 207 ? -21.795 -8.288 -57.973 1.00 58.12 207 LEU D CA 1
ATOM 3516 C C . LEU B 1 207 ? -21.855 -9.530 -57.114 1.00 57.92 207 LEU D C 1
ATOM 3517 O O . LEU B 1 207 ? -22.754 -9.688 -56.271 1.00 56.40 207 LEU D O 1
ATOM 3522 N N . VAL B 1 208 ? -20.877 -10.400 -57.323 1.00 56.66 208 VAL D N 1
ATOM 3523 C CA . VAL B 1 208 ? -20.761 -11.587 -56.519 1.00 60.69 208 VAL D CA 1
ATOM 3524 C C . VAL B 1 208 ? -20.479 -11.203 -55.071 1.00 64.35 208 VAL D C 1
ATOM 3525 O O . VAL B 1 208 ? -21.356 -11.352 -54.226 1.00 71.38 208 VAL D O 1
ATOM 3529 N N . ASP B 1 209 ? -19.285 -10.669 -54.796 1.00 63.33 209 ASP D N 1
ATOM 3530 C CA . ASP B 1 209 ? -18.868 -10.381 -53.413 1.00 62.39 209 ASP D CA 1
ATOM 3531 C C . ASP B 1 209 ? -19.704 -9.300 -52.723 1.00 59.71 209 ASP D C 1
ATOM 3532 O O . ASP B 1 209 ? -19.577 -9.121 -51.511 1.00 59.67 209 ASP D O 1
ATOM 3537 N N . TYR B 1 210 ? -20.539 -8.583 -53.486 1.00 59.70 210 TYR D N 1
ATOM 3538 C CA . TYR B 1 210 ? -21.530 -7.644 -52.922 1.00 59.05 210 TYR D CA 1
ATOM 3539 C C . TYR B 1 210 ? -22.658 -8.325 -52.136 1.00 57.16 210 TYR D C 1
ATOM 3540 O O . TYR B 1 210 ? -23.266 -7.684 -51.278 1.00 57.80 210 TYR D O 1
ATOM 3549 N N . PHE B 1 211 ? -22.976 -9.594 -52.403 1.00 55.43 211 PHE D N 1
ATOM 3550 C CA . PHE B 1 211 ? -24.201 -10.174 -51.793 1.00 57.26 211 PHE D CA 1
ATOM 3551 C C . PHE B 1 211 ? -24.227 -11.328 -50.776 1.00 56.94 211 PHE D C 1
ATOM 3552 O O . PHE B 1 211 ? -25.111 -11.360 -49.912 1.00 55.05 211 PHE D O 1
ATOM 3560 N N . ASN B 1 212 ? -23.338 -12.301 -50.850 1.00 44.11 212 ASN D N 1
ATOM 3561 C CA . ASN B 1 212 ? -22.335 -12.423 -51.856 1.00 43.23 212 ASN D CA 1
ATOM 3562 C C . ASN B 1 212 ? -22.312 -13.878 -52.294 1.00 44.37 212 ASN D C 1
ATOM 3563 O O . ASN B 1 212 ? -21.269 -14.538 -52.311 1.00 44.19 212 ASN D O 1
ATOM 3565 N N . TRP B 1 213 ? -23.503 -14.357 -52.659 1.00 59.98 213 TRP D N 1
ATOM 3566 C CA . TRP B 1 213 ? -23.717 -15.387 -53.683 1.00 60.60 213 TRP D CA 1
ATOM 3567 C C . TRP B 1 213 ? -23.424 -14.728 -55.045 1.00 63.90 213 TRP D C 1
ATOM 3568 O O . TRP B 1 213 ? -22.959 -13.590 -55.059 1.00 67.28 213 TRP D O 1
ATOM 3579 N N . GLY B 1 214 ? -23.664 -15.360 -56.196 1.00 60.79 214 GLY D N 1
ATOM 3580 C CA . GLY B 1 214 ? -23.880 -16.778 -56.401 1.00 57.58 214 GLY D CA 1
ATOM 3581 C C . GLY B 1 214 ? -22.826 -17.241 -57.394 1.00 56.04 214 GLY D C 1
ATOM 3582 O O . GLY B 1 214 ? -21.743 -17.638 -56.983 1.00 56.23 214 GLY D O 1
ATOM 3583 N N . ARG B 1 215 ? -23.122 -17.175 -58.691 1.00 52.94 215 ARG D N 1
ATOM 3584 C CA . ARG B 1 215 ? -22.164 -17.588 -59.728 1.00 53.42 215 ARG D CA 1
ATOM 3585 C C . ARG B 1 215 ? -21.811 -16.477 -60.708 1.00 55.52 215 ARG D C 1
ATOM 3586 O O . ARG B 1 215 ? -22.623 -15.616 -60.961 1.00 64.54 215 ARG D O 1
ATOM 3594 N N . LEU B 1 216 ? -20.615 -16.504 -61.277 1.00 51.78 216 LEU D N 1
ATOM 3595 C CA . LEU B 1 216 ? -20.274 -15.625 -62.387 1.00 52.00 216 LEU D CA 1
ATOM 3596 C C . LEU B 1 216 ? -19.580 -16.518 -63.361 1.00 52.97 216 LEU D C 1
ATOM 3597 O O . LEU B 1 216 ? -18.583 -17.132 -63.006 1.00 58.41 216 LEU D O 1
ATOM 3599 N N . ALA B 1 217 ? -20.093 -16.635 -64.575 1.00 52.32 217 ALA D N 1
ATOM 3600 C CA . ALA B 1 217 ? -19.370 -17.406 -65.580 1.00 52.92 217 ALA D CA 1
ATOM 3601 C C . ALA B 1 217 ? -19.484 -16.831 -66.987 1.00 52.47 217 ALA D C 1
ATOM 3602 O O . ALA B 1 217 ? -20.450 -16.133 -67.329 1.00 48.88 217 ALA D O 1
ATOM 3604 N N . ARG B 1 218 ? -18.459 -17.140 -67.781 1.00 51.95 218 ARG D N 1
ATOM 3605 C CA . ARG B 1 218 ? -18.302 -16.608 -69.124 1.00 51.40 218 ARG D CA 1
ATOM 3606 C C . ARG B 1 218 ? -19.100 -17.410 -70.121 1.00 48.24 218 ARG D C 1
ATOM 3607 O O . ARG B 1 218 ? -19.219 -18.620 -69.984 1.00 47.32 218 ARG D O 1
ATOM 3615 N N . LYS B 1 219 ? -19.616 -16.716 -71.131 1.00 49.56 219 LYS D N 1
ATOM 3616 C CA . LYS B 1 219 ? -20.331 -17.337 -72.244 1.00 52.44 219 LYS D CA 1
ATOM 3617 C C . LYS B 1 219 ? -20.322 -16.438 -73.496 1.00 55.12 219 LYS D C 1
ATOM 3618 O O . LYS B 1 219 ? -21.082 -15.469 -73.571 1.00 58.01 219 LYS D O 1
ATOM 3624 N N . ARG B 1 220 ? -19.448 -16.771 -74.456 1.00 53.98 220 ARG D N 1
ATOM 3625 C CA . ARG B 1 220 ? -19.409 -16.147 -75.789 1.00 53.23 220 ARG D CA 1
ATOM 3626 C C . ARG B 1 220 ? -18.894 -14.698 -75.774 1.00 55.64 220 ARG D C 1
ATOM 3627 O O . ARG B 1 220 ? -19.491 -13.807 -76.391 1.00 57.92 220 ARG D O 1
ATOM 3629 N N . ASN B 1 221 ? -17.777 -14.462 -75.088 1.00 56.53 221 ASN D N 1
ATOM 3630 C CA . ASN B 1 221 ? -17.222 -13.095 -74.953 1.00 58.93 221 ASN D CA 1
ATOM 3631 C C . ASN B 1 221 ? -18.120 -12.163 -74.096 1.00 61.54 221 ASN D C 1
ATOM 3632 O O . ASN B 1 221 ? -17.984 -10.926 -74.115 1.00 56.72 221 ASN D O 1
ATOM 3634 N N . VAL B 1 222 ? -19.017 -12.788 -73.324 1.00 64.76 222 VAL D N 1
ATOM 3635 C CA . VAL B 1 222 ? -19.940 -12.097 -72.419 1.00 61.56 222 VAL D CA 1
ATOM 3636 C C . VAL B 1 222 ? -20.019 -12.883 -71.124 1.00 55.09 222 VAL D C 1
ATOM 3637 O O . VAL B 1 222 ? -20.079 -14.106 -71.139 1.00 53.33 222 VAL D O 1
ATOM 3641 N N . TYR B 1 223 ? -20.038 -12.161 -70.014 1.00 50.43 223 TYR D N 1
ATOM 3642 C CA . TYR B 1 223 ? -20.204 -12.754 -68.696 1.00 48.23 223 TYR D CA 1
ATOM 3643 C C . TYR B 1 223 ? -21.665 -12.796 -68.260 1.00 47.81 223 TYR D C 1
ATOM 3644 O O . TYR B 1 223 ? -22.485 -11.986 -68.703 1.00 48.33 223 TYR D O 1
ATOM 3653 N N . GLU B 1 224 ? -21.974 -13.714 -67.349 1.00 45.42 224 GLU D N 1
ATOM 3654 C CA . GLU B 1 224 ? -23.262 -13.707 -66.667 1.00 44.70 224 GLU D CA 1
ATOM 3655 C C . GLU B 1 224 ? -23.089 -13.847 -65.168 1.00 44.30 224 GLU D C 1
ATOM 3656 O O . GLU B 1 224 ? -22.479 -14.803 -64.689 1.00 44.95 224 GLU D O 1
ATOM 3662 N N . TYR B 1 225 ? -23.624 -12.888 -64.427 1.00 43.35 225 TYR D N 1
ATOM 3663 C CA . TYR B 1 225 ? -23.847 -13.079 -63.011 1.00 42.35 225 TYR D CA 1
ATOM 3664 C C . TYR B 1 225 ? -25.108 -13.905 -62.925 1.00 45.76 225 TYR D C 1
ATOM 3665 O O . TYR B 1 225 ? -26.162 -13.414 -63.280 1.00 52.70 225 TYR D O 1
ATOM 3674 N N . GLN B 1 226 ? -25.011 -15.154 -62.490 1.00 47.97 226 GLN D N 1
ATOM 3675 C CA . GLN B 1 226 ? -26.163 -16.054 -62.484 1.00 49.46 226 GLN D CA 1
ATOM 3676 C C . GLN B 1 226 ? -26.532 -16.446 -61.067 1.00 48.98 226 GLN D C 1
ATOM 3677 O O . GLN B 1 226 ? -25.652 -16.690 -60.237 1.00 48.87 226 GLN D O 1
ATOM 3683 N N . VAL B 1 227 ? -27.834 -16.525 -60.798 1.00 48.42 227 VAL D N 1
ATOM 3684 C CA . VAL B 1 227 ? -28.329 -17.086 -59.533 1.00 49.15 227 VAL D CA 1
ATOM 3685 C C . VAL B 1 227 ? -29.479 -18.112 -59.786 1.00 52.30 227 VAL D C 1
ATOM 3686 O O . VAL B 1 227 ? -30.531 -17.761 -60.333 1.00 54.13 227 VAL D O 1
ATOM 3690 N N . SER B 1 228 ? -29.253 -19.380 -59.427 1.00 51.38 228 SER D N 1
ATOM 3691 C CA . SER B 1 228 ? -30.289 -20.431 -59.502 1.00 47.68 228 SER D CA 1
ATOM 3692 C C . SER B 1 228 ? -30.637 -20.981 -58.127 1.00 49.09 228 SER D C 1
ATOM 3693 O O . SER B 1 228 ? -31.795 -21.322 -57.878 1.00 47.44 228 SER D O 1
ATOM 3696 N N . LYS B 1 229 ? -29.624 -21.102 -57.262 1.00 50.57 229 LYS D N 1
ATOM 3697 C CA . LYS B 1 229 ? -29.803 -21.459 -55.861 1.00 52.67 229 LYS D CA 1
ATOM 3698 C C . LYS B 1 229 ? -30.987 -20.731 -55.236 1.00 54.80 229 LYS D C 1
ATOM 3699 O O . LYS B 1 229 ? -31.174 -19.540 -55.449 1.00 63.67 229 LYS D O 1
ATOM 3705 N N . PHE B 1 230 ? -31.771 -21.445 -54.443 1.00 52.19 230 PHE D N 1
ATOM 3706 C CA . PHE B 1 230 ? -33.057 -20.941 -53.988 1.00 49.98 230 PHE D CA 1
ATOM 3707 C C . PHE B 1 230 ? -32.981 -20.055 -52.741 1.00 52.12 230 PHE D C 1
ATOM 3708 O O . PHE B 1 230 ? -33.588 -18.982 -52.694 1.00 51.43 230 PHE D O 1
ATOM 3716 N N . SER B 1 231 ? -32.260 -20.543 -51.732 1.00 54.06 231 SER D N 1
ATOM 3717 C CA . SER B 1 231 ? -31.898 -19.773 -50.545 1.00 55.64 231 SER D CA 1
ATOM 3718 C C . SER B 1 231 ? -31.411 -18.369 -50.928 1.00 57.37 231 SER D C 1
ATOM 3719 O O . SER B 1 231 ? -31.692 -17.370 -50.247 1.00 66.25 231 SER D O 1
ATOM 3721 N N . ASP B 1 232 ? -30.678 -18.307 -52.028 1.00 51.87 232 ASP D N 1
ATOM 3722 C CA . ASP B 1 232 ? -30.151 -17.057 -52.514 1.00 50.59 232 ASP D CA 1
ATOM 3723 C C . ASP B 1 232 ? -31.167 -16.396 -53.448 1.00 51.78 232 ASP D C 1
ATOM 3724 O O . ASP B 1 232 ? -31.500 -15.231 -53.268 1.00 49.94 232 ASP D O 1
ATOM 3729 N N . VAL B 1 233 ? -31.698 -17.149 -54.413 1.00 54.61 233 VAL D N 1
ATOM 3730 C CA . VAL B 1 233 ? -32.724 -16.623 -55.335 1.00 53.34 233 VAL D CA 1
ATOM 3731 C C . VAL B 1 233 ? -33.807 -15.918 -54.539 1.00 54.76 233 VAL D C 1
ATOM 3732 O O . VAL B 1 233 ? -34.357 -14.901 -54.959 1.00 55.14 233 VAL D O 1
ATOM 3734 N N . GLU B 1 234 ? -34.089 -16.457 -53.365 1.00 56.79 234 GLU D N 1
ATOM 3735 C CA . GLU B 1 234 ? -35.145 -15.935 -52.536 1.00 60.79 234 GLU D CA 1
ATOM 3736 C C . GLU B 1 234 ? -34.759 -14.651 -51.810 1.00 57.62 234 GLU D C 1
ATOM 3737 O O . GLU B 1 234 ? -35.465 -13.642 -51.911 1.00 54.00 234 GLU D O 1
ATOM 3743 N N . LYS B 1 235 ? -33.658 -14.712 -51.058 1.00 56.54 235 LYS D N 1
ATOM 3744 C CA . LYS B 1 235 ? -33.113 -13.545 -50.330 1.00 55.11 235 LYS D CA 1
ATOM 3745 C C . LYS B 1 235 ? -32.825 -12.392 -51.297 1.00 53.17 235 LYS D C 1
ATOM 3746 O O . LYS B 1 235 ? -33.133 -11.242 -51.025 1.00 52.65 235 LYS D O 1
ATOM 3748 N N . LEU B 1 236 ? -32.239 -12.727 -52.436 1.00 51.84 236 LEU D N 1
ATOM 3749 C CA . LEU B 1 236 ? -32.099 -11.798 -53.539 1.00 48.46 236 LEU D CA 1
ATOM 3750 C C . LEU B 1 236 ? -33.422 -11.085 -53.813 1.00 48.28 236 LEU D C 1
ATOM 3751 O O . LEU B 1 236 ? -33.491 -9.873 -53.751 1.00 48.34 236 LEU D O 1
ATOM 3756 N N . LEU B 1 237 ? -34.478 -11.840 -54.084 1.00 49.17 237 LEU D N 1
ATOM 3757 C CA . LEU B 1 237 ? -35.789 -11.242 -54.352 1.00 50.45 237 LEU D CA 1
ATOM 3758 C C . LEU B 1 237 ? -36.259 -10.301 -53.262 1.00 51.05 237 LEU D C 1
ATOM 3759 O O . LEU B 1 237 ? -37.028 -9.374 -53.510 1.00 49.14 237 LEU D O 1
ATOM 3764 N N . SER B 1 238 ? -35.829 -10.586 -52.043 1.00 53.53 238 SER D N 1
ATOM 3765 C CA . SER B 1 238 ? -36.038 -9.701 -50.916 1.00 55.60 238 SER D CA 1
ATOM 3766 C C . SER B 1 238 ? -35.522 -8.307 -51.232 1.00 55.86 238 SER D C 1
ATOM 3767 O O . SER B 1 238 ? -36.103 -7.301 -50.816 1.00 57.86 238 SER D O 1
ATOM 3770 N N . PHE B 1 239 ? -34.412 -8.272 -51.965 1.00 54.80 239 PHE D N 1
ATOM 3771 C CA . PHE B 1 239 ? -33.782 -7.037 -52.398 1.00 52.31 239 PHE D CA 1
ATOM 3772 C C . PHE B 1 239 ? -34.662 -6.238 -53.351 1.00 53.71 239 PHE D C 1
ATOM 3773 O O . PHE B 1 239 ? -34.740 -5.024 -53.224 1.00 61.44 239 PHE D O 1
ATOM 3781 N N . PHE B 1 240 ? -35.352 -6.910 -54.270 1.00 53.83 240 PHE D N 1
ATOM 3782 C CA . PHE B 1 240 ? -36.235 -6.228 -55.248 1.00 55.13 240 PHE D CA 1
ATOM 3783 C C . PHE B 1 240 ? -37.606 -5.759 -54.703 1.00 56.57 240 PHE D C 1
ATOM 3784 O O . PHE B 1 240 ? -38.492 -5.312 -55.458 1.00 53.39 240 PHE D O 1
ATOM 3792 N N . ASP B 1 241 ? -37.764 -5.865 -53.388 1.00 58.64 241 ASP D N 1
ATOM 3793 C CA . ASP B 1 241 ? -38.977 -5.462 -52.704 1.00 59.59 241 ASP D CA 1
ATOM 3794 C C . ASP B 1 241 ? -38.714 -4.174 -51.955 1.00 59.08 241 ASP D C 1
ATOM 3795 O O . ASP B 1 241 ? -39.601 -3.335 -51.829 1.00 63.17 241 ASP D O 1
ATOM 3800 N N . LYS B 1 242 ? -37.502 -4.037 -51.428 1.00 57.39 242 LYS D N 1
ATOM 3801 C CA . LYS B 1 242 ? -37.048 -2.774 -50.870 1.00 58.37 242 LYS D CA 1
ATOM 3802 C C . LYS B 1 242 ? -36.698 -1.847 -52.029 1.00 56.78 242 LYS D C 1
ATOM 3803 O O . LYS B 1 242 ? -37.075 -0.665 -52.037 1.00 56.03 242 LYS D O 1
ATOM 3809 N N . TYR B 1 243 ? -36.010 -2.422 -53.019 1.00 54.84 243 TYR D N 1
ATOM 3810 C CA . TYR B 1 243 ? -35.505 -1.698 -54.194 1.00 53.03 243 TYR D CA 1
ATOM 3811 C C . TYR B 1 243 ? -36.133 -2.189 -55.485 1.00 50.64 243 TYR D C 1
ATOM 3812 O O . TYR B 1 243 ? -35.628 -3.115 -56.104 1.00 50.86 243 TYR D O 1
ATOM 3821 N N . PRO B 1 244 ? -37.215 -1.542 -55.925 1.00 49.96 244 PRO D N 1
ATOM 3822 C CA . PRO B 1 244 ? -37.994 -2.203 -56.947 1.00 51.59 244 PRO D CA 1
ATOM 3823 C C . PRO B 1 244 ? -37.370 -2.088 -58.321 1.00 48.63 244 PRO D C 1
ATOM 3824 O O . PRO B 1 244 ? -36.613 -1.156 -58.579 1.00 45.82 244 PRO D O 1
ATOM 3828 N N . ILE B 1 245 ? -37.686 -3.047 -59.183 1.00 47.15 245 ILE D N 1
ATOM 3829 C CA . ILE B 1 245 ? -37.295 -2.969 -60.580 1.00 47.37 245 ILE D CA 1
ATOM 3830 C C . ILE B 1 245 ? -38.269 -2.037 -61.275 1.00 47.29 245 ILE D C 1
ATOM 3831 O O . ILE B 1 245 ? -39.434 -1.912 -60.858 1.00 46.47 245 ILE D O 1
ATOM 3836 N N . LEU B 1 246 ? -37.766 -1.369 -62.315 1.00 44.41 246 LEU D N 1
ATOM 3837 C CA . LEU B 1 246 ? -38.553 -0.424 -63.073 1.00 42.18 246 LEU D CA 1
ATOM 3838 C C . LEU B 1 246 ? -38.631 -0.792 -64.541 1.00 40.10 246 LEU D C 1
ATOM 3839 O O . LEU B 1 246 ? -37.764 -1.481 -65.064 1.00 37.18 246 LEU D O 1
ATOM 3844 N N . GLY B 1 247 ? -39.695 -0.311 -65.180 1.00 40.29 247 GLY D N 1
ATOM 3845 C CA . GLY B 1 247 ? -40.020 -0.655 -66.556 1.00 42.48 247 GLY D CA 1
ATOM 3846 C C . GLY B 1 247 ? -40.905 -1.886 -66.620 1.00 44.61 247 GLY D C 1
ATOM 3847 O O . GLY B 1 247 ? -41.518 -2.286 -65.625 1.00 47.36 247 GLY D O 1
ATOM 3848 N N . GLU B 1 248 ? -40.960 -2.504 -67.793 1.00 44.41 248 GLU D N 1
ATOM 3849 C CA . GLU B 1 248 ? -41.782 -3.692 -67.990 1.00 42.82 248 GLU D CA 1
ATOM 3850 C C . GLU B 1 248 ? -41.118 -4.897 -67.349 1.00 42.95 248 GLU D C 1
ATOM 3851 O O . GLU B 1 248 ? -41.749 -5.940 -67.177 1.00 43.60 248 GLU D O 1
ATOM 3857 N N . LYS B 1 249 ? -39.841 -4.758 -66.994 1.00 42.42 249 LYS D N 1
ATOM 3858 C CA . LYS B 1 249 ? -39.104 -5.850 -66.372 1.00 41.44 249 LYS D CA 1
ATOM 3859 C C . LYS B 1 249 ? -39.702 -6.166 -65.024 1.00 38.66 249 LYS D C 1
ATOM 3860 O O . LYS B 1 249 ? -39.531 -7.271 -64.509 1.00 36.96 249 LYS D O 1
ATOM 3866 N N . ALA B 1 250 ? -40.385 -5.171 -64.456 1.00 36.53 250 ALA D N 1
ATOM 3867 C CA . ALA B 1 250 ? -41.196 -5.346 -63.258 1.00 34.94 250 ALA D CA 1
ATOM 3868 C C . ALA B 1 250 ? -42.150 -6.510 -63.437 1.00 33.56 250 ALA D C 1
ATOM 3869 O O . ALA B 1 250 ? -42.151 -7.422 -62.631 1.00 35.27 250 ALA D O 1
ATOM 3871 N N . LYS B 1 251 ? -42.943 -6.469 -64.508 1.00 32.00 251 LYS D N 1
ATOM 3872 C CA . LYS B 1 251 ? -43.867 -7.547 -64.880 1.00 30.74 251 LYS D CA 1
ATOM 3873 C C . LYS B 1 251 ? -43.231 -8.941 -64.825 1.00 31.33 251 LYS D C 1
ATOM 3874 O O . LYS B 1 251 ? -43.802 -9.881 -64.268 1.00 31.60 251 LYS D O 1
ATOM 3876 N N . ASP B 1 252 ? -42.045 -9.070 -65.408 1.00 31.52 252 ASP D N 1
ATOM 3877 C CA . ASP B 1 252 ? -41.336 -10.341 -65.412 1.00 31.23 252 ASP D CA 1
ATOM 3878 C C . ASP B 1 252 ? -40.885 -10.692 -64.014 1.00 31.47 252 ASP D C 1
ATOM 3879 O O . ASP B 1 252 ? -40.950 -11.845 -63.610 1.00 34.13 252 ASP D O 1
ATOM 3884 N N . LEU B 1 253 ? -40.425 -9.704 -63.268 1.00 31.44 253 LEU D N 1
ATOM 3885 C CA . LEU B 1 253 ? -40.046 -9.944 -61.889 1.00 32.09 253 LEU D CA 1
ATOM 3886 C C . LEU B 1 253 ? -41.247 -10.494 -61.090 1.00 32.36 253 LEU D C 1
ATOM 3887 O O . LEU B 1 253 ? -41.093 -11.416 -60.292 1.00 31.25 253 LEU D O 1
ATOM 3892 N N . GLN B 1 254 ? -42.440 -9.944 -61.328 1.00 32.86 254 GLN D N 1
ATOM 3893 C CA . GLN B 1 254 ? -43.648 -10.340 -60.592 1.00 33.55 254 GLN D CA 1
ATOM 3894 C C . GLN B 1 254 ? -44.003 -11.793 -60.867 1.00 35.75 254 GLN D C 1
ATOM 3895 O O . GLN B 1 254 ? -44.281 -12.550 -59.945 1.00 37.62 254 GLN D O 1
ATOM 3897 N N . ASP B 1 255 ? -43.996 -12.169 -62.141 1.00 37.58 255 ASP D N 1
ATOM 3898 C CA . ASP B 1 255 ? -44.202 -13.562 -62.564 1.00 37.47 255 ASP D CA 1
ATOM 3899 C C . ASP B 1 255 ? -43.195 -14.503 -61.923 1.00 37.11 255 ASP D C 1
ATOM 3900 O O . ASP B 1 255 ? -43.552 -15.566 -61.410 1.00 35.59 255 ASP D O 1
ATOM 3905 N N . PHE B 1 256 ? -41.932 -14.090 -61.969 1.00 37.78 256 PHE D N 1
ATOM 3906 C CA . PHE B 1 256 ? -40.815 -14.784 -61.299 1.00 38.66 256 PHE D CA 1
ATOM 3907 C C . PHE B 1 256 ? -41.084 -14.951 -59.805 1.00 39.78 256 PHE D C 1
ATOM 3908 O O . PHE B 1 256 ? -40.943 -16.025 -59.223 1.00 38.81 256 PHE D O 1
ATOM 3916 N N . CYS B 1 257 ? -41.499 -13.849 -59.203 1.00 41.26 257 CYS D N 1
ATOM 3917 C CA . CYS B 1 257 ? -41.822 -13.791 -57.788 1.00 41.11 257 CYS D CA 1
ATOM 3918 C C . CYS B 1 257 ? -43.091 -14.624 -57.468 1.00 40.03 257 CYS D C 1
ATOM 3919 O O . CYS B 1 257 ? -43.356 -14.970 -56.312 1.00 39.52 257 CYS D O 1
ATOM 3922 N N . SER B 1 258 ? -43.864 -14.934 -58.510 1.00 37.66 258 SER D N 1
ATOM 3923 C CA . SER B 1 258 ? -45.052 -15.759 -58.394 1.00 35.15 258 SER D CA 1
ATOM 3924 C C . SER B 1 258 ? -44.707 -17.239 -58.447 1.00 35.01 258 SER D C 1
ATOM 3925 O O . SER B 1 258 ? -45.280 -18.037 -57.699 1.00 35.55 258 SER D O 1
ATOM 3928 N N . VAL B 1 259 ? -43.775 -17.611 -59.316 1.00 33.46 259 VAL D N 1
ATOM 3929 C CA . VAL B 1 259 ? -43.324 -18.989 -59.338 1.00 33.56 259 VAL D CA 1
ATOM 3930 C C . VAL B 1 259 ? -42.656 -19.260 -58.008 1.00 35.47 259 VAL D C 1
ATOM 3931 O O . VAL B 1 259 ? -43.067 -20.139 -57.267 1.00 35.18 259 VAL D O 1
ATOM 3935 N N . SER B 1 260 ? -41.635 -18.473 -57.702 1.00 40.04 260 SER D N 1
ATOM 3936 C CA . SER B 1 260 ? -40.896 -18.610 -56.452 1.00 44.29 260 SER D CA 1
ATOM 3937 C C . SER B 1 260 ? -41.870 -19.010 -55.366 1.00 47.39 260 SER D C 1
ATOM 3938 O O . SER B 1 260 ? -41.708 -20.045 -54.719 1.00 50.09 260 SER D O 1
ATOM 3941 N N . ASP B 1 261 ? -42.895 -18.183 -55.191 1.00 47.82 261 ASP D N 1
ATOM 3942 C CA . ASP B 1 261 ? -43.926 -18.449 -54.210 1.00 49.06 261 ASP D CA 1
ATOM 3943 C C . ASP B 1 261 ? -44.465 -19.862 -54.382 1.00 50.71 261 ASP D C 1
ATOM 3944 O O . ASP B 1 261 ? -44.334 -20.690 -53.479 1.00 52.72 261 ASP D O 1
ATOM 3949 N N . LEU B 1 262 ? -45.033 -20.145 -55.551 1.00 50.07 262 LEU D N 1
ATOM 3950 C CA . LEU B 1 262 ? -45.603 -21.465 -55.832 1.00 49.89 262 LEU D CA 1
ATOM 3951 C C . LEU B 1 262 ? -44.573 -22.585 -55.651 1.00 50.93 262 LEU D C 1
ATOM 3952 O O . LEU B 1 262 ? -44.924 -23.708 -55.293 1.00 53.17 262 LEU D O 1
ATOM 3954 N N . MET B 1 263 ? -43.303 -22.276 -55.889 1.00 52.31 263 MET D N 1
ATOM 3955 C CA . MET B 1 263 ? -42.214 -23.229 -55.665 1.00 54.73 263 MET D CA 1
ATOM 3956 C C . MET B 1 263 ? -42.153 -23.694 -54.225 1.00 54.11 263 MET D C 1
ATOM 3957 O O . MET B 1 263 ? -42.013 -24.880 -53.956 1.00 50.74 263 MET D O 1
ATOM 3962 N N . LYS B 1 264 ? -42.235 -22.739 -53.306 1.00 55.62 264 LYS D N 1
ATOM 3963 C CA . LYS B 1 264 ? -42.088 -23.018 -51.881 1.00 57.99 264 LYS D CA 1
ATOM 3964 C C . LYS B 1 264 ? -43.216 -23.899 -51.367 1.00 57.93 264 LYS D C 1
ATOM 3965 O O . LYS B 1 264 ? -43.006 -24.710 -50.470 1.00 58.33 264 LYS D O 1
ATOM 3971 N N . SER B 1 265 ? -44.407 -23.740 -51.946 1.00 57.72 265 SER D N 1
ATOM 3972 C CA . SER B 1 265 ? -45.541 -24.636 -51.683 1.00 55.63 265 SER D CA 1
ATOM 3973 C C . SER B 1 265 ? -45.337 -26.053 -52.275 1.00 57.86 265 SER D C 1
ATOM 3974 O O . SER B 1 265 ? -46.237 -26.882 -52.209 1.00 58.05 265 SER D O 1
ATOM 3976 N N . LYS B 1 266 ? -44.161 -26.300 -52.861 1.00 61.26 266 LYS D N 1
ATOM 3977 C CA . LYS B 1 266 ? -43.745 -27.598 -53.437 1.00 58.98 266 LYS D CA 1
ATOM 3978 C C . LYS B 1 266 ? -44.575 -28.038 -54.636 1.00 58.62 266 LYS D C 1
ATOM 3979 O O . LYS B 1 266 ? -44.481 -29.190 -55.066 1.00 63.12 266 LYS D O 1
ATOM 3985 N N . THR B 1 267 ? -45.322 -27.099 -55.220 1.00 55.85 267 THR D N 1
ATOM 3986 C CA . THR B 1 267 ? -46.257 -27.416 -56.297 1.00 55.59 267 THR D CA 1
ATOM 3987 C C . THR B 1 267 ? -45.488 -27.680 -57.612 1.00 55.12 267 THR D C 1
ATOM 3988 O O . THR B 1 267 ? -46.035 -28.221 -58.580 1.00 55.36 267 THR D O 1
ATOM 3992 N N . HIS B 1 268 ? -44.199 -27.338 -57.607 1.00 54.17 268 HIS D N 1
ATOM 3993 C CA . HIS B 1 268 ? -43.318 -27.578 -58.749 1.00 52.95 268 HIS D CA 1
ATOM 3994 C C . HIS B 1 268 ? -42.898 -29.032 -58.897 1.00 54.98 268 HIS D C 1
ATOM 3995 O O . HIS B 1 268 ? -42.269 -29.378 -59.896 1.00 55.73 268 HIS D O 1
ATOM 4002 N N . LEU B 1 269 ? -43.252 -29.882 -57.930 1.00 58.44 269 LEU D N 1
ATOM 4003 C CA . LEU B 1 269 ? -42.834 -31.294 -57.953 1.00 63.39 269 LEU D CA 1
ATOM 4004 C C . LEU B 1 269 ? -43.857 -32.282 -58.519 1.00 69.72 269 LEU D C 1
ATOM 4005 O O . LEU B 1 269 ? -43.667 -33.498 -58.410 1.00 70.55 269 LEU D O 1
ATOM 4010 N N . THR B 1 270 ? -44.907 -31.762 -59.157 1.00 74.53 270 THR D N 1
ATOM 4011 C CA . THR B 1 270 ? -46.066 -32.562 -59.549 1.00 72.09 270 THR D CA 1
ATOM 4012 C C . THR B 1 270 ? -46.663 -32.050 -60.867 1.00 71.35 270 THR D C 1
ATOM 4013 O O . THR B 1 270 ? -46.754 -30.839 -61.085 1.00 66.09 270 THR D O 1
ATOM 4017 N N . GLU B 1 271 ? -47.088 -32.981 -61.723 1.00 73.92 271 GLU D N 1
ATOM 4018 C CA . GLU B 1 271 ? -47.615 -32.668 -63.066 1.00 72.30 271 GLU D CA 1
ATOM 4019 C C . GLU B 1 271 ? -48.848 -31.770 -63.029 1.00 69.00 271 GLU D C 1
ATOM 4020 O O . GLU B 1 271 ? -49.061 -30.964 -63.934 1.00 65.52 271 GLU D O 1
ATOM 4022 N N . GLU B 1 272 ? -49.667 -31.917 -61.994 1.00 68.30 272 GLU D N 1
ATOM 4023 C CA . GLU B 1 272 ? -50.740 -30.962 -61.761 1.00 69.58 272 GLU D CA 1
ATOM 4024 C C . GLU B 1 272 ? -50.159 -29.546 -61.621 1.00 67.18 272 GLU D C 1
ATOM 4025 O O . GLU B 1 272 ? -50.823 -28.570 -61.981 1.00 65.48 272 GLU D O 1
ATOM 4027 N N . GLY B 1 273 ? -48.914 -29.458 -61.129 1.00 63.75 273 GLY D N 1
ATOM 4028 C CA . GLY B 1 273 ? -48.290 -28.192 -60.721 1.00 61.19 273 GLY D CA 1
ATOM 4029 C C . GLY B 1 273 ? -47.140 -27.613 -61.541 1.00 59.06 273 GLY D C 1
ATOM 4030 O O . GLY B 1 273 ? -46.552 -26.609 -61.139 1.00 59.14 273 GLY D O 1
ATOM 4031 N N . VAL B 1 274 ? -46.815 -28.225 -62.677 1.00 56.15 274 VAL D N 1
ATOM 4032 C CA . VAL B 1 274 ? -45.863 -27.645 -63.630 1.00 52.67 274 VAL D CA 1
ATOM 4033 C C . VAL B 1 274 ? -46.596 -26.936 -64.762 1.00 52.60 274 VAL D C 1
ATOM 4034 O O . VAL B 1 274 ? -46.246 -25.823 -65.132 1.00 53.60 274 VAL D O 1
ATOM 4038 N N . ALA B 1 275 ? -47.624 -27.569 -65.306 1.00 52.20 275 ALA D N 1
ATOM 4039 C CA . ALA B 1 275 ? -48.479 -26.907 -66.292 1.00 54.85 275 ALA D CA 1
ATOM 4040 C C . ALA B 1 275 ? -49.043 -25.543 -65.823 1.00 54.35 275 ALA D C 1
ATOM 4041 O O . ALA B 1 275 ? -49.290 -24.655 -66.651 1.00 52.72 275 ALA D O 1
ATOM 4043 N N . LYS B 1 276 ? -49.263 -25.402 -64.510 1.00 52.30 276 LYS D N 1
ATOM 4044 C CA . LYS B 1 276 ? -49.635 -24.118 -63.897 1.00 49.98 276 LYS D CA 1
ATOM 4045 C C . LYS B 1 276 ? -48.514 -23.099 -64.028 1.00 52.03 276 LYS D C 1
ATOM 4046 O O . LYS B 1 276 ? -48.761 -21.913 -64.268 1.00 50.35 276 LYS D O 1
ATOM 4048 N N . ILE B 1 277 ? -47.282 -23.572 -63.858 1.00 54.49 277 ILE D N 1
ATOM 4049 C CA . ILE B 1 277 ? -46.092 -22.730 -64.006 1.00 56.27 277 ILE D CA 1
ATOM 4050 C C . ILE B 1 277 ? -45.806 -22.414 -65.477 1.00 56.59 277 ILE D C 1
ATOM 4051 O O . ILE B 1 277 ? -45.675 -21.254 -65.852 1.00 57.13 277 ILE D O 1
ATOM 4053 N N . ARG B 1 278 ? -45.708 -23.439 -66.314 1.00 57.47 278 ARG D N 1
ATOM 4054 C CA . ARG B 1 278 ? -45.355 -23.209 -67.706 1.00 59.03 278 ARG D CA 1
ATOM 4055 C C . ARG B 1 278 ? -46.298 -22.158 -68.271 1.00 57.94 278 ARG D C 1
ATOM 4056 O O . ARG B 1 278 ? -45.869 -21.287 -69.011 1.00 56.63 278 ARG D O 1
ATOM 4064 N N . LYS B 1 279 ? -47.571 -22.218 -67.879 1.00 59.08 279 LYS D N 1
ATOM 4065 C CA . LYS B 1 279 ? -48.554 -21.209 -68.285 1.00 61.75 279 LYS D CA 1
ATOM 4066 C C . LYS B 1 279 ? -47.992 -19.806 -68.038 1.00 65.18 279 LYS D C 1
ATOM 4067 O O . LYS B 1 279 ? -47.890 -18.991 -68.956 1.00 69.24 279 LYS D O 1
ATOM 4069 N N . ILE B 1 280 ? -47.611 -19.556 -66.787 1.00 65.12 280 ILE D N 1
ATOM 4070 C CA . ILE B 1 280 ? -46.969 -18.305 -66.379 1.00 59.89 280 ILE D CA 1
ATOM 4071 C C . ILE B 1 280 ? -45.792 -18.017 -67.293 1.00 56.74 280 ILE D C 1
ATOM 4072 O O . ILE B 1 280 ? -45.746 -16.980 -67.954 1.00 55.63 280 ILE D O 1
ATOM 4077 N N . LYS B 1 281 ? -44.855 -18.958 -67.318 1.00 54.40 281 LYS D N 1
ATOM 4078 C CA . LYS B 1 281 ? -43.611 -18.800 -68.051 1.00 57.61 281 LYS D CA 1
ATOM 4079 C C . LYS B 1 281 ? -43.808 -18.453 -69.534 1.00 59.37 281 LYS D C 1
ATOM 4080 O O . LYS B 1 281 ? -43.042 -17.674 -70.117 1.00 56.63 281 LYS D O 1
ATOM 4086 N N . GLU B 1 282 ? -44.824 -19.037 -70.148 1.00 62.42 282 GLU D N 1
ATOM 4087 C CA . GLU B 1 282 ? -45.046 -18.803 -71.564 1.00 65.91 282 GLU D CA 1
ATOM 4088 C C . GLU B 1 282 ? -45.259 -17.301 -71.784 1.00 70.10 282 GLU D C 1
ATOM 4089 O O . GLU B 1 282 ? -44.633 -16.708 -72.666 1.00 76.85 282 GLU D O 1
ATOM 4095 N N . GLY B 1 283 ? -46.091 -16.685 -70.946 1.00 69.24 283 GLY D N 1
ATOM 4096 C CA . GLY B 1 283 ? -46.453 -15.281 -71.109 1.00 68.66 283 GLY D CA 1
ATOM 4097 C C . GLY B 1 283 ? -45.613 -14.322 -70.293 1.00 68.70 283 GLY D C 1
ATOM 4098 O O . GLY B 1 283 ? -46.152 -13.448 -69.628 1.00 75.30 283 GLY D O 1
ATOM 4099 N N . MET B 1 284 ? -44.296 -14.472 -70.337 1.00 67.70 284 MET D N 1
ATOM 4100 C CA . MET B 1 284 ? -43.403 -13.538 -69.647 1.00 69.10 284 MET D CA 1
ATOM 4101 C C . MET B 1 284 ? -42.166 -13.320 -70.500 1.00 71.56 284 MET D C 1
ATOM 4102 O O . MET B 1 284 ? -41.771 -14.213 -71.247 1.00 73.96 284 MET D O 1
ATOM 4107 N N . ASN B 1 285 ? -41.572 -12.129 -70.382 1.00 71.46 285 ASN D N 1
ATOM 4108 C CA . ASN B 1 285 ? -40.357 -11.744 -71.114 1.00 67.31 285 ASN D CA 1
ATOM 4109 C C . ASN B 1 285 ? -40.305 -12.345 -72.507 1.00 64.42 285 ASN D C 1
ATOM 4110 O O . ASN B 1 285 ? -39.833 -13.467 -72.680 1.00 64.58 285 ASN D O 1
ATOM 4115 N N . ARG B 1 286 ? -40.770 -11.611 -73.504 1.00 60.03 286 ARG D N 1
ATOM 4116 C CA . ARG B 1 286 ? -40.804 -12.141 -74.870 1.00 58.05 286 ARG D CA 1
ATOM 4117 C C . ARG B 1 286 ? -41.934 -13.155 -75.007 1.00 56.52 286 ARG D C 1
ATOM 4118 O O . ARG B 1 286 ? -41.800 -14.164 -75.707 1.00 55.96 286 ARG D O 1
ATOM 4126 N N . GLY B 1 287 ? -43.051 -12.866 -74.338 1.00 54.31 287 GLY D N 1
ATOM 4127 C CA . GLY B 1 287 ? -44.228 -13.734 -74.383 1.00 52.74 287 GLY D CA 1
ATOM 4128 C C . GLY B 1 287 ? -45.455 -13.090 -73.761 1.00 47.33 287 GLY D C 1
ATOM 4129 O O . GLY B 1 287 ? -45.438 -11.910 -73.433 1.00 41.65 287 GLY D O 1
#

Organism: NCBI:txid127520

Nearest PDB structures (foldseek):
  4yit-assembly1_A  TM=1.004E+00  e=1.190E-53  Gremmeniella abietina
  6bcg-assembly3_G  TM=9.383E-01  e=3.292E-29  Leptographium truncatum
  5esp-assembly2_B  TM=9.616E-01  e=2.306E-28  Podospora anserina S mat+
  7rcf-assembly1_A  TM=9.337E-01  e=3.518E-27  synthetic construct
  5thg-assembly2_D  TM=9.318E-01  e=9.895E-26  synthetic construct

Solvent-accessible surface area: 27825 Å² total; per-residue (Å²): 112,45,34,33,10,12,0,0,3,11,2,7,50,1,41,8,74,3,24,29,59,190,133,136,14,55,8,14,4,22,5,71,24,98,87,47,29,115,72,14,0,52,50,10,60,102,78,37,54,32,17,52,28,73,139,37,42,170,92,57,5,10,0,48,0,104,66,68,112,55,4,62,36,5,18,149,16,8,70,106,63,78,32,34,2,76,41,28,4,10,23,84,12,0,39,58,0,20,49,28,27,56,119,93,86,28,138,46,90,128,0,15,59,43,0,12,21,19,44,41,23,11,72,178,22,25,87,97,23,139,138,42,30,98,82,89,71,42,100,79,154,149,29,54,57,25,41,4,12,1,0,5,0,8,16,39,9,42,3,67,1,2,44,33,191,35,111,98,35,128,28,29,16,83,10,94,15,20,3,27,7,57,27,83,28,140,1,75,76,8,0,114,28,9,35,65,77,21,98,58,30,128,63,23,73,99,223,116,27,46,29,5,32,4,78,78,86,41,3,78,33,2,36,66,31,13,84,61,57,67,4,71,32,108,55,38,94,21,30,47,34,4,55,53,0,14,95,45,9,46,78,139,43,36,93,67,106,84,5,2,60,48,0,116,68,43,63,70,35,7,74,212,130,38,29,32,17,9,0,0,5,4,1,7,55,1,42,2,69,15,17,11,63,110,170,99,146,30,56,19,16,4,23,1,74,21,78,31,116,19,142,66,21,0,93,30,5,16,116,84,19,91,5,20,65,53,69,132,47,28,203,74,71,20,11,0,60,0,84,66,67,76,60,4,56,82,6,15,56,14,1,128,128,55,47,12,31,2,41,43,78,3,14,2,48,12,10,33,58,2,36,54,26,29,74,120,84,18,49,138,73,86,72,3,16,44,130,13,4,20,22,36,29,30,16,84,177,17,37,58,93,83,9,58,148,39,40,108,97,42,150,58,20,106,108,140,117,9,63,52,38,44,0,15,2,4,1,1,13,10,40,7,42,3,63,0,2,32,38,190,36,116,108,34,127,28,33,22,89,11,75,2,11,5,23,7,50,31,97,31,79,8,61,80,9,3,135,34,11,38,64,76,67,58,40,37,106,47,48,147,122,96,51,51,34,22,7,28,2,46,135,64,66,23,3,66,45,8,18,74,23,16,127,162,42,76,6,66,27,84,45,38,60,22,18,56,40,2,52,54,3,4,82,44,16,92,72,129,58,29,103,66,73,98,10,13,50,66,9,104,66,57,68,125,50,7,60,258,74

InterPro domains:
  IPR004860 Homing endonuclease, LAGLIDADG domain [PF00961] (6-103)
  IPR004860 Homing endonuclease, LAGLIDADG domain [PF00961] (162-259)
  IPR027434 Homing endonuclease [G3DSA:3.10.28.10] (1-147)
  IPR027434 Homing endonuclease [G3DSA:3.10.28.10] (148-287)
  IPR027434 Homing endonuclease [SSF55608] (2-145)
  IPR027434 Homing endonuclease [SSF55608] (156-286)
  IPR051289 LAGLIDADG Homing Endonuclease [PTHR36181] (2-286)

Sequence (549 aa):
INPWFLTGFIDGEGCFRISVTKWRVQLFFQINLHEKDRALLESIKDYLKVGKIHISGKNLVQYRIQTFDELTILIKHLKEYPLVSKKRADFELFNTAHKLIKNNEHLNKEGINKLVSLKASLNLGLSSLKLAFPNVIATRLNIPDPHWLSGFASAEGCFMVGIAKSSASSTGYQVYLTFILTQHVRDENLMKCLVDYFNWGRLARKRNVYEYQVKFSDVEKLLSFFDKYPILGEKAKDLQDFCSVSDLMKSKTHLTEEGVAKIRKIKEGMNRINPWFLTGFIDGEGCFRISVTKDWRVQLFFQINLHEKDRALLESIKDYLKVGKIHISGKNLVQYRIQTFDELTILIKHLKEYPLVSKKRADFELFNTAHKLIKNNEHLNKEGINKLVSLKASLNLGLSESLKLAFPNVISATRLNIPDPHWLSGFASAEGCFMVGIAKSSASSTGYQVYLTFILTQHVRDENLMKCLVDYFNWGRLARKRNVYEYQVSKFSDVEKLLSFFDKYPILGEKAKDLQDFCSVSDLMKSKTHLTEEGVAKIRKIKEGMNRG

CATH classification: 3.10.28.10 (+1 more: 3.10.28.10)

Radius of gyration: 30.33 Å; Cα contacts (8 Å, |Δi|>4): 868; chains: 2; bounding box: 55×73×84 Å